Protein AF-A0A9P6TV91-F1 (afdb_monomer_lite)

pLDDT: mean 74.43, std 20.11, range [22.53, 96.62]

Organism: NCBI:txid41804

Sequence (419 aa):
MKAGRMLNADPHSKKNANPERSDLLALPSKIPAHITQSSVVLGAVVDRVPTHSGHGVSTLTLTPTPTNTSSPSSLPSSSRRLLSYQPFYLSGAESRRKRLKEKSVGKWARPQDIQERNLDTADAWSAFKSISIGQNQVQVPQAVLPPSSGSGSEVKTEQDILMISDLEVHQFLEALDTANPAATKIGLLASSTPFITGKPVTMFFDGQLVQDGVLGVSLVKEAVCNVENRTSVEYPSMAPLGPAMQITRCRGNIILELDESNATRLLLDRLQATTLTKDKEYFLATGEPRDSDQDQDANIDMTQAKVYKITGGDPSKGNMAVDTVHDLKVGQWVQFIHHDQAQDHGHFDVATRDRNGLLRFTATDPNRTIEEQEQDGQYQEEPVHNVFGGSSENGFIVGQPHSEAWVCVVADSIAKHTL

InterPro domains:
  IPR013702 FIST domain, N-terminal [PF08495] (161-260)

Secondary structure (DSSP, 8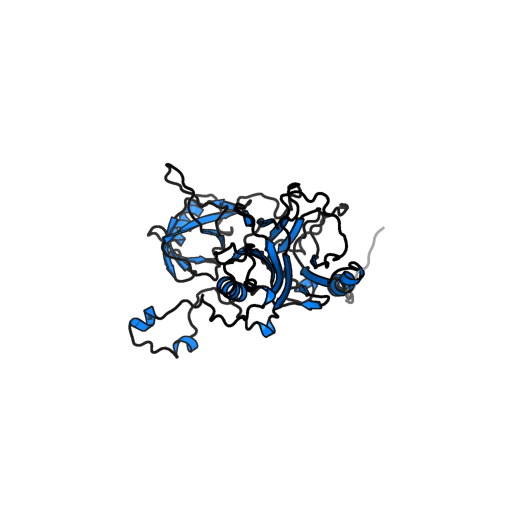-state):
---------------PPPGGGGHHHHHHHHHHHH-TT-SEEEEEEESB-SBTT--EEEEEEEPPP-S---------TT---EEEEEEEEE-TTTS-----GGG-SS-PPPHHHHHTS-TTSTHHHHT---TTS--S-SPPPGGGSPPP--TT----EEEEEEEEE-S--HHHHHHHHHH-TTSEEEEEEPPB-HHHHSSSB-EEETTEEESSSEEEEEEEEE--TT---SEEEE-TTEEE-S--EEEEEEETTEEEEETTEEHHHHHHHHHHHS---TTS-EEEEESPBP--TT-S-PPB-TTT-EEEEEEEE-TTT--EEES-SSPP-TT-EEEEEEEPS---TT---TT----TTEEEEEEPPTTS-TTS----S-----B-TTEEEEEETT-EEEE-TTS--EEE--TT-EEEEE-

Foldseek 3Di:
DDDDDDDDDDDDDDDDDDPVLVVVVCVLVCVCVVPVFFPKKKWFFFQAWQWPVRGDIFIDTHGPDPPDDPDPDDDDPPDWDFPDKDKDWDFPVNFPFDQLLVQQPPPDDDVVNVVVDDPPDPCVVVVPDDPLDPPLSGDADPQLADPDPDPDDPFDKAKEKEKEFELRCQSVLNNSCVRALQHWYKYWYAAQQCPSNVARIWIDIRSDTGRHTMITMMTMTGDDPDDPPQKWKDDPQKDFLFAKWFQQDDDFQKGQDTNNHQQVVVVVVSCVVDVDDPPFWKKKWWADFPPDPDDPGTHHDRRPIDIWTFPDDDSVRSITGTSDSGGDDGGTMMTMMGGDPDDPFDDPPLPCPDDAAKEKEFAAAPVSGNPPDPDDDDDDIDRSPRYRYHYYCSAMWTRHRNGRIDGDNDTGMMMIGHD

Radius of gyration: 24.98 Å; chains: 1; bounding box: 93×59×72 Å

Structure (mmCIF, N/CA/C/O backbone):
data_AF-A0A9P6TV91-F1
#
_entry.id   AF-A0A9P6TV91-F1
#
loop_
_atom_site.group_PDB
_atom_site.id
_atom_site.type_symbol
_atom_site.label_atom_id
_atom_site.label_alt_id
_atom_site.label_comp_id
_atom_site.label_asym_id
_atom_site.label_entity_id
_atom_site.label_seq_id
_atom_site.pdbx_PDB_ins_code
_atom_site.Cartn_x
_atom_site.Cartn_y
_atom_site.Cartn_z
_atom_site.occupancy
_atom_site.B_iso_or_equiv
_atom_site.auth_seq_id
_atom_site.auth_comp_id
_atom_site.auth_asym_id
_atom_site.auth_atom_id
_atom_site.pdbx_PDB_model_num
ATOM 1 N N . MET A 1 1 ? 57.260 -5.813 45.464 1.00 29.23 1 MET A N 1
ATOM 2 C CA . MET A 1 1 ? 57.250 -5.886 43.986 1.00 29.23 1 MET A CA 1
ATOM 3 C C . MET A 1 1 ? 56.465 -7.124 43.568 1.00 29.23 1 MET A C 1
ATOM 5 O O . MET A 1 1 ? 56.660 -8.148 44.201 1.00 29.23 1 MET A O 1
ATOM 9 N N . LYS A 1 2 ? 55.557 -6.942 42.592 1.00 23.14 2 LYS A N 1
ATOM 10 C CA . LYS A 1 2 ? 54.796 -7.889 41.731 1.00 23.14 2 LYS A CA 1
ATOM 11 C C . LYS A 1 2 ? 54.942 -9.403 42.005 1.00 23.14 2 LYS A C 1
ATOM 13 O O . LYS A 1 2 ? 56.052 -9.902 42.076 1.00 23.14 2 LYS A O 1
ATOM 18 N N . ALA A 1 3 ? 53.837 -10.120 42.249 1.00 22.53 3 ALA A N 1
ATOM 19 C CA . ALA A 1 3 ? 52.896 -10.707 41.259 1.00 22.53 3 ALA A CA 1
ATOM 20 C C . ALA A 1 3 ? 53.531 -11.868 40.464 1.00 22.53 3 ALA A C 1
ATOM 22 O O . ALA A 1 3 ? 54.673 -11.760 40.050 1.00 22.53 3 ALA A O 1
ATOM 23 N N . GLY A 1 4 ? 52.881 -12.994 40.182 1.00 24.05 4 GLY A N 1
ATOM 24 C CA . GLY A 1 4 ? 51.519 -13.462 40.415 1.00 24.05 4 GLY A CA 1
ATOM 25 C C . GLY A 1 4 ? 51.484 -14.981 40.179 1.00 24.05 4 GLY A C 1
ATOM 26 O O . GLY A 1 4 ? 52.449 -15.553 39.669 1.00 24.05 4 GLY A O 1
ATOM 27 N N . ARG A 1 5 ? 50.391 -15.639 40.576 1.00 23.67 5 ARG A N 1
ATOM 28 C CA . ARG A 1 5 ? 50.172 -17.076 40.372 1.00 23.67 5 ARG A CA 1
ATOM 29 C C . ARG A 1 5 ? 48.878 -17.298 39.595 1.00 23.67 5 ARG A C 1
ATOM 31 O O . ARG A 1 5 ? 47.903 -16.577 39.771 1.00 23.67 5 ARG A O 1
ATOM 38 N N . MET A 1 6 ? 48.957 -18.284 38.718 1.00 26.42 6 MET A N 1
ATOM 39 C CA . MET A 1 6 ? 48.038 -18.650 37.649 1.00 26.42 6 MET A CA 1
ATOM 40 C C . MET A 1 6 ? 47.082 -19.786 38.089 1.00 26.42 6 MET A C 1
ATOM 42 O O . MET A 1 6 ? 47.435 -20.531 39.005 1.00 26.42 6 MET A O 1
ATOM 46 N N . LEU A 1 7 ? 45.986 -19.960 37.321 1.00 26.66 7 LEU A N 1
ATOM 47 C CA . LEU A 1 7 ? 45.070 -21.124 37.188 1.00 26.66 7 LEU A CA 1
ATOM 48 C C . LEU A 1 7 ? 43.876 -21.170 38.169 1.00 26.66 7 LEU A C 1
ATOM 50 O O . LEU A 1 7 ? 44.050 -20.929 39.354 1.00 26.66 7 LEU A O 1
ATOM 54 N N . ASN A 1 8 ? 42.639 -21.500 37.779 1.00 27.02 8 ASN A N 1
ATOM 55 C CA . ASN A 1 8 ? 42.106 -22.102 36.549 1.00 27.02 8 ASN A CA 1
ATOM 56 C C . ASN A 1 8 ? 40.618 -21.722 36.377 1.00 27.02 8 ASN A C 1
ATOM 58 O O . ASN A 1 8 ? 39.940 -21.418 37.356 1.00 27.02 8 ASN A O 1
ATOM 62 N N . ALA A 1 9 ? 40.133 -21.772 35.136 1.00 34.91 9 ALA A N 1
ATOM 63 C CA . ALA A 1 9 ? 38.724 -21.646 34.765 1.00 34.91 9 ALA A CA 1
ATOM 64 C C . ALA A 1 9 ? 37.939 -22.931 35.075 1.00 34.91 9 ALA A C 1
ATOM 66 O O . ALA A 1 9 ? 38.512 -24.005 34.910 1.00 34.91 9 ALA A O 1
ATOM 67 N N . ASP A 1 10 ? 36.661 -22.804 35.473 1.00 33.62 10 ASP A N 1
ATOM 68 C CA . ASP A 1 10 ? 35.518 -23.542 34.895 1.00 33.62 10 ASP A CA 1
ATOM 69 C C . ASP A 1 10 ? 34.151 -23.056 35.468 1.00 33.62 10 ASP A C 1
ATOM 71 O O . ASP A 1 10 ? 34.146 -22.183 36.340 1.00 33.62 10 ASP A O 1
ATOM 75 N N . PRO A 1 11 ? 32.971 -23.469 34.947 1.00 42.31 11 PRO A N 1
ATOM 76 C CA . PRO A 1 11 ? 32.079 -22.543 34.255 1.00 42.31 11 PRO A CA 1
ATOM 77 C C . PRO A 1 11 ? 30.637 -22.599 34.789 1.00 42.31 11 PRO A C 1
ATOM 79 O O . PRO A 1 11 ? 29.891 -23.530 34.512 1.00 42.31 11 PRO A O 1
ATOM 82 N N . HIS A 1 12 ? 30.177 -21.562 35.485 1.00 35.53 12 HIS A N 1
ATOM 83 C CA . HIS A 1 12 ? 28.746 -21.365 35.729 1.00 35.53 12 HIS A CA 1
ATOM 84 C C . HIS A 1 12 ? 28.446 -19.879 35.901 1.00 35.53 12 HIS A C 1
ATOM 86 O O . HIS A 1 12 ? 28.520 -19.335 36.996 1.00 35.53 12 HIS A O 1
ATOM 92 N N . SER A 1 13 ? 28.050 -19.224 34.814 1.00 34.78 13 SER A N 1
ATOM 93 C CA . SER A 1 13 ? 27.277 -17.990 34.906 1.00 34.78 13 SER A CA 1
ATOM 94 C C . SER A 1 13 ? 26.069 -18.130 33.998 1.00 34.78 13 SER A C 1
ATOM 96 O O . SER A 1 13 ? 26.133 -17.938 32.784 1.00 34.78 13 SER A O 1
ATOM 98 N N . LYS A 1 14 ? 24.959 -18.560 34.605 1.00 36.25 14 LYS A N 1
ATOM 99 C CA . LYS A 1 14 ? 23.631 -18.390 34.026 1.00 36.25 14 LYS A CA 1
ATOM 100 C C . LYS A 1 14 ? 23.434 -16.884 33.850 1.00 36.25 14 LYS A C 1
ATOM 102 O O . LYS A 1 14 ? 23.288 -16.170 34.838 1.00 36.25 14 LYS A O 1
ATOM 107 N N . LYS A 1 15 ? 23.457 -16.408 32.603 1.00 37.00 15 LYS A N 1
ATOM 108 C CA . LYS A 1 15 ? 22.961 -15.073 32.259 1.00 37.00 15 LYS A CA 1
ATOM 109 C C . LYS A 1 15 ? 21.492 -15.013 32.681 1.00 37.00 15 LYS A C 1
ATOM 111 O O . LYS A 1 15 ? 20.657 -15.702 32.099 1.00 37.00 15 LYS A O 1
ATOM 116 N N . ASN A 1 16 ? 21.209 -14.235 33.721 1.00 33.28 16 ASN A N 1
ATOM 117 C CA . ASN A 1 16 ? 19.856 -13.856 34.099 1.00 33.28 16 ASN A CA 1
ATOM 118 C C . ASN A 1 16 ? 19.206 -13.152 32.904 1.00 33.28 16 ASN A C 1
ATOM 120 O O . ASN A 1 16 ? 19.693 -12.119 32.449 1.00 33.28 16 ASN A O 1
ATOM 124 N N . ALA A 1 17 ? 18.132 -13.742 32.384 1.00 36.69 17 ALA A N 1
ATOM 125 C CA . ALA A 1 17 ? 17.241 -13.073 31.453 1.00 36.69 17 ALA A CA 1
ATOM 126 C C . ALA A 1 17 ? 16.547 -11.918 32.191 1.00 36.69 17 ALA A C 1
ATOM 128 O O . ALA A 1 17 ? 16.033 -12.098 33.296 1.00 36.69 17 ALA A O 1
ATOM 129 N N . ASN A 1 18 ? 16.592 -10.733 31.589 1.00 36.62 18 ASN A N 1
ATOM 130 C CA . ASN A 1 18 ? 16.063 -9.488 32.133 1.00 36.62 18 ASN A CA 1
ATOM 131 C C . ASN A 1 18 ? 14.519 -9.577 32.274 1.00 36.62 18 ASN A C 1
ATOM 133 O O . ASN A 1 18 ? 13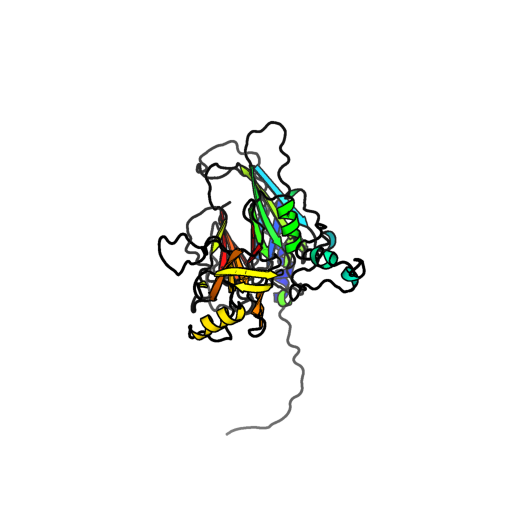.864 -9.949 31.296 1.00 36.62 18 ASN A O 1
ATOM 137 N N . PRO A 1 19 ? 13.910 -9.262 33.436 1.00 37.47 19 PRO A N 1
ATOM 138 C CA . PRO A 1 19 ? 12.462 -9.393 33.660 1.00 37.47 19 PRO A CA 1
ATOM 139 C C . PRO A 1 19 ? 11.592 -8.327 32.957 1.00 37.47 19 PRO A C 1
ATOM 141 O O . PRO A 1 19 ? 10.368 -8.414 33.007 1.00 37.47 19 PRO A O 1
ATOM 144 N N . GLU A 1 20 ? 12.183 -7.359 32.253 1.00 43.62 20 GLU A N 1
ATOM 145 C CA . GLU A 1 20 ? 11.455 -6.251 31.604 1.00 43.62 20 GLU A CA 1
ATOM 146 C C . GLU A 1 20 ? 10.716 -6.631 30.306 1.00 43.62 20 GLU A C 1
ATOM 148 O O . GLU A 1 20 ? 9.850 -5.892 29.844 1.00 43.62 20 GLU A O 1
ATOM 153 N N . ARG A 1 21 ? 10.940 -7.829 29.743 1.00 46.38 21 ARG A N 1
ATOM 154 C CA . ARG A 1 21 ? 10.175 -8.309 28.567 1.00 46.38 21 ARG A CA 1
ATOM 155 C C . ARG A 1 21 ? 8.678 -8.552 28.849 1.00 46.38 21 ARG A C 1
ATOM 157 O O . ARG A 1 21 ? 7.913 -8.803 27.922 1.00 46.38 21 ARG A O 1
ATOM 164 N N . SER A 1 22 ? 8.245 -8.474 30.110 1.00 51.41 22 SER A N 1
ATOM 165 C CA . SER A 1 22 ? 6.868 -8.745 30.547 1.00 51.41 22 SER A CA 1
ATOM 166 C C . SER A 1 22 ? 5.873 -7.597 30.305 1.00 51.41 22 SER A C 1
ATOM 168 O O . SER A 1 22 ? 4.665 -7.844 30.343 1.00 51.41 22 SER A O 1
ATOM 170 N N . ASP A 1 23 ? 6.318 -6.356 30.085 1.00 60.19 23 ASP A N 1
ATOM 171 C CA . ASP A 1 23 ? 5.401 -5.204 30.113 1.00 60.19 23 ASP A CA 1
ATOM 172 C C . ASP A 1 23 ? 4.608 -4.991 28.812 1.00 60.19 23 ASP A C 1
ATOM 174 O O . ASP A 1 23 ? 3.437 -4.614 28.873 1.00 60.19 23 ASP A O 1
ATOM 178 N N . LEU A 1 24 ? 5.166 -5.339 27.646 1.00 61.47 24 LEU A N 1
ATOM 179 C CA . LEU A 1 24 ? 4.456 -5.275 26.353 1.00 61.47 24 LEU A CA 1
ATOM 180 C C . LEU A 1 24 ? 3.311 -6.292 26.243 1.00 61.47 24 LEU A C 1
ATOM 182 O O . LEU A 1 24 ? 2.287 -6.019 25.619 1.00 61.47 24 LEU A O 1
ATOM 186 N N . LEU A 1 25 ? 3.452 -7.455 26.881 1.00 58.62 25 LEU A N 1
ATOM 187 C CA . LEU A 1 25 ? 2.389 -8.462 26.939 1.00 58.62 25 LEU A CA 1
ATOM 188 C C . LEU A 1 25 ? 1.295 -8.084 27.948 1.00 58.62 25 LEU A C 1
ATOM 190 O O . LEU A 1 25 ? 0.140 -8.469 27.775 1.00 58.62 25 LEU A O 1
ATOM 194 N N . ALA A 1 26 ? 1.644 -7.307 28.980 1.00 55.72 26 ALA A N 1
ATOM 195 C CA . ALA A 1 26 ? 0.699 -6.788 29.966 1.00 55.72 26 ALA A CA 1
ATOM 196 C C . ALA A 1 26 ? -0.007 -5.500 29.503 1.00 55.72 26 ALA A C 1
ATOM 198 O O . ALA A 1 26 ? -1.070 -5.168 30.028 1.00 55.72 26 ALA A O 1
ATOM 199 N N . LEU A 1 27 ? 0.542 -4.785 28.518 1.00 63.44 27 LEU A N 1
ATOM 200 C CA . LEU A 1 27 ? 0.003 -3.536 27.972 1.00 63.44 27 LEU A CA 1
ATOM 201 C C . LEU A 1 27 ? -1.498 -3.591 27.629 1.00 63.44 27 LEU A C 1
ATOM 203 O O . LEU A 1 27 ? -2.223 -2.748 28.153 1.00 63.44 27 LEU A O 1
ATOM 207 N N . PRO A 1 28 ? -2.035 -4.585 26.893 1.00 56.62 28 PRO A N 1
ATOM 208 C CA . PRO A 1 28 ? -3.479 -4.666 26.638 1.00 56.62 28 PRO A CA 1
ATOM 209 C C . PRO A 1 28 ? -4.339 -4.784 27.896 1.00 56.62 28 PRO A C 1
ATOM 211 O O . PRO A 1 28 ? -5.459 -4.291 27.898 1.00 56.62 28 PRO A O 1
ATOM 214 N N . SER A 1 29 ? -3.826 -5.378 28.977 1.00 54.56 29 SER A N 1
ATOM 215 C CA . SER A 1 29 ? -4.540 -5.429 30.263 1.00 54.56 29 SER A CA 1
ATOM 216 C C . SER A 1 29 ? -4.443 -4.120 31.057 1.00 54.56 29 SER A C 1
ATOM 218 O O . SER A 1 29 ? -5.328 -3.812 31.852 1.00 54.56 29 SER A O 1
ATOM 220 N N . LYS A 1 30 ? -3.391 -3.326 30.816 1.00 56.66 30 LYS A N 1
ATOM 221 C CA . LYS A 1 30 ? -3.162 -2.019 31.448 1.00 56.66 30 LYS A CA 1
ATOM 222 C C . LYS A 1 30 ? -3.871 -0.880 30.700 1.00 56.66 30 LYS A C 1
ATOM 224 O O . LYS A 1 30 ? -4.289 0.081 31.337 1.00 56.66 30 LYS A O 1
ATOM 229 N N . ILE A 1 31 ? -4.071 -0.990 29.382 1.00 60.59 31 ILE A N 1
ATOM 230 C CA . ILE A 1 31 ? -4.717 0.046 28.553 1.00 60.59 31 ILE A CA 1
ATOM 231 C C . ILE A 1 31 ? -6.142 0.392 29.043 1.00 60.59 31 ILE A C 1
ATOM 233 O O . ILE A 1 31 ? -6.406 1.576 29.251 1.00 60.59 31 ILE A O 1
ATOM 237 N N . PRO A 1 32 ? -7.047 -0.568 29.330 1.00 54.00 32 PRO A N 1
ATOM 238 C CA . PRO A 1 32 ? -8.382 -0.261 29.853 1.00 54.00 32 PRO A CA 1
ATOM 239 C C . PRO A 1 32 ? -8.361 0.475 31.200 1.00 54.00 32 PRO A C 1
ATOM 241 O O . PRO A 1 32 ? -9.222 1.311 31.457 1.00 54.00 32 PRO A O 1
ATOM 244 N N . ALA A 1 33 ? -7.360 0.214 32.051 1.00 52.72 33 ALA A N 1
ATOM 245 C CA . ALA A 1 33 ? -7.218 0.892 33.341 1.00 52.72 33 ALA A CA 1
ATOM 246 C C . ALA A 1 33 ? -6.842 2.379 33.193 1.00 52.72 33 ALA A C 1
ATOM 248 O O . ALA A 1 33 ? -7.154 3.181 34.072 1.00 52.72 33 ALA A O 1
ATOM 249 N N . HIS A 1 34 ? -6.208 2.753 32.077 1.00 49.34 34 HIS A N 1
ATOM 250 C CA . HIS A 1 34 ? -5.842 4.133 31.756 1.00 49.34 34 HIS A CA 1
ATOM 251 C C . HIS A 1 34 ? -6.884 4.858 30.894 1.00 49.34 34 HIS A C 1
ATOM 253 O O . HIS A 1 34 ? -6.801 6.076 30.742 1.00 49.34 34 HIS A O 1
ATOM 259 N N . ILE A 1 35 ? -7.876 4.142 30.353 1.00 57.59 35 ILE A N 1
ATOM 260 C CA . ILE A 1 35 ? -8.876 4.697 29.440 1.00 57.59 35 ILE A CA 1
ATOM 261 C C . ILE A 1 35 ? -10.280 4.336 29.935 1.00 57.59 35 ILE A C 1
ATOM 263 O O . ILE A 1 35 ? -10.934 3.412 29.463 1.00 57.59 35 ILE A O 1
ATOM 267 N N . THR A 1 36 ? -10.763 5.105 30.907 1.00 49.19 36 THR A N 1
ATOM 268 C CA . THR A 1 36 ? -12.014 4.863 31.648 1.00 49.19 36 THR A CA 1
ATOM 269 C C . THR A 1 36 ? -13.308 5.069 30.843 1.00 49.19 36 THR A C 1
ATOM 271 O O . THR A 1 36 ? -14.391 4.890 31.395 1.00 49.19 36 THR A O 1
ATOM 274 N N . GLN A 1 37 ? -13.235 5.444 29.557 1.00 56.31 37 GLN A N 1
ATOM 275 C CA . GLN A 1 37 ? -14.401 5.833 28.740 1.00 56.31 37 GLN A CA 1
ATOM 276 C C . GLN A 1 37 ? -14.439 5.230 27.323 1.00 56.31 37 GLN A C 1
ATOM 278 O O . GLN A 1 37 ? -15.289 5.615 26.516 1.00 56.31 37 GLN A O 1
ATOM 283 N N . SER A 1 38 ? -13.542 4.304 26.977 1.00 58.78 38 SER A N 1
ATOM 284 C CA . SER A 1 38 ? -13.525 3.724 25.628 1.00 58.78 38 SER A CA 1
ATOM 285 C C . SER A 1 38 ? -14.462 2.537 25.486 1.00 58.78 38 SER A C 1
ATOM 287 O O . SER A 1 38 ? -14.471 1.635 26.314 1.00 58.78 38 SER A O 1
ATOM 289 N N . SER A 1 39 ? -15.229 2.544 24.396 1.00 67.56 39 SER A N 1
ATOM 290 C CA . SER A 1 39 ? -16.109 1.438 24.012 1.00 67.56 39 SER A CA 1
ATOM 291 C C . SER A 1 39 ? -15.360 0.313 23.309 1.00 67.56 39 SER A C 1
ATOM 293 O O . SER A 1 39 ? -15.700 -0.842 23.511 1.00 67.56 39 SER A O 1
ATOM 295 N N . VAL A 1 40 ? -14.345 0.654 22.507 1.00 79.62 40 VAL A N 1
ATOM 296 C CA . VAL A 1 40 ? -13.477 -0.297 21.805 1.00 79.62 40 VAL A CA 1
ATOM 297 C C . VAL A 1 40 ? -12.080 0.303 21.691 1.00 79.62 40 VAL A C 1
ATOM 299 O O . VAL A 1 40 ? -11.922 1.488 21.380 1.00 79.62 40 VAL A O 1
ATOM 302 N N . VAL A 1 41 ? -11.071 -0.531 21.931 1.00 82.19 41 VAL A N 1
ATOM 303 C CA . VAL A 1 41 ? -9.654 -0.216 21.728 1.00 82.19 41 VAL A CA 1
ATOM 304 C C . VAL A 1 41 ? -9.125 -1.115 20.623 1.00 82.19 41 VAL A C 1
ATOM 306 O O . VAL A 1 41 ? -9.280 -2.333 20.699 1.00 82.19 41 VAL A O 1
ATOM 309 N N . LEU A 1 42 ? -8.486 -0.529 19.616 1.00 89.94 42 LEU A N 1
ATOM 310 C CA . LEU A 1 42 ? -7.780 -1.272 18.579 1.00 89.94 42 LEU A CA 1
ATOM 311 C C . LEU A 1 42 ? -6.372 -0.720 18.382 1.00 89.94 42 LEU A C 1
ATOM 313 O O . LEU A 1 42 ? -6.137 0.459 18.617 1.00 89.94 42 LEU A O 1
ATOM 317 N N . GLY A 1 43 ? -5.417 -1.546 17.973 1.00 90.75 43 GLY A N 1
ATOM 318 C CA . GLY A 1 43 ? -4.045 -1.077 17.799 1.00 90.75 43 GLY A CA 1
ATOM 319 C C . GLY A 1 43 ? -3.066 -2.166 17.403 1.00 90.75 43 GLY A C 1
ATOM 320 O O . GLY A 1 43 ? -3.444 -3.324 17.236 1.00 90.75 43 GLY A O 1
ATOM 321 N N . ALA A 1 44 ? -1.797 -1.794 17.288 1.00 91.62 44 ALA A N 1
ATOM 322 C CA . ALA A 1 44 ? -0.705 -2.731 17.071 1.00 91.62 44 ALA A CA 1
ATOM 323 C C . ALA A 1 44 ? 0.623 -2.188 17.585 1.00 91.62 44 ALA A C 1
ATOM 325 O O . ALA A 1 44 ? 0.807 -0.980 17.756 1.00 91.62 44 ALA A O 1
ATOM 326 N N . VAL A 1 45 ? 1.550 -3.112 17.816 1.00 89.94 45 VAL A N 1
ATOM 327 C CA . VAL A 1 45 ? 2.966 -2.775 17.944 1.00 89.94 45 VAL A CA 1
ATOM 328 C C . VAL A 1 45 ? 3.460 -2.304 16.577 1.00 89.94 45 VAL A C 1
ATOM 330 O O . VAL A 1 45 ? 3.158 -2.924 15.555 1.00 89.94 45 VAL A O 1
ATOM 333 N N . VAL A 1 46 ? 4.172 -1.184 16.578 1.00 89.94 46 VAL A N 1
ATOM 334 C CA . VAL A 1 46 ? 4.683 -0.505 15.386 1.00 89.94 46 VAL A CA 1
ATOM 335 C C . VAL A 1 46 ? 6.152 -0.164 15.606 1.00 89.94 46 VAL A C 1
ATOM 337 O O . VAL A 1 46 ? 6.570 0.004 16.751 1.00 89.94 46 VAL A O 1
ATOM 340 N N . ASP A 1 47 ? 6.920 -0.033 14.529 1.00 86.12 47 ASP A N 1
ATOM 341 C CA . ASP A 1 47 ? 8.329 0.355 14.603 1.00 86.12 47 ASP A CA 1
ATOM 342 C C . ASP A 1 47 ? 8.495 1.743 15.189 1.00 86.12 47 ASP A C 1
ATOM 344 O O . ASP A 1 47 ? 9.362 1.966 16.032 1.00 86.12 47 ASP A O 1
ATOM 348 N N . ARG A 1 48 ? 7.657 2.683 14.724 1.00 83.69 48 ARG A N 1
ATOM 349 C CA . ARG A 1 48 ? 7.615 4.028 15.286 1.00 83.69 48 ARG A CA 1
ATOM 350 C C . ARG A 1 48 ? 6.208 4.561 15.500 1.00 83.69 48 ARG A C 1
ATOM 352 O O . ARG A 1 48 ? 5.317 4.345 14.685 1.00 83.69 48 ARG A O 1
ATOM 359 N N . VAL A 1 49 ? 6.017 5.314 16.571 1.00 82.50 49 VAL A N 1
ATOM 360 C CA . VAL A 1 49 ? 4.850 6.161 16.831 1.00 82.50 49 VAL A CA 1
ATOM 361 C C . VAL A 1 49 ? 5.219 7.631 16.583 1.00 82.50 49 VAL A C 1
ATOM 363 O O . VAL A 1 49 ? 6.400 7.978 16.610 1.00 82.50 49 VAL A O 1
ATOM 366 N N . PRO A 1 50 ? 4.240 8.521 16.333 1.00 73.06 50 PRO A N 1
ATOM 367 C CA . PRO A 1 50 ? 4.471 9.960 16.184 1.00 73.06 50 PRO A CA 1
ATOM 368 C C . PRO A 1 50 ? 4.805 10.632 17.534 1.00 73.06 50 PRO A C 1
ATOM 370 O O . PRO A 1 50 ? 4.101 11.533 17.986 1.00 73.06 50 PRO A O 1
ATOM 373 N N . THR A 1 51 ? 5.862 10.179 18.206 1.00 69.38 51 THR A N 1
ATOM 374 C CA . THR A 1 51 ? 6.403 10.752 19.447 1.00 69.38 51 THR A CA 1
ATOM 375 C C . THR A 1 51 ? 7.897 11.015 19.281 1.00 69.38 51 THR A C 1
ATOM 377 O O . THR A 1 51 ? 8.545 10.463 18.391 1.00 69.38 51 THR A O 1
ATOM 380 N N . HIS A 1 52 ? 8.466 11.849 20.152 1.00 62.25 52 HIS A N 1
ATOM 381 C CA . HIS A 1 52 ? 9.904 12.134 20.143 1.00 62.25 52 HIS A CA 1
ATOM 382 C C . HIS A 1 52 ? 10.773 10.902 20.436 1.00 62.25 52 HIS A C 1
ATOM 384 O O . HIS A 1 52 ? 11.865 10.802 19.888 1.00 62.25 52 HIS A O 1
ATOM 390 N N . SER A 1 53 ? 10.285 9.963 21.256 1.00 63.19 53 SER A N 1
ATOM 391 C CA . SER A 1 53 ? 10.983 8.708 21.567 1.00 63.19 53 SER A CA 1
ATOM 392 C C . SER A 1 53 ? 10.926 7.692 20.428 1.00 63.19 53 SER A C 1
ATOM 394 O O . SER A 1 53 ? 11.722 6.756 20.399 1.00 63.19 53 SER A O 1
ATOM 396 N N . GLY A 1 54 ? 9.984 7.851 19.495 1.00 62.72 54 GLY A N 1
ATOM 397 C CA . GLY A 1 54 ? 9.800 6.962 18.358 1.00 62.72 54 GLY A CA 1
ATOM 398 C C . GLY A 1 54 ? 9.208 5.605 18.730 1.00 62.72 54 GLY A C 1
ATOM 399 O O . GLY A 1 54 ? 8.380 5.127 17.983 1.00 62.72 54 GLY A O 1
ATOM 400 N N . HIS A 1 55 ? 9.529 4.990 19.865 1.00 68.31 55 HIS A N 1
ATOM 401 C CA . HIS A 1 55 ? 9.091 3.626 20.197 1.00 68.31 55 HIS A CA 1
ATOM 402 C C . HIS A 1 55 ? 7.713 3.582 20.866 1.00 68.31 55 HIS A C 1
ATOM 404 O O . HIS A 1 55 ? 7.437 4.357 21.782 1.00 68.31 55 HIS A O 1
ATOM 410 N N . GLY A 1 56 ? 6.839 2.650 20.468 1.00 71.50 56 GLY A N 1
ATOM 411 C CA . GLY A 1 56 ? 5.561 2.491 21.163 1.00 71.50 56 GLY A CA 1
ATOM 412 C C . GLY A 1 56 ? 4.527 1.587 20.501 1.00 71.50 56 GLY A C 1
ATOM 413 O O . GLY A 1 56 ? 4.785 0.853 19.551 1.00 71.50 56 GLY A O 1
ATOM 414 N N . VAL A 1 57 ? 3.314 1.650 21.045 1.00 79.12 57 VAL A N 1
ATOM 415 C CA . VAL A 1 57 ? 2.129 0.971 20.516 1.00 79.12 57 VAL A CA 1
ATOM 416 C C . VAL A 1 57 ? 1.198 2.027 19.936 1.00 79.12 57 VAL A C 1
ATOM 418 O O . VAL A 1 57 ? 0.793 2.950 20.643 1.00 79.12 57 VAL A O 1
ATOM 421 N N . SER A 1 58 ? 0.820 1.880 18.666 1.00 81.50 58 SER A N 1
ATOM 422 C CA . SER A 1 58 ? -0.198 2.741 18.065 1.00 81.50 58 SER A CA 1
ATOM 423 C C . SER A 1 58 ? -1.577 2.205 18.439 1.00 81.50 58 SER A C 1
ATOM 425 O O . SER A 1 58 ? -1.922 1.072 18.093 1.00 81.50 58 SER A O 1
ATOM 427 N N . THR A 1 59 ? -2.352 2.991 19.191 1.00 80.88 59 THR A N 1
ATOM 428 C CA . THR A 1 59 ? -3.696 2.608 19.648 1.00 80.88 59 THR A CA 1
ATOM 429 C C . THR A 1 59 ? -4.729 3.654 19.257 1.00 80.88 59 THR A C 1
ATOM 431 O O . THR A 1 59 ? -4.544 4.850 19.467 1.00 80.88 59 THR A O 1
ATOM 434 N N . LEU A 1 60 ? -5.830 3.187 18.681 1.00 81.19 60 LEU A N 1
ATOM 435 C CA . LEU A 1 60 ? -7.027 3.956 18.401 1.00 81.19 60 LEU A CA 1
ATOM 436 C C . LEU A 1 60 ? -8.101 3.570 19.414 1.00 81.19 60 LEU A C 1
ATOM 438 O O . LEU A 1 60 ? -8.428 2.392 19.589 1.00 81.19 60 LEU A O 1
ATOM 442 N N . THR A 1 61 ? -8.684 4.576 20.050 1.00 78.81 61 THR A N 1
ATOM 443 C CA . THR A 1 61 ? -9.769 4.395 21.005 1.00 78.81 61 THR A CA 1
ATOM 444 C C . THR A 1 61 ? -11.047 5.054 20.519 1.00 78.81 61 THR A C 1
ATOM 446 O O . THR A 1 61 ? -11.070 6.218 20.127 1.00 78.81 61 THR A O 1
ATOM 449 N N . LEU A 1 62 ? -12.139 4.291 20.541 1.00 75.00 62 LEU A N 1
ATOM 450 C CA . LEU A 1 62 ? -13.461 4.772 20.154 1.00 75.00 62 LEU A CA 1
ATOM 451 C C . LEU A 1 62 ? -14.242 5.126 21.418 1.00 75.00 62 LEU A C 1
ATOM 453 O O . LEU A 1 62 ? -14.621 4.244 22.198 1.00 75.00 62 LEU A O 1
ATOM 457 N N . THR A 1 63 ? -14.476 6.416 21.639 1.00 70.75 63 THR A N 1
ATOM 458 C CA . THR A 1 63 ? -15.300 6.914 22.743 1.00 70.75 63 THR A CA 1
ATOM 459 C C . THR A 1 63 ? -16.716 7.208 22.239 1.00 70.75 63 THR A C 1
ATOM 461 O O . THR A 1 63 ? -16.881 7.925 21.248 1.00 70.75 63 THR A O 1
ATOM 464 N N . PRO A 1 64 ? -17.765 6.666 22.885 1.00 59.78 64 PRO A N 1
ATOM 465 C CA . PRO A 1 64 ? -19.135 7.047 22.570 1.00 59.78 64 PRO A CA 1
ATOM 466 C C . PRO A 1 64 ? -19.299 8.550 22.780 1.00 59.78 64 PRO A C 1
ATOM 468 O O . PRO A 1 64 ? -18.946 9.071 23.839 1.00 59.78 64 PRO A O 1
ATOM 471 N N . THR A 1 65 ? -19.847 9.262 21.796 1.00 57.22 65 THR A N 1
ATOM 472 C CA . THR A 1 65 ? -20.197 10.670 21.993 1.00 57.22 65 THR A CA 1
ATOM 473 C C . THR A 1 65 ? -21.298 10.729 23.057 1.00 57.22 65 THR A C 1
ATOM 475 O O . THR A 1 65 ? -22.331 10.079 22.872 1.00 57.22 65 THR A O 1
ATOM 478 N N . PRO A 1 66 ? -21.127 11.456 24.177 1.00 51.12 66 PRO A N 1
ATOM 479 C CA . PRO A 1 66 ? -22.194 11.584 25.157 1.00 51.12 66 PRO A CA 1
ATOM 480 C C . PRO A 1 66 ? -23.380 12.273 24.479 1.00 51.12 66 PRO A C 1
ATOM 482 O O . PRO A 1 66 ? -23.293 13.421 24.054 1.00 51.12 66 PRO A O 1
ATOM 485 N N . THR A 1 67 ? -24.501 11.566 24.360 1.00 45.56 67 THR A N 1
ATOM 486 C CA . THR A 1 67 ? -25.696 11.986 23.608 1.00 45.56 67 THR A CA 1
ATOM 487 C C . THR A 1 67 ? -26.449 13.174 24.224 1.00 45.56 67 THR A C 1
ATOM 489 O O . THR A 1 67 ? -27.537 13.502 23.767 1.00 45.56 67 THR A O 1
ATOM 492 N N . ASN A 1 68 ? -25.896 13.836 25.244 1.00 38.69 68 ASN A N 1
ATOM 493 C CA . ASN A 1 68 ? -26.585 14.834 26.060 1.00 38.69 68 ASN A CA 1
ATOM 494 C C . ASN A 1 68 ? -25.729 16.088 26.298 1.00 38.69 68 ASN A C 1
ATOM 496 O O . ASN A 1 68 ? -25.365 16.377 27.432 1.00 38.69 68 ASN A O 1
ATOM 500 N N . THR A 1 69 ? -25.461 16.882 25.263 1.00 39.91 69 THR A N 1
ATOM 501 C CA . THR A 1 69 ? -25.233 18.327 25.439 1.00 39.91 69 THR A CA 1
ATOM 502 C C . THR A 1 69 ? -25.851 19.096 24.278 1.00 39.91 69 THR A C 1
ATOM 504 O O . THR A 1 69 ? -25.301 19.251 23.191 1.00 39.91 69 THR A O 1
ATOM 507 N N . SER A 1 70 ? -27.059 19.589 24.524 1.00 45.53 70 SER A N 1
ATOM 508 C CA . SER A 1 70 ? -27.721 20.607 23.723 1.00 45.53 70 SER A CA 1
ATOM 509 C C . SER A 1 70 ? -26.957 21.932 23.819 1.00 45.53 70 SER A C 1
ATOM 511 O O . SER A 1 70 ? -27.251 22.751 24.686 1.00 45.53 70 SER A O 1
ATOM 513 N N . SER A 1 71 ? -25.989 22.157 22.933 1.00 42.44 71 SER A N 1
ATOM 514 C CA . SER A 1 71 ? -25.532 23.507 22.576 1.00 42.44 71 SER A CA 1
ATOM 515 C C . SER A 1 71 ? -24.738 23.482 21.262 1.00 42.44 71 SER A C 1
ATOM 517 O O . SER A 1 71 ? -23.629 22.948 21.233 1.00 42.44 71 SER A O 1
ATOM 519 N N . PRO A 1 72 ? -25.261 24.070 20.171 1.00 50.91 72 PRO A N 1
ATOM 520 C CA . PRO A 1 72 ? -24.509 24.291 18.947 1.00 50.91 72 PRO A CA 1
ATOM 521 C C . PRO A 1 72 ? -23.704 25.583 19.114 1.00 50.91 72 PRO A C 1
ATOM 523 O O . PRO A 1 72 ? -24.167 26.663 18.756 1.00 50.91 72 PRO A O 1
ATOM 526 N N . SER A 1 73 ? -22.511 25.507 19.695 1.00 42.50 73 SER A N 1
ATOM 527 C CA . SER A 1 73 ? -21.595 26.651 19.725 1.00 42.50 73 SER A CA 1
ATOM 528 C C . SER A 1 73 ? -20.293 26.296 19.018 1.00 42.50 73 SER A C 1
ATOM 530 O O . SER A 1 73 ? -19.468 25.558 19.547 1.00 42.50 73 SER A O 1
ATOM 532 N N . SER A 1 74 ? -20.169 26.840 17.803 1.00 44.88 74 SER A N 1
ATOM 533 C CA . SER A 1 74 ? -18.931 27.076 17.051 1.00 44.88 74 SER A CA 1
ATOM 534 C C . SER A 1 74 ? -17.964 25.893 16.921 1.00 44.88 74 SER A C 1
ATOM 536 O O . SER A 1 74 ? -16.833 25.954 17.398 1.00 44.88 74 SER A O 1
ATOM 538 N N . LEU A 1 75 ? -18.371 24.848 16.200 1.00 44.66 75 LEU A N 1
ATOM 539 C CA . LEU A 1 75 ? -17.397 24.045 15.456 1.00 44.66 75 LEU A CA 1
ATOM 540 C C . LEU A 1 75 ? -17.063 24.794 14.154 1.00 44.66 75 LEU A C 1
ATOM 542 O O . LEU A 1 75 ? -17.967 25.395 13.564 1.00 44.66 75 LEU A O 1
ATOM 546 N N . PRO A 1 76 ? -15.794 24.811 13.711 1.00 44.69 76 PRO A N 1
ATOM 547 C CA . PRO A 1 76 ? -15.436 25.410 12.433 1.00 44.69 76 PRO A CA 1
ATOM 548 C C . PRO A 1 76 ? -16.254 24.748 11.319 1.00 44.69 76 PRO A C 1
ATOM 550 O O . PRO A 1 76 ? -16.415 23.529 11.285 1.00 44.69 76 PRO A O 1
ATOM 553 N N . SER A 1 77 ? -16.769 25.562 10.400 1.00 45.97 77 SER A N 1
ATOM 554 C CA . SER A 1 77 ? -17.652 25.183 9.284 1.00 45.97 77 SER A CA 1
ATOM 555 C C . SER A 1 77 ? -17.049 24.176 8.287 1.00 45.97 77 SER A C 1
ATOM 557 O O . SER A 1 77 ? -17.696 23.824 7.306 1.00 45.97 77 SER A O 1
ATOM 559 N N . SER A 1 78 ? -15.828 23.700 8.533 1.00 50.03 78 SER A N 1
ATOM 560 C CA . SER A 1 78 ? -15.103 22.701 7.749 1.00 50.03 78 SER A CA 1
ATOM 561 C C . SER A 1 78 ? -15.080 21.298 8.376 1.00 50.03 78 SER A C 1
ATOM 563 O O . SER A 1 78 ? -14.628 20.358 7.723 1.00 50.03 78 SER A O 1
ATOM 565 N N . SER A 1 79 ? -15.554 21.115 9.615 1.00 54.66 79 SER A N 1
ATOM 566 C CA . SER A 1 79 ? -15.549 19.803 10.276 1.00 54.66 79 SER A CA 1
ATOM 567 C C . SER A 1 79 ? -16.728 18.945 9.817 1.00 54.66 79 SER A C 1
ATOM 569 O O . SER A 1 79 ? -17.886 19.241 10.109 1.00 54.66 79 SER A O 1
ATOM 571 N N . ARG A 1 80 ? -16.425 17.858 9.101 1.00 64.12 80 ARG A N 1
ATOM 572 C CA . ARG A 1 80 ? -17.423 16.888 8.639 1.00 64.12 80 ARG A CA 1
ATOM 573 C C . ARG A 1 80 ? -18.101 16.217 9.821 1.00 64.12 80 ARG A C 1
ATOM 575 O O . ARG A 1 80 ? -17.446 15.782 10.768 1.00 64.12 80 ARG A O 1
ATOM 582 N N . ARG A 1 81 ? -19.423 16.090 9.747 1.00 73.00 81 ARG A N 1
ATOM 583 C CA . ARG A 1 81 ? -20.181 15.378 10.768 1.00 73.00 81 ARG A CA 1
ATOM 584 C C . ARG A 1 81 ? -19.971 13.874 10.586 1.00 73.00 81 ARG A C 1
ATOM 586 O O . ARG A 1 81 ? -20.420 13.295 9.596 1.00 73.00 81 ARG A O 1
ATOM 593 N N . LEU A 1 82 ? -19.290 13.247 11.545 1.00 81.12 82 LEU A N 1
ATOM 594 C CA . LEU A 1 82 ? -19.275 11.792 11.683 1.00 81.12 82 LEU A CA 1
ATOM 595 C C . LEU A 1 82 ? -20.713 11.328 11.958 1.00 81.12 82 LEU A C 1
ATOM 597 O O . LEU A 1 82 ? -21.338 11.779 12.919 1.00 81.12 82 LEU A O 1
ATOM 601 N N . LEU A 1 83 ? -21.249 10.473 11.088 1.00 83.25 83 LEU A N 1
ATOM 602 C CA . LEU A 1 83 ? -22.620 9.966 11.171 1.00 83.25 83 LEU A CA 1
ATOM 603 C C . LEU A 1 83 ? -22.677 8.673 11.983 1.00 83.25 83 LEU A C 1
ATOM 605 O O . LEU A 1 83 ? -23.553 8.507 12.827 1.00 83.25 83 LEU A O 1
ATOM 609 N N . SER A 1 84 ? -21.730 7.767 11.743 1.00 87.19 84 SER A N 1
ATOM 610 C CA . SER A 1 84 ? -21.607 6.519 12.493 1.00 87.19 84 SER A CA 1
ATOM 611 C C . SER A 1 84 ? -20.199 5.953 12.387 1.00 87.19 84 SER A C 1
ATOM 613 O O . SER A 1 84 ? -19.527 6.155 11.377 1.00 87.19 84 SER A O 1
ATOM 615 N N . TYR A 1 85 ? -19.793 5.176 13.385 1.00 89.38 85 TYR A N 1
ATOM 616 C CA . TYR A 1 85 ? -18.596 4.349 13.319 1.00 89.38 85 TYR A CA 1
ATOM 617 C C . TYR A 1 85 ? -18.934 2.901 13.682 1.00 89.38 85 TYR A C 1
ATOM 619 O O . TYR A 1 85 ? -19.786 2.661 14.537 1.00 89.38 85 TYR A O 1
ATOM 627 N N . GLN A 1 86 ? -18.283 1.936 13.034 1.00 91.38 86 GLN A N 1
ATOM 628 C CA . GLN A 1 86 ? -18.457 0.511 13.323 1.00 91.38 86 GLN A CA 1
ATOM 629 C C . GLN A 1 86 ? -17.094 -0.197 13.360 1.00 91.38 86 GLN A C 1
ATOM 631 O O . GLN A 1 86 ? -16.426 -0.271 12.323 1.00 91.38 86 GLN A O 1
ATOM 636 N N . PRO A 1 87 ? -16.648 -0.692 14.529 1.00 92.88 87 PRO A N 1
ATOM 637 C CA . PRO A 1 87 ? -15.438 -1.497 14.623 1.00 92.88 87 PRO A CA 1
ATOM 638 C C . PRO A 1 87 ? -15.669 -2.892 14.034 1.00 92.88 87 PRO A C 1
ATOM 640 O O . PRO A 1 87 ? -16.785 -3.413 14.052 1.00 92.88 87 PRO A O 1
ATOM 643 N N . PHE A 1 88 ? -14.606 -3.515 13.536 1.00 93.56 88 PHE A N 1
ATOM 644 C CA . PHE A 1 88 ? -14.635 -4.890 13.052 1.00 93.56 88 PHE A CA 1
ATOM 645 C C . PHE A 1 88 ? -13.321 -5.611 13.336 1.00 93.56 88 PHE A C 1
ATOM 647 O O . PHE A 1 88 ? -12.252 -5.003 13.407 1.00 93.56 88 PHE A O 1
ATOM 654 N N . TYR A 1 89 ? -13.422 -6.930 13.438 1.00 94.00 89 TYR A N 1
ATOM 655 C CA . TYR A 1 89 ? -12.295 -7.844 13.453 1.00 94.00 89 TYR A CA 1
ATOM 656 C C . TYR A 1 89 ? -12.648 -9.053 12.591 1.00 94.00 89 TYR A C 1
ATOM 658 O O . TYR A 1 89 ? -13.732 -9.619 12.715 1.00 94.00 89 TYR A O 1
ATOM 666 N N . LEU A 1 90 ? -11.738 -9.417 11.696 1.00 92.69 90 LEU A N 1
ATOM 667 C CA . LEU A 1 90 ? -11.800 -10.609 10.870 1.00 92.69 90 LEU A CA 1
ATOM 668 C C . LEU A 1 90 ? -10.585 -11.472 11.214 1.00 92.69 90 LEU A C 1
ATOM 670 O O . LEU A 1 90 ? -9.470 -11.164 10.790 1.00 92.69 90 LEU A O 1
ATOM 674 N N . SER A 1 91 ? -10.795 -12.545 11.976 1.00 89.38 91 SER A N 1
ATOM 675 C CA . SER A 1 91 ? -9.715 -13.448 12.388 1.00 89.38 91 SER A CA 1
ATOM 676 C C . SER A 1 91 ? -9.074 -14.161 11.195 1.00 89.38 91 SER A C 1
ATOM 678 O O . SER A 1 91 ? -9.753 -14.524 10.229 1.00 89.38 91 SER A O 1
ATOM 680 N N . GLY A 1 92 ? -7.765 -14.436 11.276 1.00 79.50 92 GLY A N 1
ATOM 681 C CA . GLY A 1 92 ? -7.060 -15.239 10.278 1.00 79.50 92 GLY A CA 1
ATOM 682 C C . GLY A 1 92 ? -7.730 -16.595 10.037 1.00 79.50 92 GLY A C 1
ATOM 683 O O . GLY A 1 92 ? -7.958 -16.960 8.881 1.00 79.50 92 GLY A O 1
ATOM 684 N N . ALA A 1 93 ? -8.139 -17.282 11.106 1.00 74.81 93 ALA A N 1
ATOM 685 C CA . ALA A 1 93 ? -8.776 -18.599 11.042 1.00 74.81 93 ALA A CA 1
ATOM 686 C C . ALA A 1 93 ? -10.139 -18.589 10.323 1.00 74.81 93 ALA A C 1
ATOM 688 O O . ALA A 1 93 ? -10.451 -19.504 9.560 1.00 74.81 93 ALA A O 1
ATOM 689 N N . GLU A 1 94 ? -10.939 -17.544 10.531 1.00 71.25 94 GLU A N 1
ATOM 690 C CA . GLU A 1 94 ? -12.285 -17.417 9.955 1.00 71.25 94 GLU A CA 1
ATOM 691 C C . GLU A 1 94 ? -12.251 -16.914 8.509 1.00 71.25 94 GLU A C 1
ATOM 693 O O . GLU A 1 94 ? -13.094 -17.272 7.687 1.00 71.25 94 GLU A O 1
ATOM 698 N N . SER A 1 95 ? -11.233 -16.119 8.180 1.00 66.62 95 SER A N 1
ATOM 699 C CA . SER A 1 95 ? -11.146 -15.386 6.919 1.00 66.62 95 SER A CA 1
ATOM 700 C C . SER A 1 95 ? -10.922 -16.250 5.673 1.00 66.62 95 SER A C 1
ATOM 702 O O . SER A 1 95 ? -11.067 -15.744 4.562 1.00 66.62 95 SER A O 1
ATOM 704 N N . ARG A 1 96 ? -10.531 -17.529 5.825 1.00 70.38 96 ARG A N 1
ATOM 705 C CA . ARG A 1 96 ? -10.081 -18.424 4.730 1.00 70.38 96 ARG A CA 1
ATOM 706 C C . ARG A 1 96 ? -9.040 -17.782 3.791 1.00 70.38 96 ARG A C 1
ATOM 708 O O . ARG A 1 96 ? -8.848 -18.261 2.670 1.00 70.38 96 ARG A O 1
ATOM 715 N N . ARG A 1 97 ? -8.355 -16.719 4.243 1.00 76.75 97 ARG A N 1
ATOM 716 C CA . ARG A 1 97 ? -7.362 -15.976 3.461 1.00 76.75 97 ARG A CA 1
ATOM 717 C C . ARG A 1 97 ? -6.201 -16.899 3.113 1.00 76.75 97 ARG A C 1
ATOM 719 O O . ARG A 1 97 ? -5.602 -17.523 3.988 1.00 76.75 97 ARG A O 1
ATOM 726 N N . LYS A 1 98 ? -5.872 -17.003 1.826 1.00 71.00 98 LYS A N 1
ATOM 727 C CA . LYS A 1 98 ? -4.650 -17.685 1.385 1.00 71.00 98 LYS A CA 1
ATOM 728 C C . LYS A 1 98 ? -3.477 -16.724 1.515 1.00 71.00 98 LYS A C 1
ATOM 730 O O . LYS A 1 98 ? -3.601 -15.554 1.169 1.00 71.00 98 LYS A O 1
ATOM 735 N N . ARG A 1 99 ? -2.325 -17.266 1.912 1.00 71.69 99 ARG A N 1
ATOM 736 C CA . ARG A 1 99 ? -1.052 -16.543 1.889 1.00 71.69 99 ARG A CA 1
ATOM 737 C C . ARG A 1 99 ? -0.618 -16.297 0.450 1.00 71.69 99 ARG A C 1
ATOM 739 O O . ARG A 1 99 ? -0.226 -17.247 -0.240 1.00 71.69 99 ARG A O 1
ATOM 746 N N . LEU A 1 100 ? -0.803 -15.070 -0.030 1.00 68.00 100 LEU A N 1
ATOM 747 C CA . LEU A 1 100 ? -0.546 -14.706 -1.427 1.00 68.00 100 LEU A CA 1
ATOM 748 C C . LEU A 1 100 ? 0.888 -14.212 -1.620 1.00 68.00 100 LEU A C 1
ATOM 750 O O . LEU A 1 100 ? 1.489 -14.513 -2.654 1.00 68.00 100 LEU A O 1
ATOM 754 N N . LYS A 1 101 ? 1.447 -13.503 -0.630 1.00 64.06 101 LYS A N 1
ATOM 755 C CA . LYS A 1 101 ? 2.782 -12.900 -0.732 1.00 64.06 101 LYS A CA 1
ATOM 756 C C . LYS A 1 101 ? 3.895 -13.952 -0.694 1.00 64.06 101 LYS A C 1
ATOM 758 O O . LYS A 1 101 ? 4.816 -13.888 -1.496 1.00 64.06 101 LYS A O 1
ATOM 763 N N . GLU A 1 102 ? 3.749 -15.001 0.118 1.00 55.53 102 GLU A N 1
ATOM 764 C CA . GLU A 1 102 ? 4.708 -16.123 0.190 1.00 55.53 102 GLU A C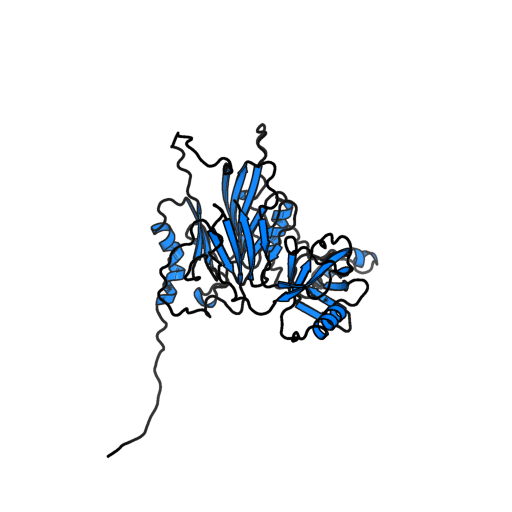A 1
ATOM 765 C C . GLU A 1 102 ? 4.864 -16.918 -1.133 1.00 55.53 102 GLU A C 1
ATOM 767 O O . GLU A 1 102 ? 5.774 -17.735 -1.260 1.00 55.53 102 GLU A O 1
ATOM 772 N N . LYS A 1 103 ? 3.986 -16.714 -2.130 1.00 48.09 103 LYS A N 1
ATOM 773 C CA . LYS A 1 103 ? 3.952 -17.474 -3.400 1.00 48.09 103 LYS A CA 1
ATOM 774 C C . LYS A 1 103 ? 4.132 -16.602 -4.650 1.00 48.09 103 LYS A C 1
ATOM 776 O O . LYS A 1 103 ? 3.804 -17.041 -5.752 1.00 48.09 103 LYS A O 1
ATOM 781 N N . SER A 1 104 ? 4.599 -15.363 -4.499 1.00 45.97 104 SER A N 1
ATOM 782 C CA . SER A 1 104 ? 4.586 -14.342 -5.558 1.00 45.97 104 SER A CA 1
ATOM 783 C C . SER A 1 104 ? 5.661 -14.505 -6.645 1.00 45.97 104 SER A C 1
ATOM 785 O O . SER A 1 104 ? 5.530 -13.908 -7.717 1.00 45.97 104 SER A O 1
ATOM 787 N N . VAL A 1 105 ? 6.691 -15.334 -6.434 1.00 44.09 105 VAL A N 1
ATOM 788 C CA . VAL A 1 105 ? 7.758 -15.541 -7.427 1.00 44.09 105 VAL A CA 1
ATOM 789 C C . VAL A 1 105 ? 7.363 -16.639 -8.414 1.00 44.09 105 VAL A C 1
ATOM 791 O O . VAL A 1 105 ? 7.306 -17.814 -8.064 1.00 44.09 105 VAL A O 1
ATOM 794 N N . GLY A 1 106 ? 7.103 -16.255 -9.668 1.00 48.66 106 GLY A N 1
ATOM 795 C CA . GLY A 1 106 ? 6.816 -17.196 -10.753 1.00 48.66 106 GLY A CA 1
ATOM 796 C C . GLY A 1 106 ? 5.518 -17.975 -10.531 1.00 48.66 106 GLY A C 1
ATOM 797 O O . GLY A 1 106 ? 5.553 -19.182 -10.305 1.00 48.66 106 GLY A O 1
ATOM 798 N N . LYS A 1 107 ? 4.372 -17.285 -10.624 1.00 53.81 107 LYS A N 1
ATOM 799 C CA . LYS A 1 107 ? 3.015 -17.844 -10.479 1.00 53.81 107 LYS A CA 1
ATOM 800 C C . LYS A 1 107 ? 2.682 -18.861 -11.591 1.00 53.81 107 LYS A C 1
ATOM 802 O O . LYS A 1 107 ? 1.908 -18.578 -12.503 1.00 53.81 107 LYS A O 1
ATOM 807 N N . TRP A 1 108 ? 3.273 -20.052 -11.529 1.00 46.38 108 TRP A N 1
ATOM 808 C CA . TRP A 1 108 ? 2.857 -21.217 -12.307 1.00 46.38 108 TRP A CA 1
ATOM 809 C C . TRP A 1 108 ? 1.737 -21.930 -11.546 1.00 46.38 108 TRP A C 1
ATOM 811 O O . TRP A 1 108 ? 1.833 -22.137 -10.334 1.00 46.38 108 TRP A O 1
ATOM 821 N N . ALA A 1 109 ? 0.663 -22.295 -12.248 1.00 44.28 109 ALA A N 1
ATOM 822 C CA . ALA A 1 109 ? -0.376 -23.150 -11.684 1.00 44.28 109 ALA A CA 1
ATOM 823 C C . ALA A 1 109 ? 0.260 -24.449 -11.164 1.00 44.28 109 ALA A C 1
ATOM 825 O O . ALA A 1 109 ? 1.198 -24.973 -11.775 1.00 44.28 109 ALA A O 1
ATOM 826 N N . ARG A 1 110 ? -0.224 -24.976 -10.033 1.00 45.84 110 ARG A N 1
ATOM 827 C CA . ARG A 1 110 ? 0.264 -26.277 -9.565 1.00 45.84 110 ARG A CA 1
ATOM 828 C C . ARG A 1 110 ? -0.129 -27.324 -10.612 1.00 45.84 110 ARG A C 1
ATOM 830 O O . ARG A 1 110 ? -1.229 -27.231 -11.149 1.00 45.84 110 ARG A O 1
ATOM 837 N N . PRO A 1 111 ? 0.684 -28.363 -10.862 1.00 46.03 111 PRO A N 1
ATOM 838 C CA . PRO A 1 111 ? 0.297 -29.475 -11.738 1.00 46.03 111 PRO A CA 1
ATOM 839 C C . PRO A 1 111 ? -1.078 -30.079 -11.399 1.00 46.03 111 PRO A C 1
ATOM 841 O O . PRO A 1 111 ? -1.767 -30.585 -12.274 1.00 46.03 111 PRO A O 1
ATOM 844 N N . GLN A 1 112 ? -1.501 -29.971 -10.138 1.00 50.47 112 GLN A N 1
ATOM 845 C CA . GLN A 1 112 ? -2.820 -30.391 -9.660 1.00 50.47 112 GLN A CA 1
ATOM 846 C C . GLN A 1 112 ? -3.959 -29.479 -10.159 1.00 50.47 112 GLN A C 1
ATOM 848 O O . GLN A 1 112 ? -4.989 -29.992 -10.573 1.00 50.47 112 GLN A O 1
ATOM 853 N N . ASP A 1 113 ? -3.753 -28.157 -10.223 1.00 48.97 113 ASP A N 1
ATOM 854 C CA . ASP A 1 113 ? -4.710 -27.203 -10.822 1.00 48.97 113 ASP A CA 1
ATOM 855 C C . ASP A 1 113 ? -4.773 -27.344 -12.360 1.00 48.97 113 ASP A C 1
ATOM 857 O O . ASP A 1 113 ? -5.711 -26.882 -13.012 1.00 48.97 113 ASP A O 1
ATOM 861 N N . ILE A 1 114 ? -3.740 -27.964 -12.941 1.00 47.59 114 ILE A N 1
ATOM 862 C CA . ILE A 1 114 ? -3.576 -28.228 -14.374 1.00 47.59 114 ILE A CA 1
ATOM 863 C C . ILE A 1 114 ? -4.281 -29.535 -14.787 1.00 47.59 114 ILE A C 1
ATOM 865 O O . ILE A 1 114 ? -4.812 -29.606 -15.890 1.00 47.59 114 ILE A O 1
ATOM 869 N N . GLN A 1 115 ? -4.343 -30.547 -13.912 1.00 47.97 115 GLN A N 1
ATOM 870 C CA . GLN A 1 115 ? -4.974 -31.843 -14.213 1.00 47.97 115 GLN A CA 1
ATOM 871 C C . GLN A 1 115 ? -6.498 -31.770 -14.409 1.00 47.97 115 GLN A C 1
ATOM 873 O O . GLN A 1 115 ? -7.055 -32.621 -15.095 1.00 47.97 115 GLN A O 1
ATOM 878 N N . GLU A 1 116 ? -7.174 -30.753 -13.866 1.00 49.03 116 GLU A N 1
ATOM 879 C CA . GLU A 1 116 ? -8.626 -30.573 -14.037 1.00 49.03 116 GLU A CA 1
ATOM 880 C C . GLU A 1 116 ? -9.020 -29.880 -15.356 1.00 49.03 116 GLU A C 1
ATOM 882 O O . GLU A 1 116 ? -10.208 -29.734 -15.647 1.00 49.03 116 GLU A O 1
ATOM 887 N N . ARG A 1 117 ? -8.057 -29.448 -16.183 1.00 49.69 117 ARG A N 1
ATOM 888 C CA . ARG A 1 117 ? -8.329 -28.765 -17.458 1.00 49.69 117 ARG A CA 1
ATOM 889 C C . ARG A 1 117 ? -7.757 -29.586 -18.610 1.00 49.69 117 ARG A C 1
ATOM 891 O O . ARG A 1 117 ? -6.558 -29.809 -18.661 1.00 49.69 117 ARG A O 1
ATOM 898 N N . ASN A 1 118 ? -8.602 -30.026 -19.545 1.00 44.16 118 ASN A N 1
ATOM 899 C CA . ASN A 1 118 ? -8.158 -30.696 -20.775 1.00 44.16 118 ASN A CA 1
ATOM 900 C C . ASN A 1 118 ? -7.182 -29.785 -21.548 1.00 44.16 118 ASN A C 1
ATOM 902 O O . ASN A 1 118 ? -7.591 -28.776 -22.119 1.00 44.16 118 ASN A O 1
ATOM 906 N N . LEU A 1 119 ? -5.892 -30.134 -21.541 1.00 49.44 119 LEU A N 1
ATOM 907 C CA . LEU A 1 119 ? -4.789 -29.337 -22.101 1.00 49.44 119 LEU A CA 1
ATOM 908 C C . LEU A 1 119 ? -4.610 -29.478 -23.623 1.00 49.44 119 LEU A C 1
ATOM 910 O O . LEU A 1 119 ? -3.733 -28.826 -24.183 1.00 49.44 119 LEU A O 1
ATOM 914 N N . ASP A 1 120 ? -5.426 -30.290 -24.298 1.00 50.50 120 ASP A N 1
ATOM 915 C CA . ASP A 1 120 ? -5.204 -30.652 -25.709 1.00 50.50 120 ASP A CA 1
ATOM 916 C C . ASP A 1 120 ? -5.800 -29.671 -26.733 1.00 50.50 120 ASP A C 1
ATOM 918 O O . ASP A 1 120 ? -5.620 -29.836 -27.938 1.00 50.50 120 ASP A O 1
ATOM 922 N N . THR A 1 121 ? -6.483 -28.616 -26.294 1.00 51.41 121 THR A N 1
ATOM 923 C CA . THR A 1 121 ? -7.009 -27.574 -27.190 1.00 51.41 121 THR A CA 1
ATOM 924 C C . THR A 1 121 ? -6.140 -26.321 -27.147 1.00 51.41 121 THR A C 1
ATOM 926 O O . THR A 1 121 ? -5.786 -25.856 -26.066 1.00 51.41 121 THR A O 1
ATOM 929 N N . ALA A 1 122 ? -5.847 -25.718 -28.306 1.00 51.88 122 ALA A N 1
ATOM 930 C CA . ALA A 1 122 ? -5.157 -24.422 -28.409 1.00 51.88 122 ALA A CA 1
ATOM 931 C C . ALA A 1 122 ? -5.826 -23.321 -27.550 1.00 51.88 122 ALA A C 1
ATOM 933 O O . ALA A 1 122 ? -5.149 -22.435 -27.028 1.00 51.88 122 ALA A O 1
ATOM 934 N N . ASP A 1 123 ? -7.131 -23.455 -27.297 1.00 51.19 123 ASP A N 1
ATOM 935 C CA . ASP A 1 123 ? -7.917 -22.589 -26.415 1.00 51.19 123 ASP A CA 1
ATOM 936 C C . ASP A 1 123 ? -7.578 -22.741 -24.920 1.00 51.19 123 ASP A C 1
ATOM 938 O O . ASP A 1 123 ? -7.800 -21.810 -24.144 1.00 51.19 123 ASP A O 1
ATOM 942 N N . ALA A 1 124 ? -6.978 -23.856 -24.487 1.00 49.34 124 ALA A N 1
ATOM 943 C CA . ALA A 1 124 ? -6.596 -24.081 -23.090 1.00 49.34 124 ALA A CA 1
ATOM 944 C C . ALA A 1 124 ? -5.536 -23.073 -22.621 1.00 49.34 124 ALA A C 1
ATOM 946 O O . ALA A 1 124 ? -5.575 -22.636 -21.472 1.00 49.34 124 ALA A O 1
ATOM 947 N N . TRP A 1 125 ? -4.650 -22.640 -23.527 1.00 46.59 125 TRP A N 1
ATOM 948 C CA . TRP A 1 125 ? -3.646 -21.603 -23.270 1.00 46.59 125 TRP A CA 1
ATOM 949 C C . TRP A 1 125 ? -4.269 -20.212 -23.098 1.00 46.59 125 TRP A C 1
ATOM 951 O O . TRP A 1 125 ? -3.827 -19.446 -22.245 1.00 46.59 125 TRP A O 1
ATOM 961 N N . SER A 1 126 ? -5.344 -19.917 -23.837 1.00 47.91 126 SER A N 1
ATOM 962 C CA . SER A 1 126 ? -6.132 -18.684 -23.676 1.00 47.91 126 SER A CA 1
ATOM 963 C C . SER A 1 126 ? -7.018 -18.692 -22.419 1.00 47.91 126 SER A C 1
ATOM 965 O O . SER A 1 126 ? -7.347 -17.640 -21.875 1.00 47.91 126 SER A O 1
ATOM 967 N N . ALA A 1 127 ? -7.345 -19.882 -21.900 1.00 42.25 127 ALA A N 1
ATOM 968 C CA . ALA A 1 127 ? -8.094 -20.084 -20.660 1.00 42.25 127 ALA A CA 1
ATOM 969 C C . ALA A 1 127 ? -7.226 -20.011 -19.383 1.00 42.25 127 ALA A C 1
ATOM 971 O O . ALA A 1 127 ? -7.755 -20.135 -18.269 1.00 42.25 127 ALA A O 1
ATOM 972 N N . PHE A 1 128 ? -5.909 -19.786 -19.501 1.00 46.00 128 PHE A N 1
ATOM 973 C CA . PHE A 1 128 ? -5.048 -19.452 -18.360 1.00 46.00 128 PHE A CA 1
ATOM 974 C C . PHE A 1 128 ? -5.382 -18.049 -17.842 1.00 46.00 128 PHE A C 1
ATOM 976 O O . PHE A 1 128 ? -4.707 -17.067 -18.140 1.00 46.00 128 PHE A O 1
ATOM 983 N N . LYS A 1 129 ? -6.432 -17.956 -17.026 1.00 45.16 129 LYS A N 1
ATOM 984 C CA . LYS A 1 129 ? -6.677 -16.775 -16.197 1.00 45.16 129 LYS A CA 1
ATOM 985 C C . LYS A 1 129 ? -5.587 -16.672 -15.135 1.00 45.16 129 LYS A C 1
ATOM 987 O O . LYS A 1 129 ? -5.210 -17.680 -14.533 1.00 45.16 129 LYS A O 1
ATOM 992 N N . SER A 1 130 ? -5.082 -15.458 -14.934 1.00 48.16 130 SER A N 1
ATOM 993 C CA . SER A 1 130 ? -4.111 -15.170 -13.885 1.00 48.16 130 SER A CA 1
ATOM 994 C C . SER A 1 130 ? -4.645 -15.615 -12.521 1.00 48.16 130 SER A C 1
ATOM 996 O O . SER A 1 130 ? -5.830 -15.472 -12.223 1.00 48.16 130 SER A O 1
ATOM 998 N N . ILE A 1 131 ? -3.759 -16.174 -11.697 1.00 49.94 131 ILE A N 1
ATOM 999 C CA . ILE A 1 131 ? -4.051 -16.599 -10.315 1.00 49.94 131 ILE A CA 1
ATOM 1000 C C . ILE A 1 131 ? -4.058 -15.368 -9.375 1.00 49.94 131 ILE A C 1
ATOM 1002 O O . ILE A 1 131 ? -4.222 -15.505 -8.167 1.00 49.94 131 ILE A O 1
ATOM 1006 N N . SER A 1 132 ? -3.840 -14.164 -9.922 1.00 47.97 132 SER A N 1
ATOM 1007 C CA . SER A 1 132 ? -3.947 -12.873 -9.228 1.00 47.97 132 SER A CA 1
ATOM 1008 C C . SER A 1 132 ? -5.349 -12.605 -8.691 1.00 47.97 132 SER A C 1
ATOM 1010 O O . SER A 1 132 ? -5.460 -11.995 -7.637 1.00 47.97 132 SER A O 1
ATOM 1012 N N . ILE A 1 133 ? -6.384 -13.105 -9.371 1.00 52.94 133 ILE A N 1
ATOM 1013 C CA . ILE A 1 133 ? -7.765 -12.994 -8.913 1.00 52.94 133 ILE A CA 1
ATOM 1014 C C . ILE A 1 133 ? -7.987 -14.111 -7.903 1.00 52.94 133 ILE A C 1
ATOM 1016 O O . ILE A 1 133 ? -8.143 -15.286 -8.271 1.00 52.94 133 ILE A O 1
ATOM 1020 N N . GLY A 1 134 ? -7.964 -13.766 -6.617 1.00 52.56 134 GLY A N 1
ATOM 1021 C CA . GLY A 1 134 ? -8.452 -14.673 -5.601 1.00 52.56 134 GLY A CA 1
ATOM 1022 C C . GLY A 1 134 ? -9.869 -15.076 -5.994 1.00 52.56 134 GLY A C 1
ATOM 1023 O O . GLY A 1 134 ? -10.714 -14.237 -6.281 1.00 52.56 134 GLY A O 1
ATOM 1024 N N . GLN A 1 135 ? -10.178 -16.375 -6.031 1.00 55.06 135 GLN A N 1
ATOM 1025 C CA . GLN A 1 135 ? -11.585 -16.758 -5.934 1.00 55.06 135 GLN A CA 1
ATOM 1026 C C . GLN A 1 135 ? -12.074 -16.104 -4.636 1.00 55.06 135 GLN A C 1
ATOM 1028 O O . GLN A 1 135 ? -11.582 -16.509 -3.584 1.00 55.06 135 GLN A O 1
ATOM 1033 N N . ASN A 1 136 ? -12.909 -15.059 -4.736 1.00 58.16 136 ASN A N 1
ATOM 1034 C CA . ASN A 1 136 ? -13.390 -14.184 -3.656 1.00 58.16 136 ASN A CA 1
ATOM 1035 C C . ASN A 1 136 ? -14.083 -14.992 -2.543 1.00 58.16 136 ASN A C 1
ATOM 1037 O O . ASN A 1 136 ? -15.303 -15.021 -2.424 1.00 58.16 136 ASN A O 1
ATOM 1041 N N . GLN A 1 137 ? -13.295 -15.723 -1.760 1.00 68.31 137 GLN A N 1
ATOM 1042 C CA . GLN A 1 137 ? -13.745 -16.622 -0.699 1.00 68.31 137 GLN A CA 1
ATOM 1043 C C . GLN A 1 137 ? -13.698 -15.941 0.670 1.00 68.31 137 GLN A C 1
ATOM 1045 O O . GLN A 1 137 ? -14.218 -16.495 1.638 1.00 68.31 137 GLN A O 1
ATOM 1050 N N . VAL A 1 138 ? -13.086 -14.756 0.754 1.00 82.44 138 VAL A N 1
ATOM 1051 C CA . VAL A 1 138 ? -13.026 -13.962 1.979 1.00 82.44 138 VAL A CA 1
ATOM 1052 C C . VAL A 1 138 ? -14.361 -13.253 2.162 1.00 82.44 138 VAL A C 1
ATOM 1054 O O . VAL A 1 138 ? -14.796 -12.490 1.301 1.00 82.44 138 VAL A O 1
ATOM 1057 N N . GLN A 1 139 ? -15.017 -13.506 3.291 1.00 83.88 139 GLN A N 1
ATOM 1058 C CA . GLN A 1 139 ? -16.234 -12.792 3.656 1.00 83.88 139 GLN A CA 1
ATOM 1059 C C . GLN A 1 139 ? -15.871 -11.432 4.245 1.00 83.88 139 GLN A C 1
ATOM 1061 O O . GLN A 1 139 ? -15.139 -11.336 5.230 1.00 83.88 139 GLN A O 1
ATOM 1066 N N . VAL A 1 140 ? -16.390 -10.378 3.624 1.00 89.06 140 VAL A N 1
ATOM 1067 C CA . VAL A 1 140 ? -16.194 -9.000 4.066 1.00 89.06 140 VAL A CA 1
ATOM 1068 C C . VAL A 1 140 ? -17.157 -8.701 5.231 1.00 89.06 140 VAL A C 1
ATOM 1070 O O . VAL A 1 140 ? -18.356 -8.962 5.093 1.00 89.06 140 VAL A O 1
ATOM 1073 N N . PRO A 1 141 ? -16.683 -8.171 6.379 1.00 90.88 141 PRO A N 1
ATOM 1074 C CA . PRO A 1 141 ? -17.544 -7.829 7.509 1.00 90.88 141 PRO A CA 1
ATOM 1075 C C . PRO A 1 141 ? -18.638 -6.824 7.132 1.00 90.88 141 PRO A C 1
ATOM 1077 O O . PRO A 1 141 ? -18.398 -5.888 6.375 1.00 90.88 141 PRO A O 1
ATOM 1080 N N . GLN A 1 142 ? -19.826 -6.954 7.728 1.00 89.75 142 GLN A N 1
ATOM 1081 C CA . GLN A 1 142 ? -20.948 -6.032 7.479 1.00 89.75 142 GLN A CA 1
ATOM 1082 C C . GLN A 1 142 ? -20.590 -4.567 7.776 1.00 89.75 142 GLN A C 1
ATOM 1084 O O . GLN A 1 142 ? -21.035 -3.672 7.066 1.00 89.75 142 GLN A O 1
ATOM 1089 N N . ALA A 1 143 ? -19.726 -4.334 8.768 1.00 89.06 143 ALA A N 1
ATOM 1090 C CA . ALA A 1 143 ? -19.279 -3.001 9.167 1.00 89.06 143 ALA A CA 1
ATOM 1091 C C . ALA A 1 143 ? -18.607 -2.198 8.043 1.00 89.06 143 ALA A C 1
ATOM 1093 O O . ALA A 1 143 ? -18.656 -0.968 8.052 1.00 89.06 143 ALA A O 1
ATOM 1094 N N . VAL A 1 144 ? -17.966 -2.877 7.089 1.00 90.25 144 VAL A N 1
ATOM 1095 C CA . VAL A 1 144 ? -17.217 -2.242 5.994 1.00 90.25 144 VAL A CA 1
ATOM 1096 C C . VAL A 1 144 ? -17.969 -2.272 4.666 1.00 90.25 144 VAL A C 1
ATOM 1098 O O . VAL A 1 144 ? -17.450 -1.785 3.662 1.00 90.25 144 VAL A O 1
ATOM 1101 N N . LEU A 1 145 ? -19.185 -2.822 4.638 1.00 90.75 145 LEU A N 1
ATOM 1102 C CA . LEU A 1 145 ? -20.048 -2.729 3.467 1.00 90.75 145 LEU A CA 1
ATOM 1103 C C . LEU A 1 145 ? -20.582 -1.297 3.310 1.00 90.75 145 LEU A C 1
ATOM 1105 O O . LEU A 1 145 ? -20.610 -0.541 4.291 1.00 90.75 145 LEU A O 1
ATOM 1109 N N . PRO A 1 146 ? -21.003 -0.910 2.092 1.00 86.38 146 PRO A N 1
ATOM 1110 C CA . PRO A 1 146 ? -21.660 0.368 1.880 1.00 86.38 146 PRO A CA 1
ATOM 1111 C C . PRO A 1 146 ? -22.874 0.497 2.809 1.00 86.38 146 PRO A C 1
ATOM 1113 O O . PRO A 1 146 ? -23.614 -0.481 2.974 1.00 86.38 146 PRO A O 1
ATOM 1116 N N . PRO A 1 147 ? -23.119 1.675 3.407 1.00 80.50 147 PRO A N 1
ATOM 1117 C CA . PRO A 1 147 ? -24.299 1.879 4.231 1.00 80.50 147 PRO A CA 1
ATOM 1118 C C . PRO A 1 147 ? -25.546 1.583 3.394 1.00 80.50 147 PRO A C 1
ATOM 1120 O O . PRO A 1 147 ? -25.734 2.152 2.317 1.00 80.50 147 PRO A O 1
ATOM 1123 N N . SER A 1 148 ? -26.396 0.673 3.877 1.00 70.62 148 SER A N 1
ATOM 1124 C CA . SER A 1 148 ? -27.669 0.362 3.229 1.00 70.62 148 SER A CA 1
ATOM 1125 C C . SER A 1 148 ? -28.453 1.661 3.084 1.00 70.62 148 SER A C 1
ATOM 1127 O O . SER A 1 148 ? -28.770 2.284 4.099 1.00 70.62 148 SER A O 1
ATOM 1129 N N . SER A 1 149 ? -28.724 2.086 1.847 1.00 55.47 149 SER A N 1
ATOM 1130 C CA . SER A 1 149 ? -29.469 3.309 1.550 1.00 55.47 149 SER A CA 1
ATOM 1131 C C . SER A 1 149 ? -30.869 3.194 2.152 1.00 55.47 149 SER A C 1
ATOM 1133 O O . SER A 1 149 ? -31.786 2.649 1.541 1.00 5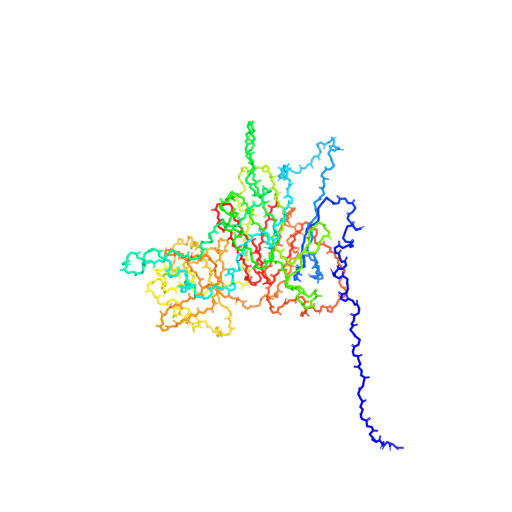5.47 149 SER A O 1
ATOM 1135 N N . GLY A 1 150 ? -31.016 3.645 3.397 1.00 51.78 150 GLY A N 1
ATOM 1136 C CA . GLY A 1 150 ? -32.299 3.734 4.067 1.00 51.78 150 GLY A CA 1
ATOM 1137 C C . GLY A 1 150 ? -33.203 4.621 3.226 1.00 51.78 150 GLY A C 1
ATOM 1138 O O . GLY A 1 150 ? -32.822 5.728 2.848 1.00 51.78 150 GLY A O 1
ATOM 1139 N N . SER A 1 151 ? -34.379 4.106 2.889 1.00 44.50 151 SER A N 1
ATOM 1140 C CA . SER A 1 151 ? -35.394 4.790 2.096 1.00 44.50 151 SER A CA 1
ATOM 1141 C C . SER A 1 151 ? -35.640 6.218 2.609 1.00 44.50 151 SER A C 1
ATOM 1143 O O . SER A 1 151 ? -36.253 6.387 3.662 1.00 44.50 151 SER A O 1
ATOM 1145 N N . GLY A 1 152 ? -35.191 7.232 1.859 1.00 49.66 152 GLY A N 1
ATOM 1146 C CA . GLY A 1 152 ? -35.695 8.607 1.965 1.00 49.66 152 GLY A CA 1
ATOM 1147 C C . GLY A 1 152 ? -34.749 9.715 2.448 1.00 49.66 152 GLY A C 1
ATOM 1148 O O . GLY A 1 152 ? -35.240 10.823 2.634 1.00 49.66 152 GLY A O 1
ATOM 1149 N N . SER A 1 153 ? -33.443 9.489 2.640 1.00 51.28 153 SER A N 1
ATOM 1150 C CA . SER A 1 153 ? -32.510 10.578 2.998 1.00 51.28 153 SER A CA 1
ATOM 1151 C C . SER A 1 153 ? -31.586 10.946 1.828 1.00 51.28 153 SER A C 1
ATOM 1153 O O . SER A 1 153 ? -30.799 10.116 1.384 1.00 51.28 153 SER A O 1
ATOM 1155 N N . GLU A 1 154 ? -31.672 12.189 1.338 1.00 61.88 154 GLU A N 1
ATOM 1156 C CA . GLU A 1 154 ? -30.857 12.765 0.242 1.00 61.88 154 GLU A CA 1
ATOM 1157 C C . GLU A 1 154 ? -29.388 13.042 0.624 1.00 61.88 154 GLU A C 1
ATOM 1159 O O . GLU A 1 154 ? -28.619 13.584 -0.172 1.00 61.88 154 GLU A O 1
ATOM 1164 N N . VAL A 1 155 ? -28.967 12.696 1.843 1.00 68.88 155 VAL A N 1
ATOM 1165 C CA . VAL A 1 155 ? -27.611 12.985 2.315 1.00 68.88 155 VAL A CA 1
ATOM 1166 C C . VAL A 1 155 ? -26.624 12.021 1.661 1.00 68.88 155 VAL A C 1
ATOM 1168 O O . VAL A 1 155 ? -26.588 10.832 1.977 1.00 68.88 155 VAL A O 1
ATOM 1171 N N . LYS A 1 156 ? -25.792 12.542 0.754 1.00 81.19 156 LYS A N 1
ATOM 1172 C CA . LYS A 1 156 ? -24.661 11.799 0.192 1.00 81.19 156 LYS A CA 1
ATOM 1173 C C . LYS A 1 156 ? -23.693 11.464 1.330 1.00 81.19 156 LYS A C 1
ATOM 1175 O O . LYS A 1 156 ? -23.288 12.348 2.081 1.00 81.19 156 LYS A O 1
ATOM 1180 N N . THR A 1 157 ? -23.322 10.196 1.465 1.00 86.25 157 THR A N 1
ATOM 1181 C CA . THR A 1 157 ? -22.389 9.727 2.498 1.00 86.25 157 THR A CA 1
ATOM 1182 C C . THR A 1 157 ? -21.073 9.286 1.884 1.00 86.25 157 THR A C 1
ATOM 1184 O O . THR A 1 157 ? -21.041 8.745 0.781 1.00 86.25 157 THR A O 1
ATOM 1187 N N . GLU A 1 158 ? -19.994 9.462 2.632 1.00 88.75 158 GLU A N 1
ATOM 1188 C CA . GLU A 1 158 ? -18.682 8.901 2.331 1.00 88.75 158 GLU A CA 1
ATOM 1189 C C . GLU A 1 158 ? -18.258 7.957 3.458 1.00 88.75 158 GLU A C 1
ATOM 1191 O O . GLU A 1 158 ? -18.691 8.105 4.604 1.00 88.75 158 GLU A O 1
ATOM 1196 N N . GLN A 1 159 ? -17.389 7.002 3.136 1.00 91.38 159 GLN A N 1
ATOM 1197 C CA . GLN A 1 159 ? -16.915 5.999 4.081 1.00 91.38 159 GLN A CA 1
ATOM 1198 C C . GLN A 1 159 ? -15.390 5.922 4.040 1.00 91.38 159 GLN A C 1
ATOM 1200 O O . GLN A 1 159 ? -14.811 5.696 2.977 1.00 91.38 159 GLN A O 1
ATOM 1205 N N . ASP A 1 160 ? -14.755 6.108 5.195 1.00 93.12 160 ASP A N 1
ATOM 1206 C CA . ASP A 1 160 ? -13.326 5.863 5.386 1.00 93.12 160 ASP A CA 1
ATOM 1207 C C . ASP A 1 160 ? -13.164 4.603 6.241 1.00 93.12 160 ASP A C 1
ATOM 1209 O O . ASP A 1 160 ? -13.776 4.467 7.300 1.00 93.12 160 ASP A O 1
ATOM 1213 N N . ILE A 1 161 ? -12.353 3.661 5.775 1.00 95.19 161 ILE A N 1
ATOM 1214 C CA . ILE A 1 161 ? -12.061 2.413 6.471 1.00 95.19 161 ILE A CA 1
ATOM 1215 C C . ILE A 1 161 ? -10.615 2.485 6.941 1.00 95.19 161 ILE A C 1
ATOM 1217 O O . ILE A 1 161 ? -9.687 2.411 6.132 1.00 95.19 161 ILE A O 1
ATOM 1221 N N . LEU A 1 162 ? -10.446 2.620 8.255 1.00 94.81 162 LEU A N 1
ATOM 1222 C CA . LEU A 1 162 ? -9.154 2.561 8.920 1.00 94.81 162 LEU A CA 1
ATOM 1223 C C . LEU A 1 162 ? -8.905 1.129 9.395 1.00 94.81 162 LEU A C 1
ATOM 1225 O O . LEU A 1 162 ? -9.733 0.577 10.118 1.00 94.81 162 LEU A O 1
ATOM 1229 N N . MET A 1 163 ? -7.782 0.528 9.010 1.00 95.31 163 MET A N 1
ATOM 1230 C CA . MET A 1 163 ? -7.489 -0.870 9.331 1.00 95.31 163 MET A CA 1
ATOM 1231 C C . MET A 1 163 ? -6.042 -1.116 9.758 1.00 95.31 163 MET A C 1
ATOM 1233 O O . MET A 1 163 ? -5.123 -0.395 9.379 1.00 95.31 163 MET A O 1
ATOM 1237 N N . ILE A 1 164 ? -5.847 -2.179 10.529 1.00 95.88 164 ILE A N 1
ATOM 1238 C CA . ILE A 1 164 ? -4.547 -2.768 10.825 1.00 95.88 164 ILE A CA 1
ATOM 1239 C C . ILE A 1 164 ? -4.637 -4.246 10.466 1.00 95.88 164 ILE A C 1
ATOM 1241 O O . ILE A 1 164 ? -5.627 -4.908 10.784 1.00 95.88 164 ILE A O 1
ATOM 1245 N N . SER A 1 165 ? -3.630 -4.755 9.770 1.00 95.56 165 SER A N 1
ATOM 1246 C CA . SER A 1 165 ? -3.608 -6.141 9.311 1.00 95.56 165 SER A CA 1
ATOM 1247 C C . SER A 1 165 ? -2.319 -6.842 9.707 1.00 95.56 165 SER A C 1
ATOM 1249 O O . SER A 1 165 ? -1.274 -6.219 9.880 1.00 95.56 165 SER A O 1
ATOM 1251 N N . ASP A 1 166 ? -2.395 -8.166 9.771 1.00 93.75 166 ASP A N 1
ATOM 1252 C CA . ASP A 1 166 ? -1.235 -9.035 9.598 1.00 93.75 166 ASP A CA 1
ATOM 1253 C C . ASP A 1 166 ? -0.605 -8.899 8.194 1.00 93.75 166 ASP A C 1
ATOM 1255 O O . ASP A 1 166 ? -1.069 -8.136 7.344 1.00 93.75 166 ASP A O 1
ATOM 1259 N N . LEU A 1 167 ? 0.432 -9.697 7.927 1.00 90.06 167 LEU A N 1
ATOM 1260 C CA . LEU A 1 167 ? 1.185 -9.695 6.665 1.00 90.06 167 LEU A CA 1
ATOM 1261 C C . LEU A 1 167 ? 0.371 -10.133 5.427 1.00 90.06 167 LEU A C 1
ATOM 1263 O O . LEU A 1 167 ? 0.882 -10.066 4.311 1.00 90.06 167 LEU A O 1
ATOM 1267 N N . GLU A 1 168 ? -0.874 -10.596 5.590 1.00 88.12 168 GLU A N 1
ATOM 1268 C CA . GLU A 1 168 ? -1.663 -11.259 4.542 1.00 88.12 168 GLU A CA 1
ATOM 1269 C C . GLU A 1 168 ? -2.989 -10.534 4.261 1.00 88.12 168 GLU A C 1
ATOM 1271 O O . GLU A 1 168 ? -4.084 -11.105 4.288 1.00 88.12 168 GLU A O 1
ATOM 1276 N N . VAL A 1 169 ? -2.901 -9.240 3.950 1.00 91.12 169 VAL A N 1
ATOM 1277 C CA . VAL A 1 169 ? -4.077 -8.383 3.723 1.00 91.12 169 VAL A CA 1
ATOM 1278 C C . VAL A 1 169 ? -4.689 -8.508 2.319 1.00 91.12 169 VAL A C 1
ATOM 1280 O O . VAL A 1 169 ? -5.859 -8.199 2.115 1.00 91.12 169 VAL A O 1
ATOM 1283 N N . HIS A 1 170 ? -3.928 -8.964 1.322 1.00 89.50 170 HIS A N 1
ATOM 1284 C CA . HIS A 1 170 ? -4.262 -8.749 -0.094 1.00 89.50 170 HIS A CA 1
ATOM 1285 C C . HIS A 1 170 ? -5.623 -9.306 -0.535 1.00 89.50 170 HIS A C 1
ATOM 1287 O O . HIS A 1 170 ? -6.369 -8.604 -1.209 1.00 89.50 170 HIS A O 1
ATOM 1293 N N . GLN A 1 171 ? -5.992 -10.521 -0.113 1.00 87.25 171 GLN A N 1
ATOM 1294 C CA . GLN A 1 171 ? -7.309 -11.081 -0.457 1.00 87.25 171 GLN A CA 1
ATOM 1295 C C . GLN A 1 171 ? -8.465 -10.324 0.193 1.00 87.25 171 GLN A C 1
ATOM 1297 O O . GLN A 1 171 ? -9.555 -10.253 -0.367 1.00 87.25 171 GLN A O 1
ATOM 1302 N N . PHE A 1 172 ? -8.238 -9.781 1.390 1.00 91.25 172 PHE A N 1
ATOM 1303 C CA . PHE A 1 172 ? -9.230 -8.943 2.043 1.00 91.25 172 PHE A CA 1
ATOM 1304 C C . PHE A 1 172 ? -9.396 -7.619 1.293 1.00 91.25 172 PHE A C 1
ATOM 1306 O O . PHE A 1 172 ? -10.528 -7.199 1.093 1.00 91.25 172 PHE A O 1
ATOM 1313 N N . LEU A 1 173 ? -8.300 -7.007 0.824 1.00 92.88 173 LEU A N 1
ATOM 1314 C CA . LEU A 1 173 ? -8.363 -5.789 0.008 1.00 92.88 173 LEU A CA 1
ATOM 1315 C C . LEU A 1 173 ? -9.121 -6.015 -1.303 1.00 92.88 173 LEU A C 1
ATOM 1317 O O . LEU A 1 173 ? -10.011 -5.235 -1.610 1.00 92.88 173 LEU A O 1
ATOM 1321 N N . GLU A 1 174 ? -8.847 -7.106 -2.020 1.00 90.12 174 GLU A N 1
ATOM 1322 C CA . GLU A 1 174 ? -9.553 -7.457 -3.263 1.00 90.12 174 GLU A CA 1
ATOM 1323 C C . GLU A 1 174 ? -11.066 -7.643 -3.036 1.00 90.12 174 GLU A C 1
ATOM 1325 O O . GLU A 1 174 ? -11.904 -7.078 -3.752 1.00 90.12 174 GLU A O 1
ATOM 1330 N N . ALA A 1 175 ? -11.429 -8.395 -1.992 1.00 90.31 175 ALA A N 1
ATOM 1331 C CA . ALA A 1 175 ? -12.824 -8.596 -1.619 1.00 90.31 175 ALA A CA 1
ATOM 1332 C C . ALA A 1 175 ? -13.487 -7.275 -1.192 1.00 90.31 175 ALA A C 1
ATOM 1334 O O . ALA A 1 175 ? -14.643 -7.022 -1.535 1.00 90.31 175 ALA A O 1
ATOM 1335 N N . LEU A 1 176 ? -12.754 -6.414 -0.482 1.00 92.12 176 LEU A N 1
ATOM 1336 C CA . LEU A 1 176 ? -13.234 -5.116 -0.024 1.00 92.12 176 LEU A CA 1
ATOM 1337 C C . LEU A 1 176 ? -13.394 -4.112 -1.171 1.00 92.12 176 LEU A C 1
ATOM 1339 O O . LEU A 1 176 ? -14.373 -3.375 -1.179 1.00 92.12 176 LEU A O 1
ATOM 1343 N N . ASP A 1 177 ? -12.490 -4.086 -2.147 1.00 92.38 177 ASP A N 1
ATOM 1344 C CA . ASP A 1 177 ? -12.614 -3.242 -3.341 1.00 92.38 177 ASP A CA 1
ATOM 1345 C C . ASP A 1 177 ? -13.808 -3.663 -4.200 1.00 92.38 177 ASP A C 1
ATOM 1347 O O . ASP A 1 177 ? -14.510 -2.811 -4.743 1.00 92.38 177 ASP A O 1
ATOM 1351 N N . THR A 1 178 ? -14.098 -4.966 -4.251 1.00 91.06 178 THR A N 1
ATOM 1352 C CA . THR A 1 178 ? -15.294 -5.492 -4.921 1.00 91.06 178 THR A CA 1
ATOM 1353 C C . THR A 1 178 ? -16.575 -5.128 -4.163 1.00 91.06 178 THR A C 1
ATOM 1355 O O . THR A 1 178 ? -17.563 -4.715 -4.768 1.00 91.06 178 THR A O 1
ATOM 1358 N N . ALA A 1 179 ? -16.582 -5.292 -2.836 1.00 91.25 179 ALA A N 1
ATOM 1359 C CA . ALA A 1 179 ? -17.771 -5.093 -2.008 1.00 91.25 179 ALA A CA 1
ATOM 1360 C C . ALA A 1 179 ? -18.072 -3.613 -1.721 1.00 91.25 179 ALA A C 1
ATOM 1362 O O . ALA A 1 179 ? -19.234 -3.234 -1.574 1.00 91.25 179 ALA A O 1
ATOM 1363 N N . ASN A 1 180 ? -17.036 -2.779 -1.628 1.00 92.88 180 ASN A N 1
ATOM 1364 C CA . ASN A 1 180 ? -17.129 -1.359 -1.318 1.00 92.88 180 ASN A CA 1
ATOM 1365 C C . ASN A 1 180 ? -16.084 -0.530 -2.099 1.00 92.88 180 ASN A C 1
ATOM 1367 O O . ASN A 1 180 ? -15.109 -0.017 -1.528 1.00 92.88 180 ASN A O 1
ATOM 1371 N N . PRO A 1 181 ? -16.280 -0.364 -3.420 1.00 92.75 181 PRO A N 1
ATOM 1372 C CA . PRO A 1 181 ? -15.352 0.392 -4.254 1.00 92.75 181 PRO A CA 1
ATOM 1373 C C . PRO A 1 181 ? -15.314 1.880 -3.890 1.00 92.75 181 PRO A C 1
ATOM 1375 O O . PRO A 1 181 ? -14.282 2.513 -4.061 1.00 92.75 181 PRO A O 1
ATOM 1378 N N . ALA A 1 182 ? -16.402 2.451 -3.367 1.00 91.25 182 ALA A N 1
ATOM 1379 C CA . ALA A 1 182 ? -16.490 3.882 -3.064 1.00 91.25 182 ALA A CA 1
ATOM 1380 C C . ALA A 1 182 ? -15.770 4.291 -1.764 1.00 91.25 182 ALA A C 1
ATOM 1382 O O . ALA A 1 182 ? -15.548 5.482 -1.544 1.00 91.25 182 ALA A O 1
ATOM 1383 N N . ALA A 1 183 ? -15.417 3.337 -0.897 1.00 92.62 183 ALA A N 1
ATOM 1384 C CA . ALA A 1 183 ? -14.755 3.639 0.365 1.00 92.62 183 ALA A CA 1
ATOM 1385 C C . ALA A 1 183 ? -13.264 3.951 0.192 1.00 92.62 183 ALA A C 1
ATOM 1387 O O . ALA A 1 183 ? -12.535 3.229 -0.503 1.00 92.62 183 ALA A O 1
ATOM 1388 N N . THR A 1 184 ? -12.802 4.971 0.919 1.00 94.06 184 THR A N 1
ATOM 1389 C CA . THR A 1 184 ? -11.374 5.200 1.151 1.00 94.06 184 THR A CA 1
ATOM 1390 C C . THR A 1 184 ? -10.862 4.141 2.113 1.00 94.06 184 THR A C 1
ATOM 1392 O O . THR A 1 184 ? -11.491 3.863 3.132 1.00 94.06 184 THR A O 1
ATOM 1395 N N . LYS A 1 185 ? -9.705 3.562 1.821 1.00 95.12 185 LYS A N 1
ATOM 1396 C CA . LYS A 1 185 ? -9.075 2.523 2.633 1.00 95.12 185 LYS A CA 1
ATOM 1397 C C . LYS A 1 185 ? -7.711 3.039 3.045 1.00 95.12 185 LYS A C 1
ATOM 1399 O O . LYS A 1 185 ? -6.915 3.432 2.195 1.00 95.12 185 LYS A O 1
ATOM 1404 N N . ILE A 1 186 ? -7.445 3.067 4.339 1.00 95.50 186 ILE A N 1
ATOM 1405 C CA . ILE A 1 186 ? -6.132 3.431 4.851 1.00 95.50 186 ILE A CA 1
ATOM 1406 C C . ILE A 1 186 ? -5.792 2.559 6.046 1.00 95.50 186 ILE A C 1
ATOM 1408 O O . ILE A 1 186 ? -6.660 2.183 6.830 1.00 95.50 186 ILE A O 1
ATOM 1412 N N . GLY A 1 187 ? -4.528 2.202 6.186 1.00 95.19 187 GLY A N 1
ATOM 1413 C CA . GLY A 1 187 ? -4.135 1.355 7.290 1.00 95.19 187 GLY A CA 1
ATOM 1414 C C . GLY A 1 187 ? -2.655 1.089 7.359 1.00 95.19 187 GLY A C 1
ATOM 1415 O O . GLY A 1 187 ? -1.874 1.630 6.583 1.00 95.19 187 GLY A O 1
ATOM 1416 N N . LEU A 1 188 ? -2.294 0.206 8.276 1.00 94.81 188 LEU A N 1
ATOM 1417 C CA . LEU A 1 188 ? -0.923 -0.213 8.520 1.00 94.81 188 LEU A CA 1
ATOM 1418 C C . LEU A 1 188 ? -0.850 -1.743 8.527 1.00 94.81 188 LEU A C 1
ATOM 1420 O O . LEU A 1 188 ? -1.785 -2.407 8.984 1.00 94.81 188 LEU A O 1
ATOM 1424 N N . LEU A 1 189 ? 0.250 -2.310 8.037 1.00 95.25 189 LEU A N 1
ATOM 1425 C CA . LEU A 1 189 ? 0.589 -3.693 8.359 1.00 95.25 189 LEU A CA 1
ATOM 1426 C C . LEU A 1 189 ? 1.321 -3.695 9.698 1.00 95.25 189 LEU A C 1
ATOM 1428 O O . LEU A 1 189 ? 2.226 -2.899 9.900 1.00 95.25 189 LEU A O 1
ATOM 1432 N N . ALA A 1 190 ? 0.900 -4.533 10.639 1.00 94.06 190 ALA A N 1
ATOM 1433 C CA . ALA A 1 190 ? 1.514 -4.572 11.960 1.00 94.06 190 ALA A CA 1
ATOM 1434 C C . ALA A 1 190 ? 3.004 -4.943 11.866 1.00 94.06 190 ALA A C 1
ATOM 1436 O O . ALA A 1 190 ? 3.381 -5.798 11.057 1.00 94.06 190 ALA A O 1
ATOM 1437 N N . SER A 1 191 ? 3.832 -4.337 12.720 1.00 92.88 191 SER A N 1
ATOM 1438 C CA . SER A 1 191 ? 5.257 -4.659 12.788 1.00 92.88 191 SER A CA 1
ATOM 1439 C C . SER A 1 191 ? 5.493 -6.068 13.315 1.00 92.88 191 SER A C 1
ATOM 1441 O O . SER A 1 191 ? 4.693 -6.637 14.070 1.00 92.88 191 SER A O 1
ATOM 1443 N N . SER A 1 192 ? 6.614 -6.634 12.899 1.00 91.75 192 SER A N 1
ATOM 1444 C CA . SER A 1 192 ? 7.040 -7.976 13.241 1.00 91.75 192 SER A CA 1
ATOM 1445 C C . SER A 1 192 ? 7.523 -7.999 14.684 1.00 91.75 192 SER A C 1
ATOM 1447 O O . SER A 1 192 ? 8.414 -7.253 15.078 1.00 91.75 192 SER A O 1
ATOM 1449 N N . THR A 1 193 ? 6.969 -8.894 15.496 1.00 90.56 193 THR A N 1
ATOM 1450 C CA . THR A 1 193 ? 7.295 -8.974 16.928 1.00 90.56 193 THR A CA 1
ATOM 1451 C C . THR A 1 193 ? 7.816 -10.342 17.405 1.00 90.56 193 THR A C 1
ATOM 1453 O O . THR A 1 193 ? 7.618 -10.665 18.589 1.00 90.56 193 THR A O 1
ATOM 1456 N N . PRO A 1 194 ? 8.516 -11.164 16.582 1.00 89.12 194 PRO A N 1
ATOM 1457 C CA . PRO A 1 194 ? 8.894 -12.519 16.986 1.00 89.12 194 PRO A CA 1
ATOM 1458 C C . PRO A 1 194 ? 9.891 -12.524 18.146 1.00 89.12 194 PRO A C 1
ATOM 1460 O O . PRO A 1 194 ? 9.786 -13.360 19.041 1.00 89.12 194 PRO A O 1
ATOM 1463 N N . PHE A 1 195 ? 10.817 -11.566 18.185 1.00 82.31 195 PHE A N 1
ATOM 1464 C CA . PHE A 1 195 ? 11.842 -11.484 19.231 1.00 82.31 195 PHE A CA 1
ATOM 1465 C C . PHE A 1 195 ? 11.361 -10.782 20.505 1.00 82.31 195 PHE A C 1
ATOM 1467 O O . PHE A 1 195 ? 11.891 -11.033 21.591 1.00 82.31 195 PHE A O 1
ATOM 1474 N N . ILE A 1 196 ? 10.320 -9.957 20.379 1.00 79.88 196 ILE A N 1
ATOM 1475 C CA . ILE A 1 196 ? 9.744 -9.173 21.472 1.00 79.88 196 ILE A CA 1
ATOM 1476 C C . ILE A 1 196 ? 8.657 -9.975 22.196 1.00 79.88 196 ILE A C 1
ATOM 1478 O O . ILE A 1 196 ? 8.680 -10.108 23.416 1.00 79.88 196 ILE A O 1
ATOM 1482 N N . THR A 1 197 ? 7.708 -10.536 21.443 1.00 84.31 197 THR A N 1
ATOM 1483 C CA . THR A 1 197 ? 6.501 -11.179 21.994 1.00 84.31 197 THR A CA 1
ATOM 1484 C C . THR A 1 197 ? 6.386 -12.668 21.677 1.00 84.31 197 THR A C 1
ATOM 1486 O O . THR A 1 197 ? 5.466 -13.323 22.165 1.00 84.31 197 THR A O 1
ATOM 1489 N N . GLY A 1 198 ? 7.289 -13.220 20.859 1.00 85.00 198 GLY A N 1
ATOM 1490 C CA . GLY A 1 198 ? 7.200 -14.606 20.388 1.00 85.00 198 GLY A CA 1
ATOM 1491 C C . GLY A 1 198 ? 6.135 -14.834 19.310 1.00 85.00 198 GLY A C 1
ATOM 1492 O O . GLY A 1 198 ? 5.871 -15.982 18.958 1.00 85.00 198 GLY A O 1
ATOM 1493 N N . LYS A 1 199 ? 5.507 -13.769 18.797 1.00 88.81 199 LYS A N 1
ATOM 1494 C CA . LYS A 1 199 ? 4.438 -13.820 17.790 1.00 88.81 199 LYS A CA 1
ATOM 1495 C C . LYS A 1 199 ? 4.907 -13.194 16.476 1.00 88.81 199 LYS A C 1
ATOM 1497 O O . LYS A 1 199 ? 5.766 -12.323 16.522 1.00 88.81 199 LYS A O 1
ATOM 1502 N N . PRO A 1 200 ? 4.360 -13.599 15.313 1.00 90.44 200 PRO A N 1
ATOM 1503 C CA . PRO A 1 200 ? 4.723 -12.979 14.040 1.00 90.44 200 PRO A CA 1
ATOM 1504 C C . PRO A 1 200 ? 4.468 -11.471 14.040 1.00 90.44 200 PRO A C 1
ATOM 1506 O O . PRO A 1 200 ? 5.366 -10.712 13.707 1.00 90.44 200 PRO A O 1
ATOM 1509 N N . VAL A 1 201 ? 3.277 -11.060 14.481 1.00 92.69 201 VAL A N 1
ATOM 1510 C CA . VAL A 1 201 ? 2.884 -9.667 14.719 1.00 92.69 201 VAL A CA 1
ATOM 1511 C C . VAL A 1 201 ? 2.063 -9.586 16.006 1.00 92.69 201 VAL A C 1
ATOM 1513 O O . VAL A 1 201 ? 1.470 -10.585 16.435 1.00 92.69 201 VAL A O 1
ATOM 1516 N N . THR A 1 202 ? 1.988 -8.396 16.605 1.00 92.06 202 THR A N 1
ATOM 1517 C CA . THR A 1 202 ? 1.186 -8.148 17.813 1.00 92.06 202 THR A CA 1
ATOM 1518 C C . THR A 1 202 ? 0.196 -7.020 17.580 1.00 92.06 202 THR A C 1
ATOM 1520 O O . THR A 1 202 ? 0.572 -5.858 17.440 1.00 92.06 202 THR A O 1
ATOM 1523 N N . MET A 1 203 ? -1.081 -7.378 17.587 1.00 93.00 203 MET A N 1
ATOM 1524 C CA . MET A 1 203 ? -2.222 -6.489 17.417 1.00 93.00 203 MET A CA 1
ATOM 1525 C C . MET A 1 203 ? -3.129 -6.557 18.652 1.00 93.00 203 MET A C 1
ATOM 1527 O O . MET A 1 203 ? -3.082 -7.511 19.432 1.00 93.00 203 MET A O 1
ATOM 1531 N N . PHE A 1 204 ? -3.980 -5.552 18.822 1.00 90.00 204 PHE A N 1
ATOM 1532 C CA . PHE A 1 204 ? -4.897 -5.426 19.949 1.00 90.00 204 PHE A CA 1
ATOM 1533 C C . PHE A 1 204 ? -6.304 -5.150 19.443 1.00 90.00 204 PHE A C 1
ATOM 1535 O O . PHE A 1 204 ? -6.496 -4.262 18.614 1.00 90.00 204 PHE A O 1
ATOM 1542 N N . PHE A 1 205 ? -7.280 -5.886 19.964 1.00 89.94 205 PHE A N 1
ATOM 1543 C CA . PHE A 1 205 ? -8.692 -5.657 19.696 1.00 89.94 205 PHE A CA 1
ATOM 1544 C C . PHE A 1 205 ? -9.495 -5.922 20.965 1.00 89.94 205 PHE A C 1
ATOM 1546 O O . PHE A 1 205 ? -9.463 -7.027 21.498 1.00 89.94 205 PHE A O 1
ATOM 1553 N N . ASP A 1 206 ? -10.178 -4.894 21.462 1.00 85.44 206 ASP A N 1
ATOM 1554 C CA . ASP A 1 206 ? -11.091 -4.966 22.607 1.00 85.44 206 ASP A CA 1
ATOM 1555 C C . ASP A 1 206 ? -10.481 -5.645 23.853 1.00 85.44 206 ASP A C 1
ATOM 1557 O O . ASP A 1 206 ? -11.003 -6.603 24.419 1.00 85.44 206 ASP A O 1
ATOM 1561 N N . GLY A 1 207 ? -9.282 -5.193 24.239 1.00 78.88 207 GLY A N 1
ATOM 1562 C CA . GLY A 1 207 ? -8.542 -5.734 25.387 1.00 78.88 207 GLY A CA 1
ATOM 1563 C C . GLY A 1 207 ? -7.899 -7.108 25.157 1.00 78.88 207 GLY A C 1
ATOM 1564 O O . GLY A 1 207 ? -7.212 -7.612 26.045 1.00 78.88 207 GLY A O 1
ATOM 1565 N N . GLN A 1 208 ? -8.065 -7.706 23.974 1.00 85.31 208 GLN A N 1
ATOM 1566 C CA . GLN A 1 208 ? -7.442 -8.973 23.598 1.00 85.31 208 GLN A CA 1
ATOM 1567 C C . GLN A 1 208 ? -6.237 -8.763 22.684 1.00 85.31 208 GLN A C 1
ATOM 1569 O O . GLN A 1 208 ? -6.207 -7.862 21.844 1.00 85.31 208 GLN A O 1
ATOM 1574 N N . LEU A 1 209 ? -5.239 -9.632 22.839 1.00 89.19 209 LEU A N 1
ATOM 1575 C CA . LEU A 1 209 ? -4.050 -9.652 21.997 1.00 89.19 209 LEU A CA 1
ATOM 1576 C C . LEU A 1 209 ? -4.268 -10.625 20.836 1.00 89.19 209 LEU A C 1
ATOM 1578 O O . LEU A 1 209 ? -4.423 -11.831 21.043 1.00 89.19 209 LEU A O 1
ATOM 1582 N N . VAL A 1 210 ? -4.229 -10.098 19.618 1.00 91.56 210 VAL A N 1
ATOM 1583 C CA . VAL A 1 210 ? -4.410 -10.847 18.371 1.00 91.56 210 VAL A CA 1
ATOM 1584 C C . VAL A 1 210 ? -3.101 -10.860 17.577 1.00 91.56 210 VAL A C 1
ATOM 1586 O O . VAL A 1 210 ? -2.257 -9.979 17.721 1.00 91.56 210 VAL A O 1
ATOM 1589 N N . GLN A 1 211 ? -2.874 -11.919 16.802 1.00 91.69 211 GLN A N 1
ATOM 1590 C CA . GLN A 1 211 ? -1.612 -12.150 16.070 1.00 91.69 211 GLN A CA 1
ATOM 1591 C C . GLN A 1 211 ? -1.828 -12.437 14.580 1.00 91.69 211 GLN A C 1
ATOM 1593 O O . GLN A 1 211 ? -0.873 -12.645 13.839 1.00 91.69 211 GLN A O 1
ATOM 1598 N N . ASP A 1 212 ? -3.091 -12.507 14.171 1.00 92.25 212 ASP A N 1
ATOM 1599 C CA . ASP A 1 212 ? -3.540 -12.689 12.804 1.00 92.25 212 ASP A CA 1
ATOM 1600 C C . ASP A 1 212 ? -4.873 -11.957 12.614 1.00 92.25 212 ASP A C 1
ATOM 1602 O O . ASP A 1 212 ? -5.549 -11.580 13.583 1.00 92.25 212 ASP A O 1
ATOM 1606 N N . GLY A 1 213 ? -5.243 -11.756 11.356 1.00 93.12 213 GLY A N 1
ATOM 1607 C CA . GLY A 1 213 ? -6.489 -11.103 10.990 1.00 93.12 213 GLY A CA 1
ATOM 1608 C C . GLY A 1 213 ? -6.320 -9.714 10.394 1.00 93.12 213 GLY A C 1
ATOM 1609 O O . GLY A 1 213 ? -5.214 -9.206 10.204 1.00 93.12 213 GLY A O 1
ATOM 1610 N N . VAL A 1 214 ? -7.474 -9.110 10.131 1.00 95.06 214 VAL A N 1
ATOM 1611 C CA . VAL A 1 214 ? -7.621 -7.683 9.849 1.00 95.06 214 VAL A CA 1
ATOM 1612 C C . VAL A 1 214 ? -8.564 -7.114 10.894 1.00 95.06 214 VAL A C 1
ATOM 1614 O O . VAL A 1 214 ? -9.656 -7.642 11.099 1.00 95.06 214 VAL A O 1
ATOM 1617 N N . LEU A 1 215 ? -8.159 -6.041 11.552 1.00 95.06 215 LEU A N 1
ATOM 1618 C CA . LEU A 1 215 ? -9.002 -5.289 12.471 1.00 95.06 215 LEU A CA 1
ATOM 1619 C C . LEU A 1 215 ? -9.130 -3.850 11.988 1.00 95.06 215 LEU A C 1
ATOM 1621 O O . LEU A 1 215 ? -8.288 -3.364 11.234 1.00 95.06 215 LEU A O 1
ATOM 1625 N N . GLY A 1 216 ? -10.176 -3.152 12.403 1.00 94.56 216 GLY A N 1
ATOM 1626 C CA . GLY A 1 216 ? -10.339 -1.769 11.990 1.00 94.56 216 GLY A CA 1
ATOM 1627 C C . GLY A 1 216 ? -11.637 -1.132 12.432 1.00 94.56 216 GLY A C 1
ATOM 1628 O O . GLY A 1 216 ? -12.409 -1.687 13.215 1.00 94.56 216 GLY A O 1
ATOM 1629 N N . VAL A 1 217 ? -11.868 0.060 11.899 1.00 93.50 217 VAL A N 1
ATOM 1630 C CA . VAL A 1 217 ? -13.093 0.823 12.073 1.00 93.50 217 VAL A CA 1
ATOM 1631 C C . VAL A 1 217 ? -13.538 1.397 10.735 1.00 93.50 217 VAL A C 1
ATOM 1633 O O . VAL A 1 217 ? -12.753 1.931 9.954 1.00 93.50 217 VAL A O 1
ATOM 1636 N N . SER A 1 218 ? -14.830 1.268 10.480 1.00 93.88 218 SER A N 1
ATOM 1637 C CA . SER A 1 218 ? -15.531 1.921 9.387 1.00 93.88 218 SER A CA 1
ATOM 1638 C C . SER A 1 218 ? -16.118 3.231 9.895 1.00 93.88 218 SER A C 1
ATOM 1640 O O . SER A 1 218 ? -16.840 3.229 10.892 1.00 93.88 218 SER A O 1
ATOM 1642 N N . LEU A 1 219 ? -15.790 4.342 9.242 1.00 91.19 219 LEU A N 1
ATOM 1643 C CA . LEU A 1 219 ? -16.241 5.688 9.580 1.00 91.19 219 LEU A CA 1
ATOM 1644 C C . LEU A 1 219 ? -17.145 6.194 8.460 1.00 91.19 219 LEU A C 1
ATOM 1646 O O . LEU A 1 219 ? -16.684 6.429 7.345 1.00 91.19 219 LEU A O 1
ATOM 1650 N N . VAL A 1 220 ? -18.430 6.378 8.755 1.00 89.81 220 VAL A N 1
ATOM 1651 C CA . VAL A 1 220 ? -19.396 6.962 7.820 1.00 89.81 220 VAL A CA 1
ATOM 1652 C C . VAL A 1 220 ? -19.576 8.427 8.172 1.00 89.81 220 VAL A C 1
ATOM 1654 O O . VAL A 1 220 ? -19.901 8.773 9.310 1.00 89.81 220 VAL A O 1
ATOM 1657 N N . LYS A 1 221 ? -19.386 9.292 7.185 1.00 86.88 221 LYS A N 1
ATOM 1658 C CA . LYS A 1 221 ? -19.446 10.748 7.319 1.00 86.88 221 LYS A CA 1
ATOM 1659 C C . LYS A 1 221 ? -20.333 11.339 6.231 1.00 86.88 221 LYS A C 1
ATOM 1661 O O . LYS A 1 221 ? -20.563 10.730 5.184 1.00 86.88 221 LYS A O 1
ATOM 1666 N N . GLU A 1 222 ? -20.815 12.543 6.481 1.00 84.44 222 GLU A N 1
ATOM 1667 C CA . GLU A 1 222 ? -21.503 13.332 5.466 1.00 84.44 222 GLU A CA 1
ATOM 1668 C C . GLU A 1 222 ? -20.526 13.716 4.341 1.00 84.44 222 GLU A C 1
ATOM 1670 O O . GLU A 1 222 ? -19.402 14.165 4.599 1.00 84.44 222 GLU A O 1
ATOM 1675 N N . ALA A 1 223 ? -20.926 13.482 3.090 1.00 78.94 223 ALA A N 1
ATOM 1676 C CA . ALA A 1 223 ? -20.123 13.827 1.927 1.00 78.94 223 ALA A CA 1
ATOM 1677 C C . ALA A 1 223 ? -20.144 15.341 1.720 1.00 78.94 223 ALA A C 1
ATOM 1679 O O . ALA A 1 223 ? -21.197 15.974 1.770 1.00 78.94 223 ALA A O 1
ATOM 1680 N N . VAL A 1 224 ? -18.982 15.915 1.426 1.00 70.06 224 VAL A N 1
ATOM 1681 C CA . VAL A 1 224 ? -18.867 17.344 1.120 1.00 70.06 224 VAL A CA 1
ATOM 1682 C C . VAL A 1 224 ? -18.532 17.476 -0.354 1.00 70.06 224 VAL A C 1
ATOM 1684 O O . VAL A 1 224 ? -17.536 16.921 -0.819 1.00 70.06 224 VAL A O 1
ATOM 1687 N N . CYS A 1 225 ? -19.353 18.216 -1.096 1.00 52.81 225 CYS A N 1
ATOM 1688 C CA . CYS A 1 225 ? -19.032 18.592 -2.467 1.00 52.81 225 CYS A CA 1
ATOM 1689 C C . CYS A 1 225 ? -17.703 19.374 -2.470 1.00 52.81 225 CYS A C 1
ATOM 1691 O O . CYS A 1 225 ? -17.583 20.352 -1.736 1.00 52.81 225 CYS A O 1
ATOM 1693 N N . ASN A 1 226 ? -16.739 18.963 -3.303 1.00 52.91 226 ASN A N 1
ATOM 1694 C CA . ASN A 1 226 ? -15.468 19.660 -3.594 1.00 52.91 226 ASN A CA 1
ATOM 1695 C C . ASN A 1 226 ? -14.253 19.383 -2.683 1.00 52.91 226 ASN A C 1
ATOM 1697 O O . ASN A 1 226 ? -13.413 20.265 -2.521 1.00 52.91 226 ASN A O 1
ATOM 1701 N N . VAL A 1 227 ? -14.094 18.183 -2.115 1.00 56.16 227 VAL A N 1
ATOM 1702 C CA . VAL A 1 227 ? -12.805 17.807 -1.492 1.00 56.16 227 VAL A CA 1
ATOM 1703 C C . VAL A 1 227 ? -12.069 16.811 -2.380 1.00 56.16 227 VAL A C 1
ATOM 1705 O O . VAL A 1 227 ? -12.259 15.602 -2.264 1.00 56.16 227 VAL A O 1
ATOM 1708 N N . GLU A 1 228 ? -11.233 17.332 -3.272 1.00 55.75 228 GLU A N 1
ATOM 1709 C CA . GLU A 1 228 ? -10.279 16.531 -4.039 1.00 55.75 228 GLU A CA 1
ATOM 1710 C C . GLU A 1 228 ? -9.101 16.113 -3.132 1.00 55.75 228 GLU A C 1
ATOM 1712 O O . GLU A 1 228 ? -8.629 16.889 -2.302 1.00 55.75 228 GLU A O 1
ATOM 1717 N N . ASN A 1 229 ? -8.657 14.859 -3.270 1.00 60.72 229 ASN A N 1
ATOM 1718 C CA . ASN A 1 229 ? -7.447 14.274 -2.669 1.00 60.72 229 ASN A CA 1
ATOM 1719 C C . ASN A 1 229 ? -7.323 14.325 -1.131 1.00 60.72 229 ASN A C 1
ATOM 1721 O O . ASN A 1 229 ? -6.397 14.908 -0.571 1.00 60.72 229 ASN A O 1
ATOM 1725 N N . ARG A 1 230 ? -8.214 13.606 -0.428 1.00 79.88 230 ARG A N 1
ATOM 1726 C CA . ARG A 1 230 ? -8.106 13.367 1.032 1.00 79.88 230 ARG A CA 1
ATOM 1727 C C . ARG A 1 230 ? -6.964 12.441 1.435 1.00 79.88 230 ARG A C 1
ATOM 1729 O O . ARG A 1 230 ? -6.544 12.502 2.586 1.00 79.88 230 ARG A O 1
ATOM 1736 N N . THR A 1 231 ? -6.516 11.586 0.519 1.00 88.81 231 THR A N 1
ATOM 1737 C CA . THR A 1 231 ? -5.457 10.601 0.748 1.00 88.81 231 THR A CA 1
ATOM 1738 C C . THR A 1 231 ? -4.342 10.823 -0.255 1.00 88.81 231 THR A C 1
ATOM 1740 O O . THR A 1 231 ? -4.592 10.744 -1.459 1.00 88.81 231 THR A O 1
ATOM 1743 N N . SER A 1 232 ? -3.127 11.051 0.233 1.00 91.00 232 SER A N 1
ATOM 1744 C CA . SER A 1 232 ? -1.927 11.185 -0.593 1.00 91.00 232 SER A CA 1
ATOM 1745 C C . SER A 1 232 ? -0.836 10.231 -0.123 1.00 91.00 232 SER A C 1
ATOM 1747 O O . SER A 1 232 ? -0.769 9.873 1.056 1.00 91.00 232 SER A O 1
ATOM 1749 N N . VAL A 1 233 ? 0.012 9.824 -1.065 1.00 92.50 233 VAL A N 1
ATOM 1750 C CA . VAL A 1 233 ? 1.238 9.078 -0.790 1.00 92.50 233 VAL A CA 1
ATOM 1751 C C . VAL A 1 233 ? 2.416 9.906 -1.277 1.00 92.50 233 VAL A C 1
ATOM 1753 O O . VAL A 1 233 ? 2.384 10.462 -2.371 1.00 92.50 233 VAL A O 1
ATOM 1756 N N . GLU A 1 234 ? 3.433 10.024 -0.437 1.00 92.25 234 GLU A N 1
ATOM 1757 C CA . GLU A 1 234 ? 4.648 10.781 -0.710 1.00 92.25 234 GLU A CA 1
ATOM 1758 C C . GLU A 1 234 ? 5.860 9.848 -0.687 1.00 92.25 234 GLU A C 1
ATOM 1760 O O . GLU A 1 234 ? 5.951 8.948 0.152 1.00 92.25 234 GLU A O 1
ATOM 1765 N N . TYR A 1 235 ? 6.805 10.102 -1.594 1.00 92.00 235 TYR A N 1
ATOM 1766 C CA . TYR A 1 235 ? 8.049 9.346 -1.752 1.00 92.00 235 TYR A CA 1
ATOM 1767 C C . TYR A 1 235 ? 9.259 10.288 -1.633 1.00 92.00 235 TYR A C 1
ATOM 1769 O O . TYR A 1 235 ? 9.931 10.551 -2.629 1.00 92.00 235 TYR A O 1
ATOM 1777 N N . PRO A 1 236 ? 9.515 10.860 -0.442 1.00 86.81 236 PRO A N 1
ATOM 1778 C CA . PRO A 1 236 ? 10.479 11.949 -0.272 1.00 86.81 236 PRO A CA 1
ATOM 1779 C C . PRO A 1 236 ? 11.928 11.548 -0.574 1.00 86.81 236 PRO A C 1
ATOM 1781 O O . PRO A 1 236 ? 12.706 12.386 -1.016 1.00 86.81 236 PRO A O 1
ATOM 1784 N N . SER A 1 237 ? 12.291 10.281 -0.357 1.00 85.00 237 SER A N 1
ATOM 1785 C CA . SER A 1 237 ? 13.652 9.773 -0.561 1.00 85.00 237 SER A CA 1
ATOM 1786 C C . SER A 1 237 ? 13.870 9.123 -1.932 1.00 85.00 237 SER A C 1
ATOM 1788 O O . SER A 1 237 ? 14.894 8.471 -2.133 1.00 85.00 237 SER A O 1
ATOM 1790 N N . MET A 1 238 ? 12.925 9.262 -2.870 1.00 89.31 238 MET A N 1
ATOM 1791 C CA . MET A 1 238 ? 12.983 8.616 -4.184 1.00 89.31 238 MET A CA 1
ATOM 1792 C C . MET A 1 238 ? 13.294 9.598 -5.307 1.00 89.31 238 MET A C 1
ATOM 1794 O O . MET A 1 238 ? 12.692 10.666 -5.400 1.00 89.31 238 MET A O 1
ATOM 1798 N N . ALA A 1 239 ? 14.174 9.180 -6.214 1.00 90.00 239 ALA A N 1
ATOM 1799 C CA . ALA A 1 239 ? 14.532 9.913 -7.419 1.00 90.00 239 ALA A CA 1
ATOM 1800 C C . ALA A 1 239 ? 14.324 9.056 -8.682 1.00 90.00 239 ALA A C 1
ATOM 1802 O O . ALA A 1 239 ? 14.539 7.837 -8.646 1.00 90.00 239 ALA A O 1
ATOM 1803 N N . PRO A 1 240 ? 13.907 9.667 -9.807 1.00 92.06 240 PRO A N 1
ATOM 1804 C CA . PRO A 1 240 ? 13.748 8.966 -11.074 1.00 92.06 240 PRO A CA 1
ATOM 1805 C C . PRO A 1 240 ? 15.091 8.527 -11.666 1.00 92.06 240 PRO A C 1
ATOM 1807 O O . PRO A 1 240 ? 16.089 9.240 -11.613 1.00 92.06 240 PRO A O 1
ATOM 1810 N N . LEU A 1 241 ? 15.085 7.356 -12.297 1.00 91.38 241 LEU A N 1
ATOM 1811 C CA . LEU A 1 241 ? 16.210 6.741 -12.992 1.00 91.38 241 LEU A CA 1
ATOM 1812 C C . LEU A 1 241 ? 15.910 6.661 -14.499 1.00 91.38 241 LEU A C 1
ATOM 1814 O O . LEU A 1 241 ? 15.614 5.600 -15.049 1.00 91.38 241 LEU A O 1
ATOM 1818 N N . GLY A 1 242 ? 16.002 7.806 -15.174 1.00 90.44 242 GLY A N 1
ATOM 1819 C CA . GLY A 1 242 ? 15.604 7.953 -16.579 1.00 90.44 242 GLY A CA 1
ATOM 1820 C C . GLY A 1 242 ? 14.112 8.281 -16.748 1.00 90.44 242 GLY A C 1
ATOM 1821 O O . GLY A 1 242 ? 13.424 8.443 -15.745 1.00 90.44 242 GLY A O 1
ATOM 1822 N N . PRO A 1 243 ? 13.622 8.413 -17.993 1.00 92.56 243 PRO A N 1
ATOM 1823 C CA . PRO A 1 243 ? 12.260 8.851 -18.302 1.00 92.56 243 PRO A CA 1
ATOM 1824 C C . PRO A 1 243 ? 11.214 7.752 -18.069 1.00 92.56 243 PRO A C 1
ATOM 1826 O O . PRO A 1 243 ? 11.549 6.575 -17.892 1.00 92.56 243 PRO A O 1
ATOM 1829 N N . ALA A 1 244 ? 9.940 8.143 -18.086 1.00 94.06 244 ALA A N 1
ATOM 1830 C CA . ALA A 1 244 ? 8.822 7.211 -18.120 1.00 94.06 244 ALA A CA 1
ATOM 1831 C C . ALA A 1 244 ? 8.797 6.426 -19.443 1.00 94.06 244 ALA A C 1
ATOM 1833 O O . ALA A 1 244 ? 9.129 6.949 -20.503 1.00 94.06 244 ALA A O 1
ATOM 1834 N N . MET A 1 245 ? 8.392 5.163 -19.360 1.00 95.19 245 MET A N 1
ATOM 1835 C CA . MET A 1 245 ? 8.328 4.198 -20.458 1.00 95.19 245 MET A CA 1
ATOM 1836 C C . MET A 1 245 ? 7.009 3.433 -20.387 1.00 95.19 245 MET A C 1
ATOM 1838 O O . MET A 1 245 ? 6.418 3.291 -19.314 1.00 95.19 245 MET A O 1
ATOM 1842 N N . GLN A 1 246 ? 6.553 2.884 -21.504 1.00 95.75 246 GLN A N 1
ATOM 1843 C CA . GLN A 1 246 ? 5.313 2.126 -21.572 1.00 95.75 246 GLN A CA 1
ATOM 1844 C C . GLN A 1 246 ? 5.578 0.618 -21.564 1.00 95.75 246 GLN A C 1
ATOM 1846 O O . GLN A 1 246 ? 6.454 0.097 -22.260 1.00 95.75 246 GLN A O 1
ATOM 1851 N N . ILE A 1 247 ? 4.779 -0.131 -20.800 1.00 96.56 247 ILE A N 1
ATOM 1852 C CA . ILE A 1 247 ? 4.788 -1.594 -20.866 1.00 96.56 247 ILE A CA 1
ATOM 1853 C C . ILE A 1 247 ? 4.248 -2.024 -22.227 1.00 96.56 247 ILE A C 1
ATOM 1855 O O . ILE A 1 247 ? 3.055 -1.913 -22.497 1.00 96.56 247 ILE A O 1
ATOM 1859 N N . THR A 1 248 ? 5.115 -2.589 -23.061 1.00 96.56 248 THR A N 1
ATOM 1860 C CA . THR A 1 248 ? 4.739 -3.127 -24.379 1.00 96.56 248 THR A CA 1
ATOM 1861 C C . THR A 1 248 ? 4.465 -4.624 -24.315 1.00 96.56 248 THR A C 1
ATOM 1863 O O . THR A 1 248 ? 3.598 -5.128 -25.029 1.00 96.56 248 THR A O 1
ATOM 1866 N N . ARG A 1 249 ? 5.112 -5.343 -23.385 1.00 95.12 249 ARG A N 1
ATOM 1867 C CA . ARG A 1 249 ? 4.802 -6.750 -23.115 1.00 95.12 249 ARG A CA 1
ATOM 1868 C C . ARG A 1 249 ? 5.008 -7.118 -21.651 1.00 95.12 249 ARG A C 1
ATOM 1870 O O . ARG A 1 249 ? 6.089 -6.932 -21.094 1.00 95.12 249 ARG A O 1
ATOM 1877 N N . CYS A 1 250 ? 4.003 -7.738 -21.042 1.00 93.88 250 CYS A N 1
ATOM 1878 C CA . CYS A 1 250 ? 4.066 -8.265 -19.679 1.00 93.88 250 CYS A CA 1
ATOM 1879 C C . CYS A 1 250 ? 3.274 -9.571 -19.541 1.00 93.88 250 CYS A C 1
ATOM 1881 O O . CYS A 1 250 ? 2.491 -9.953 -20.412 1.00 93.88 250 CYS A O 1
ATOM 1883 N N . ARG A 1 251 ? 3.490 -10.270 -18.426 1.00 89.31 251 ARG A N 1
ATOM 1884 C CA . ARG A 1 251 ? 2.685 -11.413 -17.999 1.00 89.31 251 ARG A CA 1
ATOM 1885 C C . ARG A 1 251 ? 2.642 -11.469 -16.475 1.00 89.31 251 ARG A C 1
ATOM 1887 O O . ARG A 1 251 ? 3.660 -11.732 -15.836 1.00 89.31 251 ARG A O 1
ATOM 1894 N N . GLY A 1 252 ? 1.459 -11.274 -15.897 1.00 88.50 252 GLY A N 1
ATOM 1895 C CA . GLY A 1 252 ? 1.298 -11.203 -14.444 1.00 88.50 252 GLY A CA 1
ATOM 1896 C C . GLY A 1 252 ? 2.105 -10.042 -13.860 1.00 88.50 252 GLY A C 1
ATOM 1897 O O . GLY A 1 252 ? 1.989 -8.915 -14.330 1.00 88.50 252 GLY A O 1
ATOM 1898 N N . ASN A 1 253 ? 2.976 -10.328 -12.892 1.00 90.50 253 ASN A N 1
ATOM 1899 C CA . ASN A 1 253 ? 3.901 -9.359 -12.292 1.00 90.50 253 ASN A CA 1
ATOM 1900 C C . ASN A 1 253 ? 5.285 -9.301 -12.976 1.00 90.50 253 ASN A C 1
ATOM 1902 O O . ASN A 1 253 ? 6.234 -8.763 -12.406 1.00 90.50 253 ASN A O 1
ATOM 1906 N N . ILE A 1 254 ? 5.427 -9.890 -14.169 1.00 92.38 254 ILE A N 1
ATOM 1907 C CA . ILE A 1 254 ? 6.684 -9.920 -14.926 1.00 92.38 254 ILE A CA 1
ATOM 1908 C C . ILE A 1 254 ? 6.560 -9.021 -16.157 1.00 92.38 254 ILE A C 1
ATOM 1910 O O . ILE A 1 254 ? 5.724 -9.255 -17.031 1.00 92.38 254 ILE A O 1
ATOM 1914 N N . ILE A 1 255 ? 7.432 -8.025 -16.250 1.00 95.12 255 ILE A N 1
ATOM 1915 C CA . ILE A 1 255 ? 7.618 -7.183 -17.433 1.00 95.12 255 ILE A CA 1
ATOM 1916 C C . ILE A 1 255 ? 8.604 -7.888 -18.357 1.00 95.12 255 ILE A C 1
ATOM 1918 O O . ILE A 1 255 ? 9.640 -8.367 -17.906 1.00 95.12 255 ILE A O 1
ATOM 1922 N N . LEU A 1 256 ? 8.272 -7.980 -19.641 1.00 92.88 256 LEU A N 1
ATOM 1923 C CA . LEU A 1 256 ? 9.133 -8.571 -20.664 1.00 92.88 256 LEU A CA 1
ATOM 1924 C C . LEU A 1 256 ? 9.747 -7.482 -21.549 1.00 92.88 256 LEU A C 1
ATOM 1926 O O . LEU A 1 256 ? 10.929 -7.557 -21.874 1.00 92.88 256 LEU A O 1
ATOM 1930 N N . GLU A 1 257 ? 8.945 -6.487 -21.934 1.00 95.62 257 GLU A N 1
ATOM 1931 C CA . GLU A 1 257 ? 9.362 -5.396 -22.817 1.00 95.62 257 GLU A CA 1
ATOM 1932 C C . GLU A 1 257 ? 8.790 -4.052 -22.335 1.00 95.62 257 GLU A C 1
ATOM 1934 O O . GLU A 1 257 ? 7.619 -3.962 -21.944 1.00 95.62 257 GLU A O 1
ATOM 1939 N N . LEU A 1 258 ? 9.637 -3.023 -22.371 1.00 95.75 258 LEU A N 1
ATOM 1940 C CA . LEU A 1 258 ? 9.319 -1.610 -22.148 1.00 95.75 258 LEU A CA 1
ATOM 1941 C C . LEU A 1 258 ? 9.717 -0.855 -23.411 1.00 95.75 258 LEU A C 1
ATOM 1943 O O . LEU A 1 258 ? 10.844 -1.041 -23.864 1.00 95.75 258 LEU A O 1
ATOM 1947 N N . ASP A 1 259 ? 8.807 -0.077 -23.997 1.00 94.00 259 ASP A N 1
ATOM 1948 C CA . ASP A 1 259 ? 9.034 0.637 -25.268 1.00 94.00 259 ASP A CA 1
ATOM 1949 C C . ASP A 1 259 ? 9.703 -0.245 -26.339 1.00 94.00 259 ASP A C 1
ATOM 1951 O O . ASP A 1 259 ? 10.753 0.076 -26.897 1.00 94.00 259 ASP A O 1
ATOM 1955 N N . GLU A 1 260 ? 9.130 -1.435 -26.553 1.00 94.38 260 GLU A N 1
ATOM 1956 C CA . GLU A 1 260 ? 9.592 -2.443 -27.521 1.00 94.38 260 GLU A CA 1
ATOM 1957 C C . GLU A 1 260 ? 11.020 -2.966 -27.267 1.00 94.38 260 GLU A C 1
ATOM 1959 O O . GLU A 1 260 ? 11.612 -3.657 -28.096 1.00 94.38 260 GLU A O 1
ATOM 1964 N N . SER A 1 261 ? 11.575 -2.677 -26.0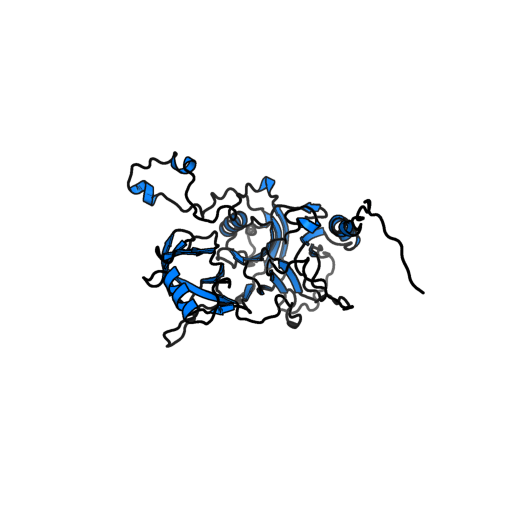89 1.00 94.25 261 SER A N 1
ATOM 1965 C CA . SER A 1 261 ? 12.946 -2.988 -25.702 1.00 94.25 261 SER A CA 1
ATOM 1966 C C . SER A 1 261 ? 13.005 -3.873 -24.458 1.00 94.25 261 SER A C 1
ATOM 1968 O O . SER A 1 261 ? 12.090 -3.939 -23.639 1.00 94.25 261 SER A O 1
ATOM 1970 N N . ASN A 1 262 ? 14.120 -4.586 -24.300 1.00 94.56 262 ASN A N 1
ATOM 1971 C CA . ASN A 1 262 ? 14.353 -5.494 -23.178 1.00 94.56 262 ASN A CA 1
ATOM 1972 C C . ASN A 1 262 ? 14.404 -4.722 -21.845 1.00 94.56 262 ASN A C 1
ATOM 1974 O O . ASN A 1 262 ? 15.335 -3.951 -21.605 1.00 94.56 262 ASN A O 1
ATOM 1978 N N . ALA A 1 263 ? 13.433 -4.977 -20.964 1.00 93.81 263 ALA A N 1
ATOM 1979 C CA . ALA A 1 263 ? 13.236 -4.196 -19.744 1.00 93.81 263 ALA A CA 1
ATOM 1980 C C . ALA A 1 263 ? 14.438 -4.255 -18.783 1.00 93.81 263 ALA A C 1
ATOM 1982 O O . ALA A 1 263 ? 14.847 -3.240 -18.220 1.00 93.81 263 ALA A O 1
ATOM 1983 N N . THR A 1 264 ? 15.046 -5.434 -18.616 1.00 93.38 264 THR A N 1
ATOM 1984 C CA . THR A 1 264 ? 16.207 -5.604 -17.729 1.00 93.38 264 THR A CA 1
ATOM 1985 C C . THR A 1 264 ? 17.463 -4.933 -18.282 1.00 93.38 264 THR A C 1
ATOM 1987 O O . THR A 1 264 ? 18.238 -4.372 -17.510 1.00 93.38 264 THR A O 1
ATOM 1990 N N . ARG A 1 265 ? 17.681 -4.965 -19.603 1.00 92.12 265 ARG A N 1
ATOM 1991 C CA . ARG A 1 265 ? 18.804 -4.248 -20.226 1.00 92.12 265 ARG A CA 1
ATOM 1992 C C . ARG A 1 265 ? 18.647 -2.747 -20.076 1.00 92.12 265 ARG A C 1
ATOM 1994 O O . ARG A 1 265 ? 19.596 -2.113 -19.645 1.00 92.12 265 ARG A O 1
ATOM 2001 N N . LEU A 1 266 ? 17.444 -2.218 -20.306 1.00 93.25 266 LEU A N 1
ATOM 2002 C CA . LEU A 1 266 ? 17.162 -0.801 -20.084 1.00 93.25 266 LEU A CA 1
ATOM 2003 C C . LEU A 1 266 ? 17.513 -0.374 -18.657 1.00 93.25 266 LEU A C 1
ATOM 2005 O O . LEU A 1 266 ? 18.212 0.618 -18.480 1.00 93.25 266 LEU A O 1
ATOM 2009 N N . LEU A 1 267 ? 17.104 -1.143 -17.642 1.00 92.06 267 LEU A N 1
ATOM 2010 C CA . LEU A 1 267 ? 17.495 -0.866 -16.259 1.00 92.06 267 LEU A CA 1
ATOM 2011 C C . LEU A 1 267 ? 19.023 -0.869 -16.097 1.00 92.06 267 LEU A C 1
ATOM 2013 O O . LEU A 1 267 ? 19.586 0.088 -15.576 1.00 92.06 267 LEU A O 1
ATOM 2017 N N . LEU A 1 268 ? 19.708 -1.915 -16.568 1.00 90.56 268 LEU A N 1
ATOM 2018 C CA . LEU A 1 268 ? 21.166 -2.023 -16.453 1.00 90.56 268 LEU A CA 1
ATOM 2019 C C . LEU A 1 268 ? 21.916 -0.897 -17.168 1.00 90.56 268 LEU A C 1
ATOM 2021 O O . LEU A 1 268 ? 22.927 -0.432 -16.647 1.00 90.56 268 LEU A O 1
ATOM 2025 N N . ASP A 1 269 ? 21.436 -0.457 -18.326 1.00 90.50 269 ASP A N 1
ATOM 2026 C CA . ASP A 1 269 ? 22.038 0.631 -19.092 1.00 90.50 269 ASP A CA 1
ATOM 2027 C C . ASP A 1 269 ? 21.916 1.953 -18.319 1.00 90.50 269 ASP A C 1
ATOM 2029 O O . ASP A 1 269 ? 22.890 2.700 -18.195 1.00 90.50 269 ASP A O 1
ATOM 2033 N N . ARG A 1 270 ? 20.757 2.209 -17.692 1.00 89.56 270 ARG A N 1
ATOM 2034 C CA . ARG A 1 270 ? 20.561 3.380 -16.819 1.00 89.56 270 ARG A CA 1
ATOM 2035 C C . ARG A 1 270 ? 21.460 3.329 -15.586 1.00 89.56 270 ARG A C 1
ATOM 2037 O O . ARG A 1 270 ? 22.033 4.353 -15.215 1.00 89.56 270 ARG A O 1
ATOM 2044 N N . LEU A 1 271 ? 21.634 2.145 -15.000 1.00 86.88 271 LEU A N 1
ATOM 2045 C CA . LEU A 1 271 ? 22.523 1.923 -13.856 1.00 86.88 271 LEU A CA 1
ATOM 2046 C C . LEU A 1 271 ? 24.005 2.028 -14.192 1.00 86.88 271 LEU A C 1
ATOM 2048 O O . LEU A 1 271 ? 24.795 2.289 -13.301 1.00 86.88 271 LEU A O 1
ATOM 2052 N N . GLN A 1 272 ? 24.409 1.801 -15.439 1.00 84.94 272 GLN A N 1
ATOM 2053 C CA . GLN A 1 272 ? 25.789 2.050 -15.863 1.00 84.94 272 GLN A CA 1
ATOM 2054 C C . GLN A 1 272 ? 26.038 3.538 -16.118 1.00 84.94 272 GLN A C 1
ATOM 2056 O O . GLN A 1 272 ? 27.154 4.016 -15.921 1.00 84.94 272 GLN A O 1
ATOM 2061 N N . ALA A 1 273 ? 25.007 4.267 -16.552 1.00 81.88 273 ALA A N 1
ATOM 2062 C CA . ALA A 1 273 ? 25.084 5.702 -16.808 1.00 81.88 273 ALA A CA 1
ATOM 2063 C C . ALA A 1 273 ? 25.125 6.541 -15.518 1.00 81.88 273 ALA A C 1
ATOM 2065 O O . ALA A 1 273 ? 25.734 7.609 -15.487 1.00 81.88 273 ALA A O 1
ATOM 2066 N N . THR A 1 274 ? 24.496 6.062 -14.448 1.00 70.62 274 THR A N 1
ATOM 2067 C CA . THR A 1 274 ? 24.600 6.641 -13.104 1.00 70.62 274 THR A CA 1
ATOM 2068 C C . THR A 1 274 ? 25.685 5.892 -12.339 1.00 70.62 274 THR A C 1
ATOM 2070 O O . THR A 1 274 ? 25.761 4.679 -12.414 1.00 70.62 274 THR A O 1
ATOM 2073 N N . THR A 1 275 ? 26.541 6.553 -11.565 1.00 68.44 275 THR A N 1
ATOM 2074 C CA . THR A 1 275 ? 27.600 5.894 -10.760 1.00 68.44 275 THR A CA 1
ATOM 2075 C C . THR A 1 275 ? 27.054 5.054 -9.584 1.00 68.44 275 THR A C 1
ATOM 2077 O O . THR A 1 275 ? 27.736 4.837 -8.582 1.00 68.44 275 THR A O 1
ATOM 2080 N N . LEU A 1 276 ? 25.804 4.593 -9.680 1.00 68.50 276 LEU A N 1
ATOM 2081 C CA . LEU A 1 276 ? 25.097 3.789 -8.699 1.00 68.50 276 LEU A CA 1
ATOM 2082 C C . LEU A 1 276 ? 25.653 2.359 -8.702 1.00 68.50 276 LEU A C 1
ATOM 2084 O O . LEU A 1 276 ? 25.803 1.717 -9.739 1.00 68.50 276 LEU A O 1
ATOM 2088 N N . THR A 1 277 ? 25.959 1.843 -7.515 1.00 64.06 277 THR A N 1
ATOM 2089 C CA . THR A 1 277 ? 26.405 0.458 -7.341 1.00 64.06 277 THR A CA 1
ATOM 2090 C C . THR A 1 277 ? 25.228 -0.507 -7.454 1.00 64.06 277 THR A C 1
ATOM 2092 O O . THR A 1 277 ? 24.107 -0.171 -7.077 1.00 64.06 277 THR A O 1
ATOM 2095 N N . LYS A 1 278 ? 25.503 -1.733 -7.923 1.00 60.78 278 LYS A N 1
ATOM 2096 C CA . LYS A 1 278 ? 24.519 -2.825 -8.072 1.00 60.78 278 LYS A CA 1
ATOM 2097 C C . LYS A 1 278 ? 23.901 -3.305 -6.753 1.00 60.78 278 LYS A C 1
ATOM 2099 O O . LYS A 1 278 ? 22.938 -4.059 -6.787 1.00 60.78 278 LYS A O 1
ATOM 2104 N N . ASP A 1 279 ? 24.459 -2.885 -5.621 1.00 62.44 279 ASP A N 1
ATOM 2105 C CA . ASP A 1 279 ? 24.029 -3.296 -4.282 1.00 62.44 279 ASP A CA 1
ATOM 2106 C C . ASP A 1 279 ? 22.858 -2.454 -3.749 1.00 62.44 279 ASP A C 1
ATOM 2108 O O . ASP A 1 279 ? 22.416 -2.650 -2.619 1.00 62.44 279 ASP A O 1
ATOM 2112 N N . LYS A 1 280 ? 22.366 -1.489 -4.537 1.00 73.31 280 LYS A N 1
ATOM 2113 C CA . LYS A 1 280 ? 21.213 -0.662 -4.176 1.00 73.31 280 LYS A CA 1
ATOM 2114 C C . LYS A 1 280 ? 19.907 -1.312 -4.616 1.00 73.31 280 LYS A C 1
ATOM 2116 O O . LYS A 1 280 ? 19.831 -1.951 -5.661 1.00 73.31 280 LYS A O 1
ATOM 2121 N N . GLU A 1 281 ? 18.865 -1.103 -3.821 1.00 83.06 281 GLU A N 1
ATOM 2122 C CA . GLU A 1 281 ? 17.514 -1.508 -4.192 1.00 83.06 281 GLU A CA 1
ATOM 2123 C C . GLU A 1 281 ? 16.942 -0.562 -5.254 1.00 83.06 281 GLU A C 1
ATOM 2125 O O . GLU A 1 281 ? 17.132 0.657 -5.191 1.00 83.06 281 GLU A O 1
ATOM 2130 N N . TYR A 1 282 ? 16.227 -1.136 -6.222 1.00 89.31 282 TYR A N 1
ATOM 2131 C CA . TYR A 1 282 ? 15.577 -0.401 -7.302 1.00 89.31 282 TYR A CA 1
ATOM 2132 C C . TYR A 1 282 ? 14.081 -0.659 -7.295 1.00 89.31 282 TYR A C 1
ATOM 2134 O O . TYR A 1 282 ? 13.606 -1.753 -6.962 1.00 89.31 282 TYR A O 1
ATOM 2142 N N . PHE A 1 283 ? 13.340 0.356 -7.709 1.00 94.31 283 PHE A N 1
ATOM 2143 C CA . PHE A 1 283 ? 11.893 0.356 -7.654 1.00 94.31 283 PHE A CA 1
ATOM 2144 C C . PHE A 1 283 ? 11.313 0.769 -9.001 1.00 94.31 283 PHE A C 1
ATOM 2146 O O . PHE A 1 283 ? 11.986 1.337 -9.866 1.00 94.31 283 PHE A O 1
ATOM 2153 N N . LEU A 1 284 ? 10.038 0.455 -9.171 1.00 95.56 284 LEU A N 1
ATOM 2154 C CA . LEU A 1 284 ? 9.251 0.783 -10.339 1.00 95.56 284 LEU A CA 1
ATOM 2155 C C . LEU A 1 284 ? 8.056 1.622 -9.892 1.00 95.56 284 LEU A C 1
ATOM 2157 O O . LEU A 1 284 ? 7.181 1.122 -9.182 1.00 95.56 284 LEU A O 1
ATOM 2161 N N . ALA A 1 285 ? 8.026 2.885 -10.303 1.00 96.31 285 ALA A N 1
ATOM 2162 C CA . ALA A 1 285 ? 6.841 3.722 -10.205 1.00 96.31 285 ALA A CA 1
ATOM 2163 C C . ALA A 1 285 ? 5.892 3.392 -11.358 1.00 96.31 285 ALA A C 1
ATOM 2165 O O . ALA A 1 285 ? 6.332 3.191 -12.488 1.00 96.31 285 ALA A O 1
ATOM 2166 N N . THR A 1 286 ? 4.594 3.357 -11.082 1.00 95.19 286 THR A N 1
ATOM 2167 C CA . THR A 1 286 ? 3.540 3.211 -12.087 1.00 95.19 286 THR A CA 1
ATOM 2168 C C . THR A 1 286 ? 2.516 4.318 -11.903 1.00 95.19 286 THR A C 1
ATOM 2170 O O . THR A 1 286 ? 2.044 4.513 -10.781 1.00 95.19 286 THR A O 1
ATOM 2173 N N . GLY A 1 287 ? 2.139 4.999 -12.974 1.00 92.50 287 GLY A N 1
ATOM 2174 C CA . GLY A 1 287 ? 1.239 6.148 -12.935 1.00 92.50 287 GLY A CA 1
ATOM 2175 C C . GLY A 1 287 ? 1.308 6.910 -14.248 1.00 92.50 287 GLY A C 1
ATOM 2176 O O . GLY A 1 287 ? 2.140 6.591 -15.094 1.00 92.50 287 GLY A O 1
ATOM 2177 N N . GLU A 1 288 ? 0.441 7.899 -14.417 1.00 91.12 288 GLU A N 1
ATOM 2178 C CA . GLU A 1 288 ? 0.458 8.711 -15.629 1.00 91.12 288 GLU A CA 1
ATOM 2179 C C . GLU A 1 288 ? 1.697 9.626 -15.656 1.00 91.12 288 GLU A C 1
ATOM 2181 O O . GLU A 1 288 ? 2.122 10.140 -14.608 1.00 91.12 288 GLU A O 1
ATOM 2186 N N . PRO A 1 289 ? 2.308 9.826 -16.836 1.00 89.50 289 PRO A N 1
ATOM 2187 C CA . PRO A 1 289 ? 3.317 10.853 -17.017 1.00 89.50 289 PRO A CA 1
ATOM 2188 C C . PRO A 1 289 ? 2.691 12.227 -16.767 1.00 89.50 289 PRO A C 1
ATOM 2190 O O . PRO A 1 289 ? 1.526 12.465 -17.081 1.00 89.50 289 PRO A O 1
ATOM 2193 N N . ARG A 1 290 ? 3.464 13.151 -16.196 1.00 85.44 290 ARG A N 1
ATOM 2194 C CA . ARG A 1 290 ? 3.041 14.551 -16.122 1.00 85.44 290 ARG A CA 1
ATOM 2195 C C . ARG A 1 290 ? 2.930 15.109 -17.534 1.00 85.44 290 ARG A C 1
ATOM 2197 O O . ARG A 1 290 ? 3.826 14.875 -18.343 1.00 85.44 290 ARG A O 1
ATOM 2204 N N . ASP A 1 291 ? 1.875 15.884 -17.784 1.00 70.31 291 ASP A N 1
ATOM 2205 C CA . ASP A 1 291 ? 1.727 16.691 -18.995 1.00 70.31 291 ASP A CA 1
ATOM 2206 C C . ASP A 1 291 ? 2.864 17.721 -19.047 1.00 70.31 291 ASP A C 1
ATOM 2208 O O . ASP A 1 291 ? 2.750 18.849 -18.567 1.00 70.31 291 ASP A O 1
ATOM 2212 N N . SER A 1 292 ? 4.017 17.321 -19.573 1.00 56.97 292 SER A N 1
ATOM 2213 C CA . SER A 1 292 ? 5.043 18.256 -19.997 1.00 56.97 292 SER A CA 1
ATOM 2214 C C . SER A 1 292 ? 4.690 18.684 -21.411 1.00 56.97 292 SER A C 1
ATOM 2216 O O . SER A 1 292 ? 4.976 17.973 -22.378 1.00 56.97 292 SER A O 1
ATOM 2218 N N . ASP A 1 293 ? 4.052 19.850 -21.522 1.00 52.78 293 ASP A N 1
ATOM 2219 C CA . ASP A 1 293 ? 4.056 20.626 -22.755 1.00 52.78 293 ASP A CA 1
ATOM 2220 C C . ASP A 1 293 ? 5.521 20.767 -23.197 1.00 52.78 293 ASP A C 1
ATOM 2222 O O . ASP A 1 293 ? 6.272 21.551 -22.628 1.00 52.78 293 ASP A O 1
ATOM 2226 N N . GLN A 1 294 ? 5.913 19.978 -24.201 1.00 50.88 294 GLN A N 1
ATOM 2227 C CA . GLN A 1 294 ? 7.223 20.012 -24.858 1.00 50.88 294 GLN A CA 1
ATOM 2228 C C . GLN A 1 294 ? 8.414 19.604 -23.967 1.00 50.88 294 GLN A C 1
ATOM 2230 O O . GLN A 1 294 ? 9.144 20.467 -23.511 1.00 50.88 294 GLN A O 1
ATOM 2235 N N . ASP A 1 295 ? 8.669 18.302 -23.780 1.00 50.62 295 ASP A N 1
ATOM 2236 C CA . ASP A 1 295 ? 10.041 17.753 -23.811 1.00 50.62 295 ASP A CA 1
ATOM 2237 C C . ASP A 1 295 ? 10.066 16.215 -23.747 1.00 50.62 295 ASP A C 1
ATOM 2239 O O . ASP A 1 295 ? 9.141 15.572 -23.259 1.00 50.62 295 ASP A O 1
ATOM 2243 N N . GLN A 1 296 ? 11.134 15.624 -24.293 1.00 54.56 296 GLN A N 1
ATOM 2244 C CA . GLN A 1 296 ? 11.313 14.181 -24.541 1.00 54.56 296 GLN A CA 1
ATOM 2245 C C . GLN A 1 296 ? 11.511 13.315 -23.279 1.00 54.56 296 GLN A C 1
ATOM 2247 O O . GLN A 1 296 ? 11.667 12.104 -23.405 1.00 54.56 296 GLN A O 1
ATOM 2252 N N . ASP A 1 297 ? 11.452 13.897 -22.079 1.00 67.06 297 ASP A N 1
ATOM 2253 C CA . ASP A 1 297 ? 11.688 13.209 -20.805 1.00 67.06 297 ASP A CA 1
ATOM 2254 C C . ASP A 1 297 ? 10.502 13.395 -19.842 1.00 67.06 297 ASP A C 1
ATOM 2256 O O . ASP A 1 297 ? 10.606 14.020 -18.783 1.00 67.06 297 ASP A O 1
ATOM 2260 N N . ALA A 1 298 ? 9.341 12.851 -20.215 1.00 81.81 298 ALA A N 1
ATOM 2261 C CA . ALA A 1 298 ? 8.179 12.840 -19.336 1.00 81.81 298 ALA A CA 1
ATOM 2262 C C . ALA A 1 298 ? 8.460 11.975 -18.092 1.00 81.81 298 ALA A C 1
ATOM 2264 O O . ALA A 1 298 ? 8.864 10.815 -18.196 1.00 81.81 298 ALA A O 1
ATOM 2265 N N . ASN A 1 299 ? 8.234 12.537 -16.904 1.00 90.00 299 ASN A N 1
ATOM 2266 C CA . ASN A 1 299 ? 8.340 11.831 -15.625 1.00 90.00 299 ASN A CA 1
ATOM 2267 C C . ASN A 1 299 ? 6.946 11.476 -15.107 1.00 90.00 299 ASN A C 1
ATOM 2269 O O . ASN A 1 299 ? 6.007 12.257 -15.269 1.00 90.00 299 ASN A O 1
ATOM 2273 N N . ILE A 1 300 ? 6.822 10.334 -14.434 1.00 91.69 300 ILE A N 1
ATOM 2274 C CA . ILE A 1 300 ? 5.585 9.942 -13.756 1.00 91.69 300 ILE A CA 1
ATOM 2275 C C . ILE A 1 300 ? 5.265 10.937 -12.643 1.00 91.69 300 ILE A C 1
ATOM 2277 O O . ILE A 1 300 ? 6.144 11.374 -11.892 1.00 91.69 300 ILE A O 1
ATOM 2281 N N . ASP A 1 301 ? 3.983 11.274 -12.503 1.00 91.19 301 ASP A N 1
ATOM 2282 C CA . ASP A 1 301 ? 3.530 12.035 -11.350 1.00 91.19 301 ASP A CA 1
ATOM 2283 C C . ASP A 1 301 ? 3.586 11.187 -10.072 1.00 91.19 301 ASP A C 1
ATOM 2285 O O . ASP A 1 301 ? 2.665 10.441 -9.736 1.00 91.19 301 ASP A O 1
ATOM 2289 N N . MET A 1 302 ? 4.670 11.348 -9.312 1.00 90.25 302 MET A N 1
ATOM 2290 C CA . MET A 1 302 ? 4.886 10.636 -8.050 1.00 90.25 302 MET A CA 1
ATOM 2291 C C . MET A 1 302 ? 3.796 10.885 -6.996 1.00 90.25 302 MET A C 1
ATOM 2293 O O . MET A 1 302 ? 3.693 10.099 -6.060 1.00 90.25 302 MET A O 1
ATOM 2297 N N . THR A 1 303 ? 2.969 11.930 -7.133 1.00 87.06 303 THR A N 1
ATOM 2298 C CA . THR A 1 303 ? 1.858 12.191 -6.196 1.00 87.06 303 THR A CA 1
ATOM 2299 C C . THR A 1 303 ? 0.676 11.234 -6.378 1.00 87.06 303 THR A C 1
ATOM 2301 O O . THR A 1 303 ? -0.116 11.051 -5.451 1.00 87.06 303 THR A O 1
ATOM 2304 N N . GLN A 1 304 ? 0.572 10.606 -7.553 1.00 87.94 304 GLN A N 1
ATOM 2305 C CA . GLN A 1 304 ? -0.449 9.607 -7.886 1.00 87.94 304 GLN A CA 1
ATOM 2306 C C . GLN A 1 304 ? 0.145 8.226 -8.188 1.00 87.94 304 GLN A C 1
ATOM 2308 O O . GLN A 1 304 ? -0.592 7.265 -8.421 1.00 87.94 304 GLN A O 1
ATOM 2313 N N . ALA A 1 305 ? 1.473 8.113 -8.189 1.00 92.44 305 ALA A N 1
ATOM 2314 C CA . ALA A 1 305 ? 2.155 6.876 -8.510 1.00 92.44 305 ALA A CA 1
ATOM 2315 C C . ALA A 1 305 ? 1.949 5.803 -7.435 1.00 92.44 305 ALA A C 1
ATOM 2317 O O . ALA A 1 305 ? 1.890 6.079 -6.238 1.00 92.44 305 ALA A O 1
ATOM 2318 N N . LYS A 1 306 ? 1.928 4.546 -7.881 1.00 94.81 306 LYS A N 1
ATOM 2319 C CA . LYS A 1 306 ? 2.162 3.372 -7.033 1.00 94.81 306 LYS A CA 1
ATOM 2320 C C . LYS A 1 306 ? 3.596 2.912 -7.257 1.00 94.81 306 LYS A C 1
ATOM 2322 O O . LYS A 1 306 ? 4.024 2.804 -8.404 1.00 94.81 306 LYS A O 1
ATOM 2327 N N . VAL A 1 307 ? 4.329 2.637 -6.185 1.00 94.81 307 VAL A N 1
ATOM 2328 C CA . VAL A 1 307 ? 5.736 2.221 -6.263 1.00 94.81 307 VAL A CA 1
ATOM 2329 C C . VAL A 1 307 ? 5.882 0.791 -5.772 1.00 94.81 307 VAL A C 1
ATOM 2331 O O . VAL A 1 307 ? 5.426 0.449 -4.682 1.00 94.81 307 VAL A O 1
ATOM 2334 N N . TYR A 1 308 ? 6.562 -0.026 -6.571 1.00 93.44 308 TYR A N 1
ATOM 2335 C CA . TYR A 1 308 ? 6.816 -1.433 -6.285 1.00 93.44 308 TYR A CA 1
ATOM 2336 C C . TYR A 1 308 ? 8.310 -1.739 -6.312 1.00 93.44 308 TYR A C 1
ATOM 2338 O O . TYR A 1 308 ? 9.066 -1.149 -7.083 1.00 93.44 308 TYR A O 1
ATOM 2346 N N . LYS A 1 309 ? 8.741 -2.709 -5.507 1.00 92.12 309 LYS A N 1
ATOM 2347 C CA . LYS A 1 309 ? 10.125 -3.189 -5.511 1.00 92.12 309 LYS A CA 1
ATOM 2348 C C . LYS A 1 309 ? 10.388 -4.069 -6.731 1.00 92.12 309 LYS A C 1
ATOM 2350 O O . LYS A 1 309 ? 9.572 -4.927 -7.073 1.00 92.12 309 LYS A O 1
ATOM 2355 N N . ILE A 1 310 ? 11.540 -3.900 -7.371 1.00 92.69 310 ILE A N 1
ATOM 2356 C CA . ILE A 1 310 ? 12.009 -4.831 -8.401 1.00 92.69 310 ILE A CA 1
ATOM 2357 C C . ILE A 1 310 ? 12.685 -6.006 -7.688 1.00 92.69 310 ILE A C 1
ATOM 2359 O O . ILE A 1 310 ? 13.624 -5.822 -6.919 1.00 92.69 310 ILE A O 1
ATOM 2363 N N . THR A 1 311 ? 12.194 -7.223 -7.919 1.00 90.12 311 THR A N 1
ATOM 2364 C CA . THR A 1 311 ? 12.659 -8.434 -7.207 1.00 90.12 311 THR A CA 1
ATOM 2365 C C . THR A 1 311 ? 13.764 -9.177 -7.945 1.00 90.12 311 THR A C 1
ATOM 2367 O O . THR A 1 311 ? 14.518 -9.933 -7.339 1.00 90.12 311 THR A O 1
ATOM 2370 N N . GLY A 1 312 ? 13.879 -8.967 -9.255 1.00 88.50 312 GLY A N 1
ATOM 2371 C CA . GLY A 1 312 ? 14.937 -9.551 -10.066 1.00 88.50 312 GLY A CA 1
ATOM 2372 C C . GLY A 1 312 ? 14.686 -9.395 -11.559 1.00 88.50 312 GLY A C 1
ATOM 2373 O O . GLY A 1 312 ? 13.621 -8.951 -11.988 1.00 88.50 312 GLY A O 1
ATOM 2374 N N . GLY A 1 313 ? 15.667 -9.795 -12.363 1.00 88.44 313 GLY A N 1
ATOM 2375 C CA . GLY A 1 313 ? 15.527 -9.861 -13.811 1.00 88.44 313 GLY A CA 1
ATOM 2376 C C . GLY A 1 313 ? 16.665 -10.620 -14.487 1.00 88.44 313 GLY A C 1
ATOM 2377 O O . GLY A 1 313 ? 17.734 -10.794 -13.904 1.00 88.44 313 GLY A O 1
ATOM 2378 N N . ASP A 1 314 ? 16.427 -11.083 -15.714 1.00 87.50 314 ASP A N 1
ATOM 2379 C CA . ASP A 1 314 ? 17.416 -11.772 -16.551 1.00 87.50 314 ASP A CA 1
ATOM 2380 C C . ASP A 1 314 ? 17.717 -10.921 -17.799 1.00 87.50 314 ASP A C 1
ATOM 2382 O O . ASP A 1 314 ? 16.886 -10.856 -18.707 1.00 87.50 314 ASP A O 1
ATOM 2386 N N . PRO A 1 315 ? 18.909 -10.304 -17.913 1.00 86.81 315 PRO A N 1
ATOM 2387 C CA . PRO A 1 315 ? 19.276 -9.467 -19.062 1.00 86.81 315 PRO A CA 1
ATOM 2388 C C . PRO A 1 315 ? 19.272 -10.208 -20.404 1.00 86.81 315 PRO A C 1
ATOM 2390 O O . PRO A 1 315 ? 19.151 -9.585 -21.464 1.00 86.81 315 PRO A O 1
ATOM 2393 N N . SER A 1 316 ? 19.434 -11.533 -20.380 1.00 85.00 316 SER A N 1
ATOM 2394 C CA . SER A 1 316 ? 19.477 -12.368 -21.583 1.00 85.00 316 SER A CA 1
ATOM 2395 C C . SER A 1 316 ? 18.080 -12.582 -22.152 1.00 85.00 316 SER A C 1
ATOM 2397 O O . SER A 1 316 ? 17.903 -12.588 -23.367 1.00 85.00 316 SER A O 1
ATOM 2399 N N . LYS A 1 317 ? 17.090 -12.741 -21.270 1.00 84.06 317 LYS A N 1
ATOM 2400 C CA . LYS A 1 317 ? 15.694 -13.043 -21.617 1.00 84.06 317 LYS A CA 1
ATOM 2401 C C . LYS A 1 317 ? 14.760 -11.827 -21.529 1.00 84.06 317 LYS A C 1
ATOM 2403 O O . LYS A 1 317 ? 13.671 -11.862 -22.092 1.00 84.06 317 LYS A O 1
ATOM 2408 N N . GLY A 1 318 ? 15.191 -10.761 -20.858 1.00 83.69 318 GLY A N 1
ATOM 2409 C CA . GLY A 1 318 ? 14.510 -9.469 -20.722 1.00 83.69 318 GLY A CA 1
ATOM 2410 C C . GLY A 1 318 ? 13.370 -9.399 -19.722 1.00 83.69 318 GLY A C 1
ATOM 2411 O O . GLY A 1 318 ? 12.737 -8.361 -19.575 1.00 83.69 318 GLY A O 1
ATOM 2412 N N . ASN A 1 319 ? 13.122 -10.491 -19.018 1.00 90.19 319 ASN A N 1
ATOM 2413 C CA . ASN A 1 319 ? 12.121 -10.591 -17.977 1.00 90.19 319 ASN A CA 1
ATOM 2414 C C . ASN A 1 319 ? 12.602 -9.920 -16.691 1.00 90.19 319 ASN A C 1
ATOM 2416 O O . ASN A 1 319 ? 13.660 -10.249 -16.163 1.00 90.19 319 ASN A O 1
ATOM 2420 N N . MET A 1 320 ? 11.756 -9.046 -16.160 1.00 93.38 320 MET A N 1
ATOM 2421 C CA . MET A 1 320 ? 11.938 -8.307 -14.921 1.00 93.38 320 MET A CA 1
ATOM 2422 C C . MET A 1 320 ? 10.711 -8.513 -14.034 1.00 93.38 320 MET A C 1
ATOM 2424 O O . MET A 1 320 ? 9.586 -8.255 -14.455 1.00 93.38 320 MET A O 1
ATOM 2428 N N . ALA A 1 321 ? 10.921 -9.013 -12.822 1.00 92.56 321 ALA A N 1
ATOM 2429 C CA . ALA A 1 321 ? 9.860 -9.332 -11.877 1.00 92.56 321 ALA A CA 1
ATOM 2430 C C . ALA A 1 321 ? 9.660 -8.196 -10.868 1.00 92.56 321 ALA A C 1
ATOM 2432 O O . ALA A 1 321 ? 10.616 -7.685 -10.280 1.00 92.56 321 ALA A O 1
ATOM 2433 N N . VAL A 1 322 ? 8.400 -7.845 -10.629 1.00 92.75 322 VAL A N 1
ATOM 2434 C CA . VAL A 1 322 ? 7.987 -6.769 -9.723 1.00 92.75 322 VAL A CA 1
ATOM 2435 C C . VAL A 1 322 ? 7.260 -7.368 -8.515 1.00 92.75 322 VAL A C 1
ATOM 2437 O O . VAL A 1 322 ? 6.468 -8.303 -8.669 1.00 92.75 322 VAL A O 1
ATOM 2440 N N . ASP A 1 323 ? 7.530 -6.854 -7.313 1.00 89.75 323 ASP A N 1
ATOM 2441 C CA . ASP A 1 323 ? 6.846 -7.258 -6.080 1.00 89.75 323 ASP A CA 1
ATOM 2442 C C . ASP A 1 323 ? 5.442 -6.651 -6.029 1.00 89.75 323 ASP A C 1
ATOM 2444 O O . ASP A 1 323 ? 5.195 -5.603 -5.435 1.00 89.75 323 ASP A O 1
ATOM 2448 N N . THR A 1 324 ? 4.517 -7.291 -6.734 1.00 87.62 324 THR A N 1
ATOM 2449 C CA . THR A 1 324 ? 3.104 -6.940 -6.707 1.00 87.62 324 THR A CA 1
ATOM 2450 C C . THR A 1 324 ? 2.245 -8.191 -6.818 1.00 87.62 324 THR A C 1
ATOM 2452 O O . THR A 1 324 ? 2.581 -9.170 -7.497 1.00 87.62 324 THR A O 1
ATOM 2455 N N . VAL A 1 325 ? 1.110 -8.172 -6.124 1.00 83.31 325 VAL A N 1
ATOM 2456 C CA . VAL A 1 325 ? 0.076 -9.200 -6.268 1.00 83.31 325 VAL A CA 1
ATOM 2457 C C . VAL A 1 325 ? -0.814 -8.949 -7.482 1.00 83.31 325 VAL A C 1
ATOM 2459 O O . VAL A 1 325 ? -1.347 -9.920 -8.026 1.00 83.31 325 VAL A O 1
ATOM 2462 N N . HIS A 1 326 ? -0.895 -7.691 -7.919 1.00 84.88 326 HIS A N 1
ATOM 2463 C CA . HIS A 1 326 ? -1.705 -7.224 -9.038 1.00 84.88 326 HIS A CA 1
ATOM 2464 C C . HIS A 1 326 ? -1.014 -7.503 -10.371 1.00 84.88 326 HIS A C 1
ATOM 2466 O O . HIS A 1 326 ? 0.213 -7.468 -10.474 1.00 84.88 326 HIS A O 1
ATOM 2472 N N . ASP A 1 327 ? -1.803 -7.786 -11.403 1.00 87.44 327 ASP A N 1
ATOM 2473 C CA . ASP A 1 327 ? -1.255 -7.984 -12.742 1.00 87.44 327 ASP A CA 1
ATOM 2474 C C . ASP A 1 327 ? -0.904 -6.641 -13.385 1.00 87.44 327 ASP A C 1
ATOM 2476 O O . ASP A 1 327 ? -1.699 -5.698 -13.384 1.00 87.44 327 ASP A O 1
ATOM 2480 N N . LEU A 1 328 ? 0.281 -6.580 -13.986 1.00 91.50 328 LEU A N 1
ATOM 2481 C CA . LEU A 1 328 ? 0.711 -5.454 -14.805 1.00 91.50 328 LEU A CA 1
ATOM 2482 C C . LEU A 1 328 ? -0.003 -5.501 -16.156 1.00 91.50 328 LEU A C 1
ATOM 2484 O O . LEU A 1 328 ? -0.249 -6.585 -16.696 1.00 91.50 328 LEU A O 1
ATOM 2488 N N . LYS A 1 329 ? -0.299 -4.334 -16.730 1.00 93.50 329 LYS A N 1
ATOM 2489 C CA . LYS A 1 329 ? -1.058 -4.228 -17.984 1.00 93.50 329 LYS A CA 1
ATOM 2490 C C . LYS A 1 329 ? -0.193 -3.665 -19.107 1.00 93.50 329 LYS A C 1
ATOM 2492 O O . LYS A 1 329 ? 0.583 -2.738 -18.901 1.00 93.50 329 LYS A O 1
ATOM 2497 N N . VAL A 1 330 ? -0.360 -4.213 -20.310 1.00 95.31 330 VAL A N 1
ATOM 2498 C CA . VAL A 1 330 ? 0.196 -3.607 -21.528 1.00 95.31 330 VAL A CA 1
ATOM 2499 C C . VAL A 1 330 ? -0.443 -2.234 -21.719 1.00 95.31 330 VAL A C 1
ATOM 2501 O O . VAL A 1 330 ? -1.645 -2.072 -21.511 1.00 95.31 330 VAL A O 1
ATOM 2504 N N . GLY A 1 331 ? 0.370 -1.252 -22.085 1.00 95.00 331 GLY A N 1
ATOM 2505 C CA . GLY A 1 331 ? -0.018 0.145 -22.220 1.00 95.00 331 GLY A CA 1
ATOM 2506 C C . GLY A 1 331 ? 0.158 0.979 -20.946 1.00 95.00 331 GLY A C 1
ATOM 2507 O O . GLY A 1 331 ? 0.034 2.197 -21.011 1.00 95.00 331 GLY A O 1
ATOM 2508 N N . GLN A 1 332 ? 0.468 0.360 -19.804 1.00 94.94 332 GLN A N 1
ATOM 2509 C CA . GLN A 1 332 ? 0.696 1.073 -18.547 1.00 94.94 332 GLN A CA 1
ATOM 2510 C C . GLN A 1 332 ? 2.043 1.805 -18.559 1.00 94.94 332 GLN A C 1
ATOM 2512 O O . GLN A 1 332 ? 3.059 1.229 -18.953 1.00 94.94 332 GLN A O 1
ATOM 2517 N N . TRP A 1 333 ? 2.051 3.047 -18.080 1.00 96.31 333 TRP A N 1
ATOM 2518 C CA . TRP A 1 333 ? 3.260 3.846 -17.896 1.00 96.31 333 TRP A CA 1
ATOM 2519 C C . TRP A 1 333 ? 4.004 3.465 -16.618 1.00 96.31 333 TRP A C 1
ATOM 2521 O O . TRP A 1 333 ? 3.406 3.292 -15.547 1.00 96.31 333 TRP A O 1
ATOM 2531 N N . VAL A 1 334 ? 5.322 3.324 -16.744 1.00 96.62 334 VAL A N 1
ATOM 2532 C CA . VAL A 1 334 ? 6.232 2.973 -15.657 1.00 96.62 334 VAL A CA 1
ATOM 2533 C C . VAL A 1 334 ? 7.528 3.770 -15.718 1.00 96.62 334 VAL A C 1
ATOM 2535 O O . VAL A 1 334 ? 7.971 4.186 -16.781 1.00 96.62 334 VAL A O 1
ATOM 2538 N N . GLN A 1 335 ? 8.169 3.962 -14.573 1.00 95.94 335 GLN A N 1
ATOM 2539 C CA . GLN A 1 335 ? 9.446 4.657 -14.479 1.00 95.94 335 GLN A CA 1
ATOM 2540 C C . GLN A 1 335 ? 10.322 3.970 -13.441 1.00 95.94 335 GLN A C 1
ATOM 2542 O O . GLN A 1 335 ? 9.864 3.639 -12.345 1.00 95.94 335 GLN A O 1
ATOM 2547 N N . PHE A 1 336 ? 11.588 3.738 -13.784 1.00 95.62 336 PHE A N 1
ATOM 2548 C CA . PHE A 1 336 ? 12.558 3.265 -12.806 1.00 95.62 336 PHE A CA 1
ATOM 2549 C C . PHE A 1 336 ? 12.858 4.377 -11.814 1.00 95.62 336 PHE A C 1
ATOM 2551 O O . PHE A 1 336 ? 13.044 5.522 -12.214 1.00 95.62 336 PHE A O 1
ATOM 2558 N N . ILE A 1 337 ? 12.924 4.042 -10.532 1.00 93.69 337 ILE A N 1
ATOM 2559 C CA . ILE A 1 337 ? 13.291 4.981 -9.473 1.00 93.69 337 ILE A CA 1
ATOM 2560 C C . ILE A 1 337 ? 14.252 4.300 -8.487 1.00 93.69 337 ILE A C 1
ATOM 2562 O O . ILE A 1 337 ? 14.306 3.068 -8.392 1.00 93.69 337 ILE A O 1
ATOM 2566 N N . HIS A 1 338 ? 15.012 5.097 -7.744 1.00 90.75 338 HIS A N 1
ATOM 2567 C CA . HIS A 1 338 ? 15.930 4.621 -6.711 1.00 90.75 338 HIS A CA 1
ATOM 2568 C C . HIS A 1 338 ? 15.920 5.550 -5.496 1.00 90.75 338 HIS A C 1
ATOM 2570 O O . HIS A 1 338 ? 15.490 6.698 -5.591 1.00 90.75 338 HIS A O 1
ATOM 2576 N N . HIS A 1 339 ? 16.457 5.074 -4.372 1.00 86.75 339 HIS A N 1
ATOM 2577 C CA . HIS A 1 339 ? 16.703 5.939 -3.222 1.00 86.75 339 HIS A CA 1
ATOM 2578 C C . HIS A 1 339 ? 17.808 6.953 -3.527 1.00 86.75 339 HIS A C 1
ATOM 2580 O O . HIS A 1 339 ? 18.935 6.559 -3.863 1.00 86.75 339 HIS A O 1
ATOM 2586 N N . ASP A 1 340 ? 17.502 8.241 -3.394 1.00 80.88 340 ASP A N 1
ATOM 2587 C CA . ASP A 1 340 ? 18.514 9.294 -3.412 1.00 80.88 340 ASP A CA 1
ATOM 2588 C C . ASP A 1 340 ? 19.306 9.262 -2.094 1.00 80.88 340 ASP A C 1
ATOM 2590 O O . ASP A 1 340 ? 18.755 8.957 -1.033 1.00 80.88 340 ASP A O 1
ATOM 2594 N N . GLN A 1 341 ? 20.624 9.476 -2.138 1.00 62.00 341 GLN A N 1
ATOM 2595 C CA . GLN A 1 341 ? 21.420 9.368 -0.913 1.00 62.00 341 GLN A CA 1
ATOM 2596 C C . GLN A 1 341 ? 21.192 10.566 0.011 1.00 62.00 341 GLN A C 1
ATOM 2598 O O . GLN A 1 341 ? 21.296 11.711 -0.410 1.00 62.00 341 GLN A O 1
ATOM 2603 N N . ALA A 1 342 ? 21.022 10.243 1.298 1.00 47.00 342 ALA A N 1
ATOM 2604 C CA . ALA A 1 342 ? 20.978 11.129 2.462 1.00 47.00 342 ALA A CA 1
ATOM 2605 C C . ALA A 1 342 ? 19.631 11.812 2.745 1.00 47.00 342 ALA A C 1
ATOM 2607 O O . ALA A 1 342 ? 19.504 13.033 2.688 1.00 47.00 342 ALA A O 1
ATOM 2608 N N . GLN A 1 343 ? 18.667 11.030 3.233 1.00 48.84 343 GLN A N 1
ATOM 2609 C CA . GLN A 1 343 ? 17.840 11.516 4.335 1.00 48.84 343 GLN A CA 1
ATOM 2610 C C . GLN A 1 343 ? 17.956 10.575 5.527 1.00 48.84 343 GLN A C 1
ATOM 2612 O O . GLN A 1 343 ? 18.136 9.368 5.378 1.00 48.84 343 GLN A O 1
ATOM 2617 N N . ASP A 1 344 ? 17.938 11.167 6.717 1.00 47.94 344 ASP A N 1
ATOM 2618 C CA . ASP A 1 344 ? 17.970 10.450 7.981 1.00 47.94 344 ASP A CA 1
ATOM 2619 C C . ASP A 1 344 ? 16.672 9.641 8.104 1.00 47.94 344 ASP A C 1
ATOM 2621 O O . ASP A 1 344 ? 15.589 10.189 8.325 1.00 47.94 344 ASP A O 1
ATOM 2625 N N . HIS A 1 345 ? 16.781 8.341 7.823 1.00 50.91 345 HIS A N 1
ATOM 2626 C CA . HIS A 1 345 ? 15.648 7.445 7.624 1.00 50.91 345 HIS A CA 1
ATOM 2627 C C . HIS A 1 345 ? 14.656 7.511 8.799 1.00 50.91 345 HIS A C 1
ATOM 2629 O O . HIS A 1 345 ? 14.952 7.168 9.955 1.00 50.91 345 HIS A O 1
ATOM 2635 N N . GLY A 1 346 ? 13.443 7.956 8.478 1.00 47.88 346 GLY A N 1
ATOM 2636 C CA . GLY A 1 346 ? 12.296 7.948 9.374 1.00 47.88 346 GLY A CA 1
ATOM 2637 C C . GLY A 1 346 ? 12.217 9.053 10.432 1.00 47.88 346 GLY A C 1
ATOM 2638 O O . GLY A 1 346 ? 11.468 8.865 11.398 1.00 47.88 346 GLY A O 1
ATOM 2639 N N . HIS A 1 347 ? 12.924 10.184 10.321 1.00 49.84 347 HIS A N 1
ATOM 2640 C CA . HIS A 1 347 ? 12.584 11.295 11.216 1.00 49.84 347 HIS A CA 1
ATOM 2641 C C . HIS A 1 347 ? 11.129 11.703 10.936 1.00 49.84 347 HIS A C 1
ATOM 2643 O O . HIS A 1 347 ? 10.779 12.165 9.846 1.00 49.84 347 HIS A O 1
ATOM 2649 N N . PHE A 1 348 ? 10.241 11.488 11.912 1.00 52.50 348 PHE A N 1
ATOM 2650 C CA . PHE A 1 348 ? 8.944 12.147 11.908 1.00 52.50 348 PHE A CA 1
ATOM 2651 C C . PHE A 1 348 ? 9.274 13.634 11.962 1.00 52.50 348 PHE A C 1
ATOM 2653 O O . PHE A 1 348 ? 9.652 14.142 13.015 1.00 52.50 348 PHE A O 1
ATOM 2660 N N . ASP A 1 349 ? 9.227 14.321 10.822 1.00 51.94 349 ASP A N 1
ATOM 2661 C CA . ASP A 1 349 ? 9.295 15.770 10.855 1.00 51.94 349 ASP A CA 1
ATOM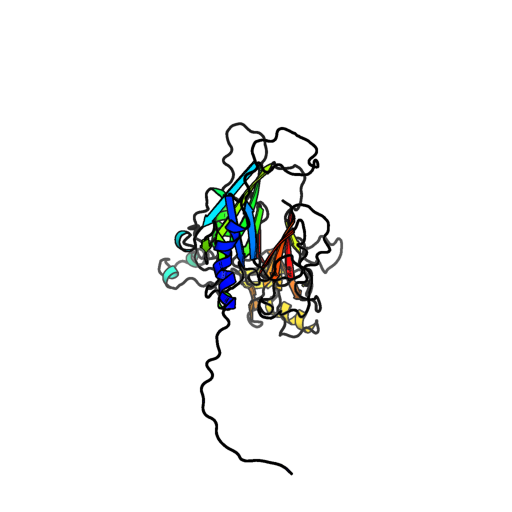 2662 C C . ASP A 1 349 ? 7.979 16.245 11.479 1.00 51.94 349 ASP A C 1
ATOM 2664 O O . ASP A 1 349 ? 6.917 16.251 10.853 1.00 51.94 349 ASP A O 1
ATOM 2668 N N . VAL A 1 350 ? 8.038 16.514 12.784 1.00 49.12 350 VAL A N 1
ATOM 2669 C CA . VAL A 1 350 ? 6.927 17.005 13.612 1.00 49.12 350 VAL A CA 1
ATOM 2670 C C . VAL A 1 350 ? 6.511 18.420 13.165 1.00 49.12 350 VAL A C 1
ATOM 2672 O O . VAL A 1 350 ? 5.498 18.951 13.616 1.00 49.12 350 VAL A O 1
ATOM 2675 N N . ALA A 1 351 ? 7.252 19.039 12.237 1.00 44.34 351 ALA A N 1
ATOM 2676 C CA . ALA A 1 351 ? 7.027 20.401 11.775 1.00 44.34 351 ALA A CA 1
ATOM 2677 C C . ALA A 1 351 ? 5.736 20.623 10.962 1.00 44.34 351 ALA A C 1
ATOM 2679 O O . ALA A 1 351 ? 5.372 21.781 10.744 1.00 44.34 351 ALA A O 1
ATOM 2680 N N . THR A 1 352 ? 4.980 19.591 10.557 1.00 49.91 352 THR A N 1
ATOM 2681 C CA . THR A 1 352 ? 3.638 19.807 9.980 1.00 49.91 352 THR A CA 1
ATOM 2682 C C . THR A 1 352 ? 2.628 20.158 11.073 1.00 49.91 352 THR A C 1
ATOM 2684 O O . THR A 1 352 ? 1.851 19.319 11.520 1.00 49.91 352 THR A O 1
ATOM 2687 N N . ARG A 1 353 ? 2.644 21.426 11.498 1.00 45.94 353 ARG A N 1
ATOM 2688 C CA . ARG A 1 353 ? 1.733 22.019 12.493 1.00 45.94 353 ARG A CA 1
ATOM 2689 C C . ARG A 1 353 ? 0.300 22.260 12.013 1.00 45.94 353 ARG A C 1
ATOM 2691 O O . ARG A 1 353 ? -0.505 22.754 12.792 1.00 45.94 353 ARG A O 1
ATOM 2698 N N . ASP A 1 354 ? -0.052 21.890 10.789 1.00 43.97 354 ASP A N 1
ATOM 2699 C CA . ASP A 1 354 ? -1.361 22.214 10.230 1.00 43.97 354 ASP A CA 1
ATOM 2700 C C . ASP A 1 354 ? -2.085 20.968 9.730 1.00 43.97 354 ASP A C 1
ATOM 2702 O O . ASP A 1 354 ? -1.819 20.491 8.627 1.00 43.97 354 ASP A O 1
ATOM 2706 N N . ARG A 1 355 ? -3.016 20.468 10.560 1.00 53.62 355 ARG A N 1
ATOM 2707 C CA . ARG A 1 355 ? -4.379 19.990 10.224 1.00 53.62 355 ARG A CA 1
ATOM 2708 C C . ARG A 1 355 ? -4.907 19.089 11.346 1.00 53.62 355 ARG A C 1
ATOM 2710 O O . ARG A 1 355 ? -4.318 18.062 11.662 1.00 53.62 355 ARG A O 1
ATOM 2717 N N . ASN A 1 356 ? -6.052 19.453 11.924 1.00 56.50 356 ASN A N 1
ATOM 2718 C CA . ASN A 1 356 ? -6.788 18.563 12.824 1.00 56.50 356 ASN A CA 1
ATOM 2719 C C . ASN A 1 356 ? -7.197 17.284 12.075 1.00 56.50 356 ASN A C 1
ATOM 2721 O O . ASN A 1 356 ? -7.748 17.374 10.980 1.00 56.50 356 ASN A O 1
ATOM 2725 N N . GLY A 1 357 ? -6.979 16.113 12.684 1.00 65.25 357 GLY A N 1
ATOM 2726 C CA . GLY A 1 357 ? -7.467 14.834 12.154 1.00 65.25 357 GLY A CA 1
ATOM 2727 C C . GLY A 1 357 ? -6.602 14.221 11.051 1.00 65.25 357 GLY A C 1
ATOM 2728 O O . GLY A 1 357 ? -7.139 13.562 10.159 1.00 65.25 357 GLY A O 1
ATOM 2729 N N . LEU A 1 358 ? -5.283 14.440 11.091 1.00 80.44 358 LEU A N 1
ATOM 2730 C CA . LEU A 1 358 ? -4.346 13.824 10.155 1.00 80.44 358 LEU A CA 1
ATOM 2731 C C . LEU A 1 358 ? -3.983 12.400 10.610 1.00 80.44 358 LEU A C 1
ATOM 2733 O O . LEU A 1 358 ? -3.377 12.205 11.665 1.00 80.44 358 LEU A O 1
ATOM 2737 N N . LEU A 1 359 ? -4.314 11.410 9.783 1.00 88.62 359 LEU A N 1
ATOM 2738 C CA . LEU A 1 359 ? -3.745 10.069 9.852 1.00 88.62 359 LEU A CA 1
ATOM 2739 C C . LEU A 1 359 ? -2.439 10.048 9.056 1.00 88.62 359 LEU A C 1
ATOM 2741 O O . LEU A 1 359 ? -2.419 10.483 7.901 1.00 88.62 359 LEU A O 1
ATOM 2745 N N . ARG A 1 360 ? -1.365 9.529 9.652 1.00 90.25 360 ARG A N 1
ATOM 2746 C CA . ARG A 1 360 ? -0.057 9.395 9.006 1.00 90.25 360 ARG A CA 1
ATOM 2747 C C . ARG A 1 360 ? 0.518 7.997 9.207 1.00 90.25 360 ARG A C 1
ATOM 2749 O O . ARG A 1 360 ? 0.804 7.605 10.333 1.00 90.25 360 ARG A O 1
ATOM 2756 N N . PHE A 1 361 ? 0.764 7.283 8.116 1.00 93.00 361 PHE A N 1
ATOM 2757 C CA . PHE A 1 361 ? 1.451 5.992 8.146 1.00 93.00 361 PHE A CA 1
ATOM 2758 C C . PHE A 1 361 ? 2.740 6.062 7.342 1.00 93.00 361 PHE A C 1
ATOM 2760 O O . PHE A 1 361 ? 2.772 6.711 6.300 1.00 93.00 361 PHE A O 1
ATOM 2767 N N . THR A 1 362 ? 3.793 5.413 7.826 1.00 91.62 362 THR A N 1
ATOM 2768 C CA . THR A 1 362 ? 5.107 5.425 7.167 1.00 91.62 362 THR A CA 1
ATOM 2769 C C . THR A 1 362 ? 5.613 3.997 7.008 1.00 91.62 362 THR A C 1
ATOM 2771 O O . THR A 1 362 ? 5.403 3.163 7.887 1.00 91.62 362 THR A O 1
ATOM 2774 N N . ALA A 1 363 ? 6.278 3.702 5.897 1.00 91.56 363 ALA A N 1
ATOM 2775 C CA . ALA A 1 363 ? 6.998 2.443 5.738 1.00 91.56 363 ALA A CA 1
ATOM 2776 C C . ALA A 1 363 ? 8.456 2.628 6.186 1.00 91.56 363 ALA A C 1
ATOM 2778 O O . ALA A 1 363 ? 9.130 3.556 5.739 1.00 91.56 363 ALA A O 1
ATOM 2779 N N . THR A 1 364 ? 8.938 1.782 7.091 1.00 88.75 364 THR A N 1
ATOM 2780 C CA . THR A 1 364 ? 10.313 1.824 7.623 1.00 88.75 364 THR A CA 1
ATOM 2781 C C . THR A 1 364 ? 11.223 0.831 6.906 1.00 88.75 364 THR A C 1
ATOM 2783 O O . THR A 1 364 ? 10.763 -0.115 6.271 1.00 88.75 364 THR A O 1
ATOM 2786 N N . ASP A 1 365 ? 12.534 1.067 6.972 1.00 83.88 365 ASP A N 1
ATOM 2787 C CA . ASP A 1 365 ? 13.525 0.115 6.465 1.00 83.88 365 ASP A CA 1
ATOM 2788 C C . ASP A 1 365 ? 13.521 -1.141 7.360 1.00 83.88 365 ASP A C 1
ATOM 2790 O O . ASP A 1 365 ? 13.726 -1.006 8.569 1.00 83.88 365 ASP A O 1
ATOM 2794 N N . PRO A 1 366 ? 13.329 -2.356 6.808 1.00 80.38 366 PRO A N 1
ATOM 2795 C CA . PRO A 1 366 ? 13.357 -3.600 7.580 1.00 80.38 366 PRO A CA 1
ATOM 2796 C C . PRO A 1 366 ? 14.700 -3.886 8.259 1.00 80.38 366 PRO A C 1
ATOM 2798 O O . PRO A 1 366 ? 14.756 -4.731 9.149 1.00 80.38 366 PRO A O 1
ATOM 2801 N N . ASN A 1 367 ? 15.779 -3.204 7.869 1.00 77.25 367 ASN A N 1
ATOM 2802 C CA . ASN A 1 367 ? 17.051 -3.281 8.579 1.00 77.25 367 ASN A CA 1
ATOM 2803 C C . ASN A 1 367 ? 17.089 -2.353 9.802 1.00 77.25 367 ASN A C 1
ATOM 2805 O O . ASN A 1 367 ? 17.815 -2.641 10.736 1.00 77.25 367 ASN A O 1
ATOM 2809 N N . ARG A 1 368 ? 16.283 -1.284 9.844 1.00 68.69 368 ARG A N 1
ATOM 2810 C CA . ARG A 1 368 ? 16.243 -0.299 10.942 1.00 68.69 368 ARG A CA 1
ATOM 2811 C C . ARG A 1 368 ? 14.970 -0.445 11.777 1.00 68.69 368 ARG A C 1
ATOM 2813 O O . ARG A 1 368 ? 14.162 0.481 11.868 1.00 68.69 368 ARG A O 1
ATOM 2820 N N . THR A 1 369 ? 14.790 -1.626 12.358 1.00 65.94 369 THR A N 1
ATOM 2821 C CA . THR A 1 369 ? 13.627 -1.958 13.198 1.00 65.94 369 THR A CA 1
ATOM 2822 C C . THR A 1 369 ? 13.814 -1.488 14.645 1.00 65.94 369 THR A C 1
ATOM 2824 O O . THR A 1 369 ? 14.844 -0.914 15.003 1.00 65.94 369 THR A O 1
ATOM 2827 N N . ILE A 1 370 ? 12.804 -1.748 15.483 1.00 65.06 370 ILE A N 1
ATOM 2828 C CA . ILE A 1 370 ? 12.714 -1.399 16.915 1.00 65.06 370 ILE A CA 1
ATOM 2829 C C . ILE A 1 370 ? 14.025 -1.647 17.696 1.00 65.06 370 ILE A C 1
ATOM 2831 O O . ILE A 1 370 ? 14.332 -0.901 18.621 1.00 65.06 370 ILE A O 1
ATOM 2835 N N . GLU A 1 371 ? 14.810 -2.671 17.339 1.00 56.62 371 GLU A N 1
ATOM 2836 C CA . GLU A 1 371 ? 15.999 -3.099 18.096 1.00 56.62 371 GLU A CA 1
ATOM 2837 C C . GLU A 1 371 ? 17.270 -2.269 17.835 1.00 56.62 371 GLU A C 1
ATOM 2839 O O . GLU A 1 371 ? 18.144 -2.223 18.698 1.00 56.62 371 GLU A O 1
ATOM 2844 N N . GLU A 1 372 ? 17.406 -1.605 16.682 1.00 53.41 372 GLU A N 1
ATOM 2845 C CA . GLU A 1 372 ? 18.674 -0.951 16.301 1.00 53.41 372 GLU A CA 1
ATOM 2846 C C . GLU A 1 372 ? 18.809 0.504 16.784 1.00 53.41 372 GLU A C 1
ATOM 2848 O O . GLU A 1 372 ? 19.846 1.135 16.576 1.00 53.41 372 GLU A O 1
ATOM 2853 N N . GLN A 1 373 ? 17.786 1.061 17.435 1.00 53.09 373 GLN A N 1
ATOM 2854 C CA . GLN A 1 373 ? 17.765 2.472 17.831 1.00 53.09 373 GLN A CA 1
ATOM 2855 C C . GLN A 1 373 ? 17.544 2.662 19.333 1.00 53.09 373 GLN A C 1
ATOM 2857 O O . GLN A 1 373 ? 16.527 3.199 19.774 1.00 53.09 373 GLN A O 1
ATOM 2862 N N . GLU A 1 374 ? 18.544 2.271 20.122 1.00 45.50 374 GLU A N 1
ATOM 2863 C CA . GLU A 1 374 ? 18.756 2.834 21.458 1.00 45.50 374 GLU A CA 1
ATOM 2864 C C . GLU A 1 374 ? 19.263 4.279 21.291 1.00 45.50 374 GLU A C 1
ATOM 2866 O O . GLU A 1 374 ? 20.418 4.508 20.931 1.00 45.50 374 GLU A O 1
ATOM 2871 N N . GLN A 1 375 ? 18.398 5.279 21.492 1.00 51.00 375 GLN A N 1
ATOM 2872 C CA . GLN A 1 375 ? 18.845 6.672 21.576 1.00 51.00 375 GLN A CA 1
ATOM 2873 C C . GLN A 1 375 ? 19.369 6.985 22.983 1.00 51.00 375 GLN A C 1
ATOM 2875 O O . GLN A 1 375 ? 18.640 6.912 23.971 1.00 51.00 375 GLN A O 1
ATOM 2880 N N . ASP A 1 376 ? 20.631 7.412 23.042 1.00 43.41 376 ASP A N 1
ATOM 2881 C CA . ASP A 1 376 ? 21.213 8.174 24.147 1.00 43.41 376 ASP A CA 1
ATOM 2882 C C . ASP A 1 376 ? 20.497 9.537 24.252 1.00 43.41 376 ASP A C 1
ATOM 2884 O O . ASP A 1 376 ? 20.700 10.417 23.412 1.00 43.41 376 ASP A O 1
ATOM 2888 N N . GLY A 1 377 ? 19.667 9.758 25.278 1.00 45.06 377 GLY A N 1
ATOM 2889 C CA . GLY A 1 377 ? 19.230 11.117 25.624 1.00 45.06 377 GLY A CA 1
ATOM 2890 C C . GLY A 1 377 ? 17.882 11.250 26.331 1.00 45.06 377 GLY A C 1
ATOM 2891 O O . GLY A 1 377 ? 16.851 10.792 25.852 1.00 45.06 377 GLY A O 1
ATOM 2892 N N . GLN A 1 378 ? 17.891 11.969 27.456 1.00 41.78 378 GLN A N 1
ATOM 2893 C CA . GLN A 1 378 ? 16.717 12.437 28.199 1.00 41.78 378 GLN A CA 1
ATOM 2894 C C . GLN A 1 378 ? 15.908 13.468 27.385 1.00 41.78 378 GLN A C 1
ATOM 2896 O O . GLN A 1 378 ? 16.028 14.669 27.619 1.00 41.78 378 GLN A O 1
ATOM 2901 N N . TYR A 1 379 ? 15.077 13.035 26.440 1.00 49.69 379 TYR A N 1
ATOM 2902 C CA . TYR A 1 379 ? 14.078 13.916 25.827 1.00 49.69 379 TYR A CA 1
ATOM 2903 C C . TYR A 1 379 ? 12.726 13.718 26.510 1.00 49.69 379 TYR A C 1
ATOM 2905 O O . TYR A 1 379 ? 12.252 12.594 26.662 1.00 49.69 379 TYR A O 1
ATOM 2913 N N . GLN A 1 380 ? 12.120 14.816 26.972 1.00 48.12 380 GLN A N 1
ATOM 2914 C CA . GLN A 1 380 ? 10.756 14.787 27.493 1.00 48.12 380 GLN A CA 1
ATOM 2915 C C . GLN A 1 380 ? 9.793 14.392 26.368 1.00 48.12 380 GLN A C 1
ATOM 2917 O O . GLN A 1 380 ? 9.799 14.984 25.289 1.00 48.12 380 GLN A O 1
ATOM 2922 N N . GLU A 1 381 ? 8.977 13.376 26.635 1.00 54.88 381 GLU A N 1
ATOM 2923 C CA . GLU A 1 381 ? 7.941 12.878 25.736 1.00 54.88 381 GLU A CA 1
ATOM 2924 C C . GLU A 1 381 ? 6.782 13.881 25.654 1.00 54.88 381 GLU A C 1
ATOM 2926 O O . GLU A 1 381 ? 5.785 13.751 26.363 1.00 54.88 381 GLU A O 1
ATOM 2931 N N . GLU A 1 382 ? 6.885 14.902 24.803 1.00 56.50 382 GLU A N 1
ATOM 2932 C CA . GLU A 1 382 ? 5.690 15.646 24.401 1.00 56.50 382 GLU A CA 1
ATOM 2933 C C . GLU A 1 382 ? 4.981 14.900 23.253 1.00 56.50 382 GLU A C 1
ATOM 2935 O O . GLU A 1 382 ? 5.588 14.641 22.209 1.00 56.50 382 GLU A O 1
ATOM 2940 N N . PRO A 1 383 ? 3.709 14.492 23.421 1.00 58.06 383 PRO A N 1
ATOM 2941 C CA . PRO A 1 383 ? 2.956 13.863 22.347 1.00 58.06 383 PRO A CA 1
ATOM 2942 C C . PRO A 1 383 ? 2.684 14.881 21.236 1.00 58.06 383 PRO A C 1
ATOM 2944 O O . PRO A 1 383 ? 2.251 16.005 21.494 1.00 58.06 383 PRO A O 1
ATOM 2947 N N . VAL A 1 384 ? 2.871 14.475 19.978 1.00 61.69 384 VAL A N 1
ATOM 2948 C CA . VAL A 1 384 ? 2.466 15.301 18.838 1.00 61.69 384 VAL A CA 1
ATOM 2949 C C . VAL A 1 384 ? 0.942 15.352 18.805 1.00 61.69 384 VAL A C 1
ATOM 2951 O O . VAL A 1 384 ? 0.267 14.389 18.439 1.00 61.69 384 VAL A O 1
ATOM 2954 N N . HIS A 1 385 ? 0.377 16.481 19.222 1.00 63.81 385 HIS A N 1
ATOM 2955 C CA . HIS A 1 385 ? -1.064 16.680 19.195 1.00 63.81 385 HIS A CA 1
ATOM 2956 C C . HIS A 1 385 ? -1.590 16.653 17.748 1.00 63.81 385 HIS A C 1
ATOM 2958 O O . HIS A 1 385 ? -0.989 17.228 16.845 1.00 63.81 385 HIS A O 1
ATOM 2964 N N . ASN A 1 386 ? -2.754 16.025 17.547 1.00 67.19 386 ASN A N 1
ATOM 2965 C CA . ASN A 1 386 ? -3.528 15.996 16.294 1.00 67.19 386 ASN A CA 1
ATOM 2966 C C . ASN A 1 386 ? -2.994 15.129 15.137 1.00 67.19 386 ASN A C 1
ATOM 2968 O O . ASN A 1 386 ? -3.576 15.178 14.051 1.00 67.19 386 ASN A O 1
ATOM 2972 N N . VAL A 1 387 ? -1.973 14.295 15.364 1.00 74.12 387 VAL A N 1
ATOM 2973 C CA . VAL A 1 387 ? -1.524 13.279 14.397 1.00 74.12 387 VAL A CA 1
ATOM 2974 C C . VAL A 1 387 ? -1.710 11.890 14.997 1.00 74.12 387 VAL A C 1
ATOM 2976 O O . VAL A 1 387 ? -1.120 11.567 16.024 1.00 74.12 387 VAL A O 1
ATOM 2979 N N . PHE A 1 388 ? -2.515 11.054 14.346 1.00 82.81 388 PHE A N 1
ATOM 2980 C CA . PHE A 1 388 ? -2.583 9.626 14.657 1.00 82.81 388 PHE A CA 1
ATOM 2981 C C . PHE A 1 388 ? -1.821 8.848 13.593 1.00 82.81 388 PHE A C 1
ATOM 2983 O O . PHE A 1 388 ? -1.915 9.157 12.406 1.00 82.81 388 PHE A O 1
ATOM 2990 N N . GLY A 1 389 ? -1.065 7.832 13.991 1.00 85.81 389 GLY A N 1
ATOM 2991 C CA . GLY A 1 389 ? -0.224 7.145 13.033 1.00 85.81 389 GLY A CA 1
ATOM 2992 C C . GLY A 1 389 ? 0.673 6.075 13.608 1.00 85.81 389 GLY A C 1
ATOM 2993 O O . GLY A 1 389 ? 0.666 5.790 14.807 1.00 85.81 389 GLY A O 1
ATOM 2994 N N . GLY A 1 390 ? 1.466 5.505 12.715 1.00 89.31 390 GLY A N 1
ATOM 2995 C CA . GLY A 1 390 ? 2.507 4.548 13.040 1.00 89.31 390 GLY A CA 1
ATOM 2996 C C . GLY A 1 390 ? 3.381 4.261 11.828 1.00 89.31 390 GLY A C 1
ATOM 2997 O O . GLY A 1 390 ? 2.969 4.478 10.686 1.00 89.31 390 GLY A O 1
ATOM 2998 N N . SER A 1 391 ? 4.582 3.776 12.088 1.00 90.69 391 SER A N 1
ATOM 2999 C CA . SER A 1 391 ? 5.500 3.278 11.077 1.00 90.69 391 SER A CA 1
ATOM 3000 C C . SER A 1 391 ? 5.640 1.772 11.198 1.00 90.69 391 SER A C 1
ATOM 3002 O O . SER A 1 391 ? 5.719 1.267 12.313 1.00 90.69 391 SER A O 1
ATOM 3004 N N . SER A 1 392 ? 5.701 1.063 10.079 1.00 92.75 392 SER A N 1
ATOM 3005 C CA . SER A 1 392 ? 6.036 -0.361 10.079 1.00 92.75 392 SER A CA 1
ATOM 3006 C C . SER A 1 392 ? 6.912 -0.710 8.890 1.00 92.75 392 SER A C 1
ATOM 3008 O O . SER A 1 392 ? 6.694 -0.231 7.776 1.00 92.75 392 SER A O 1
ATOM 3010 N N . GLU A 1 393 ? 7.860 -1.606 9.120 1.00 91.00 393 GLU A N 1
ATOM 3011 C CA . GLU A 1 393 ? 8.708 -2.229 8.121 1.00 91.00 393 GLU A CA 1
ATOM 3012 C C . GLU A 1 393 ? 7.908 -3.085 7.137 1.00 91.00 393 GLU A C 1
ATOM 3014 O O . GLU A 1 393 ? 8.317 -3.305 5.998 1.00 91.00 393 GLU A O 1
ATOM 3019 N N . ASN A 1 394 ? 6.724 -3.536 7.554 1.00 92.88 394 ASN A N 1
ATOM 3020 C CA . ASN A 1 394 ? 5.789 -4.242 6.691 1.00 92.88 394 ASN A CA 1
ATOM 3021 C C . ASN A 1 394 ? 4.976 -3.284 5.812 1.00 92.88 394 ASN A C 1
ATOM 3023 O O . ASN A 1 394 ? 4.325 -3.734 4.870 1.00 92.88 394 ASN A O 1
ATOM 3027 N N . GLY A 1 395 ? 5.043 -1.977 6.070 1.00 94.06 395 GLY A N 1
ATOM 3028 C CA . GLY A 1 395 ? 4.440 -0.944 5.244 1.00 94.06 395 GLY A CA 1
ATOM 3029 C C . GLY A 1 395 ? 3.008 -0.571 5.623 1.00 94.06 395 GLY A C 1
ATOM 3030 O O . GLY A 1 395 ? 2.502 -0.893 6.699 1.00 94.06 395 GLY A O 1
ATOM 3031 N N . PHE A 1 396 ? 2.337 0.140 4.720 1.00 96.00 396 PHE A N 1
ATOM 3032 C CA . PHE A 1 396 ? 0.996 0.686 4.940 1.00 96.00 396 PHE A CA 1
ATOM 3033 C C . PHE A 1 396 ? 0.038 0.384 3.785 1.00 96.00 396 PHE A C 1
ATOM 3035 O O . PHE A 1 396 ? 0.449 0.065 2.671 1.00 96.00 396 PHE A O 1
ATOM 3042 N N . ILE A 1 397 ? -1.261 0.486 4.062 1.00 96.50 397 ILE A N 1
ATOM 3043 C CA . ILE A 1 397 ? -2.357 0.205 3.130 1.00 96.50 397 ILE A CA 1
ATOM 3044 C C . ILE A 1 397 ? -2.939 1.524 2.630 1.00 96.50 397 ILE A C 1
ATOM 3046 O O . ILE A 1 397 ? -3.244 2.407 3.435 1.00 96.50 397 ILE A O 1
ATOM 3050 N N . VAL A 1 398 ? -3.166 1.630 1.319 1.00 95.38 398 VAL A N 1
ATOM 3051 C CA . VAL A 1 398 ? -3.872 2.760 0.698 1.00 95.38 398 VAL A CA 1
ATOM 3052 C C . VAL A 1 398 ? -4.834 2.262 -0.369 1.00 95.38 398 VAL A C 1
ATOM 3054 O O . VAL A 1 398 ? -4.464 1.471 -1.231 1.00 95.38 398 VAL A O 1
ATOM 3057 N N . GLY A 1 399 ? -6.058 2.777 -0.353 1.00 93.62 399 GLY A N 1
ATOM 3058 C CA . GLY A 1 399 ? -7.043 2.641 -1.417 1.00 93.62 399 GLY A CA 1
ATOM 3059 C C . GLY A 1 399 ? -7.858 3.922 -1.534 1.00 93.62 399 GLY A C 1
ATOM 3060 O O . GLY A 1 399 ? -8.445 4.391 -0.559 1.00 93.62 399 GLY A O 1
ATOM 3061 N N . GLN A 1 400 ? -7.871 4.510 -2.724 1.00 91.19 400 GLN A N 1
ATOM 3062 C CA . GLN A 1 400 ? -8.732 5.650 -3.032 1.00 91.19 400 GLN A CA 1
ATOM 3063 C C . GLN A 1 400 ? -10.092 5.150 -3.546 1.00 91.19 400 GLN A C 1
ATOM 3065 O O . GLN A 1 400 ? -10.168 4.028 -4.056 1.00 91.19 400 GLN A O 1
ATOM 3070 N N . PRO A 1 401 ? -11.165 5.953 -3.440 1.00 90.69 401 PRO A N 1
ATOM 3071 C CA . PRO A 1 401 ? -12.454 5.605 -4.024 1.00 90.69 401 PRO A CA 1
ATOM 3072 C C . PRO A 1 401 ? -12.323 5.212 -5.500 1.00 90.69 401 PRO A C 1
ATOM 3074 O O . PRO A 1 401 ? -11.681 5.907 -6.283 1.00 90.69 401 PRO A O 1
ATOM 3077 N N . HIS A 1 402 ? -12.942 4.095 -5.868 1.00 90.06 402 HIS A N 1
ATOM 3078 C CA . HIS A 1 402 ? -12.937 3.498 -7.206 1.00 90.06 402 HIS A CA 1
ATOM 3079 C C . HIS A 1 402 ? -11.551 3.097 -7.738 1.00 90.06 402 HIS A C 1
ATOM 3081 O O . HIS A 1 402 ? -11.405 2.838 -8.931 1.00 90.06 402 HIS A O 1
ATOM 3087 N N . SER A 1 403 ? -10.554 3.000 -6.859 1.00 89.19 403 SER A N 1
ATOM 3088 C CA . SER A 1 403 ? -9.213 2.515 -7.173 1.00 89.19 403 SER A CA 1
ATOM 3089 C C . SER A 1 403 ? -8.896 1.272 -6.349 1.00 89.19 403 SER A C 1
ATOM 3091 O O . SER A 1 403 ? -9.328 1.143 -5.204 1.00 89.19 403 SER A O 1
ATOM 3093 N N . GLU A 1 404 ? -8.121 0.361 -6.934 1.00 90.38 404 GLU A N 1
ATOM 3094 C CA . GLU A 1 404 ? -7.639 -0.837 -6.247 1.00 90.38 404 GLU A CA 1
ATOM 3095 C C . GLU A 1 404 ? -6.711 -0.448 -5.092 1.00 90.38 404 GLU A C 1
ATOM 3097 O O . GLU A 1 404 ? -5.708 0.262 -5.282 1.00 90.38 404 GLU A O 1
ATOM 3102 N N . ALA A 1 405 ? -7.028 -0.954 -3.904 1.00 93.31 405 ALA A N 1
ATOM 3103 C CA . ALA A 1 405 ? -6.192 -0.838 -2.734 1.00 93.31 405 ALA A CA 1
ATOM 3104 C C . ALA A 1 405 ? -4.900 -1.643 -2.902 1.00 93.31 405 ALA A C 1
ATOM 3106 O O . ALA A 1 405 ? -4.824 -2.685 -3.563 1.00 93.31 405 ALA A O 1
ATOM 3107 N N . TRP A 1 406 ? -3.839 -1.135 -2.295 1.00 93.44 406 TRP A N 1
ATOM 3108 C CA . TRP A 1 406 ? -2.506 -1.698 -2.409 1.00 93.44 406 TRP A CA 1
ATOM 3109 C C . TRP A 1 406 ? -1.712 -1.453 -1.126 1.00 93.44 406 TRP A C 1
ATOM 3111 O O . TRP A 1 406 ? -2.126 -0.693 -0.246 1.00 93.44 406 TRP A O 1
ATOM 3121 N N . VAL A 1 407 ? -0.587 -2.155 -1.009 1.00 94.62 407 VAL A N 1
ATOM 3122 C CA . VAL A 1 407 ? 0.328 -2.048 0.128 1.00 94.62 407 VAL A CA 1
ATOM 3123 C C . VAL A 1 407 ? 1.620 -1.406 -0.349 1.00 94.62 407 VAL A C 1
ATOM 3125 O O . VAL A 1 407 ? 2.234 -1.898 -1.295 1.00 94.62 407 VAL A O 1
ATOM 3128 N N . CYS A 1 408 ? 2.040 -0.341 0.326 1.00 94.06 408 CYS A N 1
ATOM 3129 C CA . CYS A 1 408 ? 3.330 0.292 0.111 1.00 94.06 408 CYS A CA 1
ATOM 3130 C C . CYS A 1 408 ? 4.329 -0.196 1.153 1.00 94.06 408 CYS A C 1
ATOM 3132 O O . CYS A 1 408 ? 4.134 0.047 2.341 1.00 94.06 408 CYS A O 1
ATOM 3134 N N . VAL A 1 409 ? 5.400 -0.848 0.703 1.00 92.19 409 VAL A N 1
ATOM 3135 C CA . VAL A 1 409 ? 6.502 -1.347 1.555 1.00 92.19 409 VAL A CA 1
ATOM 3136 C C . VAL A 1 409 ? 7.806 -0.580 1.332 1.00 92.19 409 VAL A C 1
ATOM 3138 O O . VAL A 1 409 ? 8.877 -1.004 1.747 1.00 92.19 409 VAL A O 1
ATOM 3141 N N . VAL A 1 410 ? 7.732 0.521 0.590 1.00 90.94 410 VAL A N 1
ATOM 3142 C CA . VAL A 1 410 ? 8.894 1.300 0.175 1.00 90.94 410 VAL A CA 1
ATOM 3143 C C . VAL A 1 410 ? 9.361 2.152 1.345 1.00 90.94 410 VAL A C 1
ATOM 3145 O O . VAL A 1 410 ? 8.605 3.012 1.791 1.00 90.94 410 VAL A O 1
ATOM 3148 N N . ALA A 1 411 ? 10.583 1.940 1.829 1.00 89.25 411 ALA A N 1
ATOM 3149 C CA . ALA A 1 411 ? 11.113 2.682 2.970 1.00 89.25 411 ALA A CA 1
ATOM 3150 C C . ALA A 1 411 ? 11.003 4.207 2.772 1.00 89.25 411 ALA A C 1
ATOM 3152 O O . ALA A 1 411 ? 11.118 4.719 1.658 1.00 89.25 411 ALA A O 1
ATOM 3153 N N . ASP A 1 412 ? 10.732 4.920 3.865 1.00 86.50 412 ASP A N 1
ATOM 3154 C CA . ASP A 1 412 ? 10.503 6.370 3.947 1.00 86.50 412 ASP A CA 1
ATOM 3155 C C . ASP A 1 412 ? 9.281 6.899 3.175 1.00 86.50 412 ASP A C 1
ATOM 3157 O O . ASP A 1 412 ? 9.030 8.106 3.177 1.00 86.50 412 ASP A O 1
ATOM 3161 N N . SER A 1 413 ? 8.485 6.034 2.540 1.00 91.19 413 SER A N 1
ATOM 3162 C CA . SER A 1 413 ? 7.210 6.460 1.959 1.00 91.19 413 SER A CA 1
ATOM 3163 C C . SER A 1 413 ? 6.198 6.801 3.052 1.00 91.19 413 SER A C 1
ATOM 3165 O O . SER A 1 413 ? 6.182 6.189 4.123 1.00 91.19 413 SER A O 1
ATOM 3167 N N . ILE A 1 414 ? 5.351 7.798 2.787 1.00 91.88 414 ILE A N 1
ATOM 3168 C CA . ILE A 1 414 ? 4.408 8.348 3.766 1.00 91.88 414 ILE A CA 1
ATOM 3169 C C . ILE A 1 414 ? 3.008 8.377 3.156 1.00 91.88 414 ILE A C 1
ATOM 3171 O O . ILE A 1 414 ? 2.790 9.043 2.148 1.00 91.88 414 ILE A O 1
ATOM 3175 N N . ALA A 1 415 ? 2.040 7.733 3.802 1.00 92.81 415 ALA A N 1
ATOM 3176 C CA . ALA A 1 415 ? 0.621 7.950 3.549 1.00 92.81 415 ALA A CA 1
ATOM 3177 C C . ALA A 1 415 ? 0.061 9.002 4.506 1.00 92.81 415 ALA A C 1
ATOM 3179 O O . ALA A 1 415 ? 0.260 8.925 5.721 1.00 92.81 415 ALA A O 1
ATOM 3180 N N . LYS A 1 416 ? -0.690 9.956 3.958 1.00 91.31 416 LYS A N 1
ATOM 3181 C CA . LYS A 1 416 ? -1.425 10.975 4.711 1.00 91.31 416 LYS A CA 1
ATOM 3182 C C . LYS A 1 416 ? -2.905 10.879 4.377 1.00 91.31 416 LYS A C 1
ATOM 3184 O O . LYS A 1 416 ? -3.266 10.781 3.207 1.00 91.31 416 LYS A O 1
ATOM 3189 N N . HIS A 1 417 ? -3.761 10.951 5.392 1.00 89.81 417 HIS A N 1
ATOM 3190 C CA . HIS A 1 417 ? -5.204 11.054 5.206 1.00 89.81 417 HIS A CA 1
ATOM 3191 C C . HIS A 1 417 ? -5.824 12.044 6.176 1.00 89.81 417 HIS A C 1
ATOM 3193 O O . HIS A 1 417 ? -5.526 12.021 7.364 1.00 89.81 417 HIS A O 1
ATOM 3199 N N . THR A 1 418 ? -6.703 12.905 5.676 1.00 86.06 418 THR A N 1
ATOM 3200 C CA . THR A 1 418 ? -7.460 13.840 6.520 1.00 86.06 418 THR A CA 1
ATOM 3201 C C . THR A 1 418 ? -8.869 13.301 6.733 1.00 86.06 418 THR A C 1
ATOM 3203 O O . THR A 1 418 ? -9.553 13.042 5.740 1.00 86.06 418 THR A O 1
ATOM 3206 N N . LEU A 1 419 ? -9.285 13.142 7.998 1.00 77.38 419 LEU A N 1
ATOM 3207 C CA . LEU A 1 419 ? -10.623 12.668 8.391 1.00 77.38 419 LEU A CA 1
ATOM 3208 C C . LEU A 1 419 ? -11.758 13.680 8.153 1.00 77.38 419 LEU A C 1
ATOM 3210 O O . LEU A 1 419 ? -11.506 14.860 7.832 1.00 77.38 419 LEU A O 1
#